Protein AF-A0A9D4SWS2-F1 (afdb_monomer)

Sequence (429 aa):
MELIGLPDWLLLAATAVVLLYMYATRYRNYWKKQNIPQEDFSLIFCPALRIFYEPFYVVDDERYQKLGRVFGIYEGGKPTLLVGEPELVKQVLVKDFPLLGNRRMYELVQACTEITSDHLENAARQNKEVDLKQLYGKFALDVVARCAFGTTLDSHTDSGKKVATEARKALSSGVTLSLLMHFLFPGLTNVLRLKALDSESFHYLENVCVTIIQKRKEKRCEDFLQLMMDAQERALDESAESTPVDEKGAKFPFLPCLFLVLSEDEALAQCVLFFLAGYDTTASVIACAGYSLALNPEVQAKLRKEVDECIATHGKEPSLDTVSKLPYLHCVVSETMRMYPISALLERTTSEDYVLGDTGIRVPKGCVIGIPVYSMHRDPEFFPNPEKFDPDRTRQATESWAVPLDFVTSTNLHFPKSVTVGIRERPEL

Secondary structure (DSSP, 8-state):
--SSSS-HHHHHHHHHHHHHHHHHHTTTTHHHHTT--B----SSSSHHHHTTTS-HHHHHHHHHHHH-SEEEEEETTEEEEEE--HHHHHIIIIISGGGS---HHHHHHHHHHHHHHHHHHHHHHTT----HHHHHHHHHHHHHHHHTT-----TTSHHHHHHHHHHHHHHH----HHHHHHHH-HHHHHHHT--TT--HHHHHHHHHHHHHHHHHHHS---SHHHHHHHHHHHHHHHHHH-----TT---------S-----HHHHHHHHHHHHHHHHHHHHHHHHHHHHHHHH-HHHHHHHHHHHHHHHHHH-SS--HHHHHT-HHHHHHHHHHHHHS-S-S-EEEE-SS-EE-GGG--EE-TT-EEEE-HHHHTT-TTTSSSTTS--GGGGTS--SSSHHHHTTTS-S-----S------PPPPP-

Organism: Rhipicephalus sanguineus (NCBI:txid34632)

Nearest PDB structures (foldseek):
  5eac-assembly1_A  TM=5.157E-01  e=8.886E-09  Saccharomyces cerevisiae YJM789
  7rya-assembly1_A  TM=5.105E-01  e=1.875E-08  Saccharomyces cerevisiae YJM789
  5jlc-assembly1_A  TM=4.941E-01  e=1.198E-08  Nakaseomyces glabratus CBS 138
  5esg-assembly1_A  TM=5.157E-01  e=3.765E-08  Saccharomyces cerevisiae YJM789
  7ry8-assembly1_A  TM=5.067E-01  e=2.657E-08  Saccharomyces cerevisiae YJM789

Solvent-accessible surface area (backbone atoms only — not comparable to full-atom values): 25290 Å² total; per-residue (Å²): 131,85,83,60,101,63,61,69,66,60,56,51,50,51,50,50,51,50,50,51,49,52,60,58,50,68,47,66,54,56,41,63,75,69,75,37,43,53,73,81,79,45,96,86,67,64,70,72,60,42,64,80,80,45,62,64,69,60,58,48,48,55,44,37,74,73,50,38,54,51,29,29,50,66,61,96,51,43,83,41,79,48,70,64,44,67,71,58,41,48,39,51,71,61,73,42,26,89,82,60,54,76,50,84,61,52,61,54,44,47,59,42,48,51,57,52,47,54,52,50,50,55,31,57,77,66,72,48,91,76,63,47,52,63,53,33,31,36,46,24,41,32,36,38,28,36,52,44,58,66,32,87,51,54,38,86,41,76,66,28,44,48,53,54,50,31,48,46,47,61,72,64,57,67,91,41,72,56,39,49,42,39,72,78,35,49,75,56,27,67,73,68,67,60,62,67,79,78,45,74,36,48,56,51,46,46,53,52,49,52,52,53,55,56,56,35,80,77,49,86,62,97,29,51,55,44,52,51,52,54,49,26,53,53,45,53,52,56,68,72,70,66,80,84,83,66,102,73,84,71,88,70,87,74,72,84,81,80,75,82,61,55,48,73,68,53,49,49,51,50,51,47,46,49,55,48,58,44,17,56,55,53,9,49,52,54,28,50,37,51,51,53,34,70,76,33,59,69,60,38,51,55,45,48,50,55,52,51,54,48,32,75,73,58,38,97,76,59,51,64,62,59,62,75,63,36,67,63,59,51,21,43,53,54,43,33,42,46,75,55,43,88,61,47,61,48,79,46,68,36,90,48,70,46,58,57,76,94,71,73,48,76,43,54,53,70,42,73,50,73,44,54,44,50,57,58,46,47,30,58,91,80,27,76,66,41,89,56,93,55,36,68,57,67,74,72,57,65,78,80,58,53,69,69,63,43,73,76,46,99,58,84,92,74,79,75,97,75,79,84,84,76,81,76,78,76,78,86,128

Structure (mmCIF, N/CA/C/O backbone):
data_AF-A0A9D4SWS2-F1
#
_entry.id   AF-A0A9D4SWS2-F1
#
loop_
_atom_site.group_PDB
_atom_site.id
_atom_site.type_symbol
_atom_site.label_atom_id
_atom_site.label_alt_id
_atom_site.label_comp_id
_atom_site.label_asym_id
_atom_site.label_entity_id
_atom_site.label_seq_id
_atom_site.pdbx_PDB_ins_code
_atom_site.Cartn_x
_atom_site.Cartn_y
_atom_site.Cartn_z
_atom_site.occupancy
_atom_site.B_iso_or_equiv
_atom_site.auth_seq_id
_atom_site.auth_comp_id
_atom_site.auth_asym_id
_atom_site.auth_atom_id
_atom_site.pdbx_PDB_model_num
ATOM 1 N N . MET A 1 1 ? -31.794 25.705 46.218 1.00 45.03 1 MET A N 1
ATOM 2 C CA . MET A 1 1 ? -30.895 25.243 47.295 1.00 45.03 1 MET A CA 1
ATOM 3 C C . MET A 1 1 ? -29.484 25.362 46.758 1.00 45.03 1 MET A C 1
ATOM 5 O O . MET A 1 1 ? -29.055 24.484 46.024 1.00 45.03 1 MET A O 1
ATOM 9 N N . GLU A 1 2 ? -28.818 26.479 47.047 1.00 46.91 2 GLU A N 1
ATOM 10 C CA . GLU A 1 2 ? -27.381 26.643 46.809 1.00 46.91 2 GLU A CA 1
ATOM 11 C C . GLU A 1 2 ? -26.643 25.762 47.822 1.00 46.91 2 GLU A C 1
ATOM 13 O O . GLU A 1 2 ? -26.374 26.161 48.955 1.00 46.91 2 GLU A O 1
ATOM 18 N N . LEU A 1 3 ? -26.403 24.505 47.456 1.00 52.34 3 LEU A N 1
ATOM 19 C CA . LEU A 1 3 ? -25.484 23.658 48.201 1.00 52.34 3 LEU A CA 1
ATOM 20 C C . LEU A 1 3 ? -24.071 24.108 47.827 1.00 52.34 3 LEU A C 1
ATOM 22 O O . LEU A 1 3 ? -23.499 23.608 46.867 1.00 52.34 3 LEU A O 1
ATOM 26 N N . ILE A 1 4 ? -23.541 25.030 48.641 1.00 59.62 4 ILE A N 1
ATOM 27 C CA . ILE A 1 4 ? -22.175 25.578 48.615 1.00 59.62 4 ILE A CA 1
ATOM 28 C C . ILE A 1 4 ? -22.046 26.718 47.590 1.00 59.62 4 ILE A C 1
ATOM 30 O O . ILE A 1 4 ? -22.191 26.497 46.397 1.00 59.62 4 ILE A O 1
ATOM 34 N N . GLY A 1 5 ? -21.768 27.943 48.057 1.00 65.00 5 GLY A N 1
ATOM 35 C CA . GLY A 1 5 ? -21.653 29.182 47.261 1.00 65.00 5 GLY A CA 1
ATOM 36 C C . GLY A 1 5 ? -20.449 29.248 46.308 1.00 65.00 5 GLY A C 1
ATOM 37 O O . GLY A 1 5 ? -19.774 30.271 46.224 1.00 65.00 5 GLY A O 1
ATOM 38 N N . LEU A 1 6 ? -20.149 28.145 45.627 1.00 66.19 6 LEU A N 1
ATOM 39 C CA . LEU A 1 6 ? -19.187 28.053 44.541 1.00 66.19 6 LEU A CA 1
ATOM 40 C C . LEU A 1 6 ? -19.954 28.113 43.215 1.00 66.19 6 LEU A C 1
ATOM 42 O O . LEU A 1 6 ? -20.972 27.442 43.076 1.00 66.19 6 LEU A O 1
ATOM 46 N N . PRO A 1 7 ? -19.487 28.890 42.228 1.00 82.88 7 PRO A N 1
ATOM 47 C CA . PRO A 1 7 ? -20.148 28.965 40.935 1.00 82.88 7 PRO A CA 1
ATOM 48 C C . PRO A 1 7 ? -20.112 27.604 40.218 1.00 82.88 7 PRO A C 1
ATOM 50 O O . PRO A 1 7 ? -19.102 26.901 40.259 1.00 82.88 7 PRO A O 1
ATOM 53 N N . ASP A 1 8 ? -21.194 27.253 39.519 1.00 81.00 8 ASP A N 1
ATOM 54 C CA . ASP A 1 8 ? -21.411 25.925 38.915 1.00 81.00 8 ASP A CA 1
ATOM 55 C C . ASP A 1 8 ? -20.266 25.447 37.998 1.00 81.00 8 ASP A C 1
ATOM 57 O O . ASP A 1 8 ? -19.986 24.250 37.905 1.00 81.00 8 ASP A O 1
ATOM 61 N N . TRP A 1 9 ? -19.539 26.369 37.355 1.00 82.94 9 TRP A N 1
ATOM 62 C CA . TRP A 1 9 ? -18.378 26.040 36.519 1.00 82.94 9 TRP A CA 1
ATOM 63 C C . TRP A 1 9 ? -17.183 25.506 37.324 1.00 82.94 9 TRP A C 1
ATOM 65 O O . TRP A 1 9 ? -16.439 24.674 36.810 1.00 82.94 9 TRP A O 1
ATOM 75 N N . LEU A 1 10 ? -17.007 25.928 38.583 1.00 84.75 10 LEU A N 1
ATOM 76 C CA . LEU A 1 10 ? -15.977 25.388 39.480 1.00 84.75 10 LEU A CA 1
ATOM 77 C C . LEU A 1 10 ? -16.321 23.960 39.904 1.00 84.75 10 LEU A C 1
ATOM 79 O O . LEU A 1 10 ? -15.431 23.115 39.981 1.00 84.75 10 LEU A O 1
ATOM 83 N N . LEU A 1 11 ? -17.607 23.670 40.118 1.00 85.62 11 LEU A N 1
ATOM 84 C CA . LEU A 1 11 ? -18.082 22.318 40.408 1.00 85.62 11 LEU A CA 1
ATOM 85 C C . LEU A 1 11 ? -17.900 21.394 39.190 1.00 85.62 11 LEU A C 1
ATOM 87 O O . LEU A 1 11 ? -17.417 20.270 39.331 1.00 85.62 11 LEU A O 1
ATOM 91 N N . LEU A 1 12 ? -18.210 21.879 37.983 1.00 83.50 12 LEU A N 1
ATOM 92 C CA . LEU A 1 12 ? -17.969 21.161 36.723 1.00 83.50 12 LEU A CA 1
ATOM 93 C C . LEU A 1 12 ? -16.474 20.939 36.450 1.00 83.50 12 LEU A C 1
ATOM 95 O O . LEU A 1 12 ? -16.075 19.844 36.064 1.00 83.50 12 LEU A O 1
ATOM 99 N N . ALA A 1 13 ? -15.627 21.937 36.700 1.00 85.38 13 ALA A N 1
ATOM 100 C CA . ALA A 1 13 ? -14.181 21.796 36.557 1.00 85.38 13 ALA A CA 1
ATOM 101 C C . ALA A 1 13 ? -13.608 20.796 37.573 1.00 85.38 13 ALA A C 1
ATOM 103 O O . ALA A 1 13 ? -12.833 19.916 37.203 1.00 85.38 13 ALA A O 1
ATOM 104 N N . ALA A 1 14 ? -14.026 20.871 38.840 1.00 87.06 14 ALA A N 1
ATOM 105 C CA . ALA A 1 14 ? -13.590 19.941 39.878 1.00 87.06 14 ALA A CA 1
ATOM 106 C C . ALA A 1 14 ? -14.037 18.501 39.581 1.00 87.06 14 ALA A C 1
ATOM 108 O O . ALA A 1 14 ? -13.240 17.571 39.694 1.00 87.06 14 ALA A O 1
ATOM 109 N N . THR A 1 15 ? -15.284 18.306 39.145 1.00 87.69 15 THR A N 1
ATOM 110 C CA . THR A 1 15 ? -15.784 16.982 38.741 1.00 87.69 15 THR A CA 1
ATOM 111 C C . THR A 1 15 ? -15.064 16.451 37.504 1.00 87.69 15 THR A C 1
ATOM 113 O O . THR A 1 15 ? -14.667 15.288 37.504 1.00 87.69 15 THR A O 1
ATOM 116 N N . ALA A 1 16 ? -14.795 17.285 36.495 1.00 82.50 16 ALA A N 1
ATOM 117 C CA . ALA A 1 16 ? -13.998 16.899 35.332 1.00 82.50 16 ALA A CA 1
ATOM 118 C C . ALA A 1 16 ? -12.568 16.486 35.720 1.00 82.50 16 ALA A C 1
ATOM 120 O O . ALA A 1 16 ? -12.083 15.465 35.239 1.00 82.50 16 ALA A O 1
ATOM 121 N N . VAL A 1 17 ? -11.915 17.214 36.633 1.00 82.94 17 VAL A N 1
ATOM 122 C CA . VAL A 1 17 ? -10.576 16.873 37.150 1.00 82.94 17 VAL A CA 1
ATOM 123 C C . VAL A 1 17 ? -10.596 15.557 37.929 1.00 82.94 17 VAL A C 1
ATOM 125 O O . VAL A 1 17 ? -9.709 14.727 37.739 1.00 82.94 17 VAL A O 1
ATOM 128 N N . VAL A 1 18 ? -11.615 15.321 38.761 1.00 85.19 18 VAL A N 1
ATOM 129 C CA . VAL A 1 18 ? -11.778 14.050 39.486 1.00 85.19 18 VAL A CA 1
ATOM 130 C C . VAL A 1 18 ? -12.011 12.892 38.516 1.00 85.19 18 VAL A C 1
ATOM 132 O O . VAL A 1 18 ? -11.382 11.847 38.662 1.00 85.19 18 VAL A O 1
ATOM 135 N N . LEU A 1 19 ? -12.854 13.069 37.497 1.00 80.62 19 LEU A N 1
ATOM 136 C CA . LEU A 1 19 ? -13.102 12.050 36.475 1.00 80.62 19 LEU A CA 1
ATOM 137 C C . LEU A 1 19 ? -11.855 11.773 35.628 1.00 80.62 19 LEU A C 1
ATOM 139 O O . LEU A 1 19 ? -11.538 10.610 35.388 1.00 80.62 19 LEU A O 1
ATOM 143 N N . LEU A 1 20 ? -11.105 12.807 35.237 1.00 74.56 20 LEU A N 1
ATOM 144 C CA . LEU A 1 20 ? -9.813 12.678 34.556 1.00 74.56 20 LEU A CA 1
ATOM 145 C C . LEU A 1 20 ? -8.789 11.946 35.427 1.00 74.56 20 LEU A C 1
ATOM 147 O O . LEU A 1 20 ? -8.100 11.051 34.941 1.00 74.56 20 LEU A O 1
ATOM 151 N N . TYR A 1 21 ? -8.725 12.265 36.721 1.00 75.56 21 TYR A N 1
ATOM 152 C CA . TYR A 1 21 ? -7.860 11.574 37.674 1.00 75.56 21 TYR A CA 1
ATOM 153 C C . TYR A 1 21 ? -8.259 10.102 37.830 1.00 75.56 21 TYR A C 1
ATOM 155 O O . TYR A 1 21 ? -7.400 9.222 37.782 1.00 75.56 21 TYR A O 1
ATOM 163 N N . MET A 1 22 ? -9.555 9.804 37.969 1.00 76.62 22 MET A N 1
ATOM 164 C CA . MET A 1 22 ? -10.068 8.432 38.045 1.00 76.62 22 MET A CA 1
ATOM 165 C C . MET A 1 22 ? -9.801 7.646 36.758 1.00 76.62 22 MET A C 1
ATOM 167 O O . MET A 1 22 ? -9.422 6.478 36.821 1.00 76.62 22 MET A O 1
ATOM 171 N N . TYR A 1 23 ? -9.958 8.283 35.597 1.00 72.62 23 TYR A N 1
ATOM 172 C CA . TYR A 1 23 ? -9.653 7.689 34.301 1.00 72.62 23 TYR A CA 1
ATOM 173 C C . TYR A 1 23 ? -8.157 7.374 34.172 1.00 72.62 23 TYR A C 1
ATOM 175 O O . TYR A 1 23 ? -7.793 6.233 33.891 1.00 72.62 23 TYR A O 1
ATOM 183 N N . ALA A 1 24 ? -7.288 8.345 34.470 1.00 64.50 24 ALA A N 1
ATOM 184 C CA . ALA A 1 24 ? -5.840 8.180 34.392 1.00 64.50 24 ALA A CA 1
ATOM 185 C C . ALA A 1 24 ? -5.299 7.160 35.411 1.00 64.50 24 ALA A C 1
ATOM 187 O O . ALA A 1 24 ? -4.366 6.421 35.113 1.00 64.50 24 ALA A O 1
ATOM 188 N N . THR A 1 25 ? -5.897 7.066 36.604 1.00 69.75 25 THR A N 1
ATOM 189 C CA . THR A 1 25 ? -5.474 6.118 37.653 1.00 69.75 25 THR A CA 1
ATOM 190 C C . THR A 1 25 ? -6.114 4.734 37.554 1.00 69.75 25 THR A C 1
ATOM 192 O O . THR A 1 25 ? -5.741 3.849 38.331 1.00 69.75 25 THR A O 1
ATOM 195 N N . ARG A 1 26 ? -7.034 4.498 36.607 1.00 75.25 26 ARG A N 1
ATOM 196 C CA . ARG A 1 26 ? -7.815 3.252 36.498 1.00 75.25 26 ARG A CA 1
ATOM 197 C C . ARG A 1 26 ? -6.952 1.988 36.506 1.00 75.25 26 ARG A C 1
ATOM 199 O O . ARG A 1 26 ? -7.336 0.991 37.116 1.00 75.25 26 ARG A O 1
ATOM 206 N N . TYR A 1 27 ? -5.787 2.033 35.864 1.00 73.94 27 TYR A N 1
ATOM 207 C CA . TYR A 1 27 ? -4.904 0.876 35.715 1.00 73.94 27 TYR A CA 1
ATOM 208 C C . TYR A 1 27 ? -3.689 0.880 36.647 1.00 73.94 27 TYR A C 1
ATOM 210 O O . TYR A 1 27 ? -2.947 -0.088 36.629 1.00 73.94 27 TYR A O 1
ATOM 218 N N . ARG A 1 28 ? -3.509 1.872 37.534 1.00 73.31 28 ARG A N 1
ATOM 219 C CA . ARG A 1 28 ? -2.256 2.090 38.301 1.00 73.31 28 ARG A CA 1
ATOM 220 C C . ARG A 1 28 ? -1.710 0.885 39.090 1.00 73.31 28 ARG A C 1
ATOM 222 O O . ARG A 1 28 ? -0.520 0.821 39.390 1.00 73.31 28 ARG A O 1
ATOM 229 N N . ASN A 1 29 ? -2.596 -0.032 39.479 1.00 79.62 29 ASN A N 1
ATOM 230 C CA . ASN A 1 29 ? -2.285 -1.213 40.289 1.00 79.62 29 ASN A CA 1
ATOM 231 C C . ASN A 1 29 ? -2.404 -2.522 39.490 1.00 79.62 29 ASN A C 1
ATOM 233 O O . ASN A 1 29 ? -2.460 -3.590 40.095 1.00 79.62 29 ASN A O 1
ATOM 237 N N . TYR A 1 30 ? -2.523 -2.461 38.162 1.00 85.44 30 TYR A N 1
ATOM 238 C CA . TYR A 1 30 ? -2.765 -3.633 37.324 1.00 85.44 30 TYR A CA 1
ATOM 239 C C . TYR A 1 30 ? -1.615 -4.645 37.428 1.00 85.44 30 TYR A C 1
ATOM 241 O O . TYR A 1 30 ? -1.862 -5.792 37.795 1.00 85.44 30 TYR A O 1
ATOM 249 N N . TRP A 1 31 ? -0.367 -4.207 37.231 1.00 86.75 31 TRP A N 1
ATOM 250 C CA . TRP A 1 31 ? 0.806 -5.086 37.330 1.00 86.75 31 TRP A CA 1
ATOM 251 C C . TRP A 1 31 ? 1.126 -5.486 38.773 1.00 86.75 31 TRP A C 1
ATOM 253 O O . TRP A 1 31 ? 1.414 -6.654 39.031 1.00 86.75 31 TRP A O 1
ATOM 263 N N . LYS A 1 32 ? 0.936 -4.569 39.738 1.00 85.50 32 LYS A N 1
ATOM 264 C CA . LYS A 1 32 ? 1.020 -4.880 41.182 1.00 85.50 32 LYS A CA 1
ATOM 265 C C . LYS A 1 32 ? 0.114 -6.049 41.584 1.00 85.50 32 LYS A C 1
ATOM 267 O O . LYS A 1 32 ? 0.539 -6.904 42.350 1.00 85.50 32 LYS A O 1
ATOM 272 N N . LYS A 1 33 ? -1.114 -6.127 41.054 1.00 87.75 33 LYS A N 1
ATOM 273 C CA . LYS A 1 33 ? -2.040 -7.247 41.323 1.00 87.75 33 LYS A CA 1
ATOM 274 C C . LYS A 1 33 ? -1.577 -8.584 40.734 1.00 87.75 33 LYS A C 1
ATOM 276 O O . LYS A 1 33 ? -2.023 -9.622 41.207 1.00 87.75 33 LYS A O 1
ATOM 281 N N . GLN A 1 34 ? -0.723 -8.560 39.713 1.00 87.69 34 GLN A N 1
ATOM 282 C CA . GLN A 1 34 ? -0.200 -9.748 39.031 1.00 87.69 34 GLN A CA 1
ATOM 283 C C . GLN A 1 34 ? 1.207 -10.135 39.507 1.00 87.69 34 GLN A C 1
ATOM 285 O O . GLN A 1 34 ? 1.823 -11.018 38.922 1.00 87.69 34 GLN A O 1
ATOM 290 N N . ASN A 1 35 ? 1.714 -9.491 40.566 1.00 88.00 35 ASN A N 1
ATOM 291 C CA . ASN A 1 35 ? 3.079 -9.668 41.072 1.00 88.00 35 ASN A CA 1
ATOM 292 C C . ASN A 1 35 ? 4.174 -9.373 40.030 1.00 88.00 35 ASN A C 1
ATOM 294 O O . ASN A 1 35 ? 5.266 -9.928 40.108 1.00 88.00 35 ASN A O 1
ATOM 298 N N . ILE A 1 36 ? 3.895 -8.489 39.067 1.00 88.94 36 ILE A N 1
ATOM 299 C CA . ILE A 1 36 ? 4.882 -8.040 38.082 1.00 88.94 36 ILE A CA 1
ATOM 300 C C . ILE A 1 36 ? 5.541 -6.753 38.604 1.00 88.94 36 ILE A C 1
ATOM 302 O O . ILE A 1 36 ? 4.815 -5.821 38.981 1.00 88.94 36 ILE A O 1
ATOM 306 N N . PRO A 1 37 ? 6.889 -6.671 38.636 1.00 88.56 37 PRO A N 1
ATOM 307 C CA . PRO A 1 37 ? 7.598 -5.436 38.951 1.00 88.56 37 PRO A CA 1
ATOM 308 C C . PRO A 1 37 ? 7.114 -4.307 38.040 1.00 88.56 37 PRO A C 1
ATOM 310 O O . PRO A 1 37 ? 7.079 -4.463 36.824 1.00 88.56 37 PRO A O 1
ATOM 313 N N . GLN A 1 38 ? 6.707 -3.178 38.610 1.00 84.12 38 GLN A N 1
ATOM 314 C CA . GLN A 1 38 ? 6.274 -2.014 37.838 1.00 84.12 38 GLN A CA 1
ATOM 315 C C . GLN A 1 38 ? 6.887 -0.743 38.397 1.00 84.12 38 GLN A C 1
ATOM 317 O O . GLN A 1 38 ? 7.142 -0.638 39.598 1.00 84.12 38 GLN A O 1
ATOM 322 N N . GLU A 1 39 ? 7.051 0.243 37.527 1.00 75.00 39 GLU A N 1
ATOM 323 C CA . GLU A 1 39 ? 7.365 1.598 37.952 1.00 75.00 39 GLU A CA 1
ATOM 324 C C . GLU A 1 39 ? 6.179 2.196 38.737 1.00 75.00 39 GLU A C 1
ATOM 326 O O . GLU A 1 39 ? 5.004 1.910 38.462 1.00 75.00 39 GLU A O 1
ATOM 331 N N . ASP A 1 40 ? 6.469 2.988 39.772 1.00 68.88 40 ASP A N 1
ATOM 332 C CA . ASP A 1 40 ? 5.419 3.617 40.567 1.00 68.88 40 ASP A CA 1
ATOM 333 C C . ASP A 1 40 ? 4.686 4.677 39.739 1.00 68.88 40 ASP A C 1
ATOM 335 O O . ASP A 1 40 ? 5.276 5.605 39.184 1.00 68.88 40 ASP A O 1
ATOM 339 N N . PHE A 1 41 ? 3.363 4.534 39.660 1.00 61.09 41 PHE A N 1
ATOM 340 C CA . PHE A 1 41 ? 2.515 5.428 38.885 1.00 61.09 41 PHE A CA 1
ATOM 341 C C . PHE A 1 41 ? 2.437 6.808 39.557 1.00 61.09 41 PHE A C 1
ATOM 343 O O . PHE A 1 41 ? 1.754 6.969 40.573 1.00 61.09 41 PHE A O 1
ATOM 350 N N . SER A 1 42 ? 3.104 7.808 38.975 1.00 59.56 42 SER A N 1
ATOM 351 C CA . SER A 1 42 ? 3.036 9.211 39.395 1.00 59.56 42 SER A CA 1
ATOM 352 C C . SER A 1 42 ? 2.501 10.079 38.256 1.00 59.56 42 SER A C 1
ATOM 354 O O . SER A 1 42 ? 3.097 10.164 37.186 1.00 59.56 42 SER A O 1
ATOM 356 N N . LEU A 1 43 ? 1.351 10.715 38.496 1.00 50.50 43 LEU A N 1
ATOM 357 C CA . LEU A 1 43 ? 0.610 11.531 37.522 1.00 50.50 43 LEU A CA 1
ATOM 358 C C . LEU A 1 43 ? 1.207 12.934 37.318 1.00 50.50 43 LEU A C 1
ATOM 360 O O . LEU A 1 43 ? 0.911 13.575 36.317 1.00 50.50 43 LEU A O 1
ATOM 364 N N . ILE A 1 44 ? 1.985 13.426 38.289 1.00 43.75 44 ILE A N 1
ATOM 365 C CA . ILE A 1 44 ? 2.399 14.840 38.374 1.00 43.75 44 ILE A CA 1
ATOM 366 C C . ILE A 1 44 ? 3.924 14.981 38.518 1.00 43.75 44 ILE A C 1
ATOM 368 O O . ILE A 1 44 ? 4.486 15.961 38.045 1.00 43.75 44 ILE A O 1
ATOM 372 N N . PHE A 1 45 ? 4.617 13.999 39.109 1.00 45.66 45 PHE A N 1
ATOM 373 C CA . PHE A 1 45 ? 6.058 14.089 39.365 1.00 45.66 45 PHE A CA 1
ATOM 374 C C . PHE A 1 45 ? 6.818 12.834 38.897 1.00 45.66 45 PHE A C 1
ATOM 376 O O . PHE A 1 45 ? 6.775 11.790 39.544 1.00 45.66 45 PHE A O 1
ATOM 383 N N . CYS A 1 46 ? 7.549 13.017 37.793 1.00 52.84 46 CYS A N 1
ATOM 384 C CA . CYS A 1 46 ? 8.854 12.437 37.431 1.00 52.84 46 CYS A CA 1
ATOM 385 C C . CYS A 1 46 ? 9.038 11.236 36.469 1.00 52.84 46 CYS A C 1
ATOM 387 O O . CYS A 1 46 ? 9.889 11.402 35.605 1.00 52.84 46 CYS A O 1
ATOM 389 N N . PRO A 1 47 ? 8.324 10.098 36.448 1.00 52.59 47 PRO A N 1
ATOM 390 C CA . PRO A 1 47 ? 8.631 9.082 35.417 1.00 52.59 47 PRO A CA 1
ATOM 391 C C . PRO A 1 47 ? 8.027 9.376 34.037 1.00 52.59 47 PRO A C 1
ATOM 393 O O . PRO A 1 47 ? 8.693 9.272 33.012 1.00 52.59 47 PRO A O 1
ATOM 396 N N . ALA A 1 48 ? 6.761 9.804 34.002 1.00 50.53 48 ALA A N 1
ATOM 397 C CA . ALA A 1 48 ? 6.049 10.067 32.749 1.00 50.53 48 ALA A CA 1
ATOM 398 C C . ALA A 1 48 ? 6.531 11.342 32.033 1.00 50.53 48 ALA A C 1
ATOM 400 O O . ALA A 1 48 ? 6.393 11.451 30.820 1.00 50.53 48 ALA A O 1
ATOM 401 N N . LEU A 1 49 ? 7.102 12.301 32.775 1.00 54.03 49 LEU A N 1
ATOM 402 C CA . LEU A 1 49 ? 7.648 13.537 32.206 1.00 54.03 49 LEU A CA 1
ATOM 403 C C . LEU A 1 49 ? 9.033 13.338 31.577 1.00 54.03 49 LEU A C 1
ATOM 405 O O . LEU A 1 49 ? 9.346 14.021 30.609 1.00 54.03 49 LEU A O 1
ATOM 409 N N . ARG A 1 50 ? 9.836 12.387 32.082 1.00 59.34 50 ARG A N 1
ATOM 410 C CA . ARG A 1 50 ? 11.154 12.052 31.513 1.00 59.34 50 ARG A CA 1
ATOM 411 C C . ARG A 1 50 ? 11.066 11.615 30.055 1.00 59.34 50 ARG A C 1
ATOM 413 O O . ARG A 1 50 ? 11.928 11.978 29.273 1.00 59.34 50 ARG A O 1
ATOM 420 N N . ILE A 1 51 ? 9.969 10.966 29.671 1.00 56.03 51 ILE A N 1
ATOM 421 C CA . ILE A 1 51 ? 9.678 10.558 28.288 1.00 56.03 51 ILE A CA 1
ATOM 422 C C . ILE A 1 51 ? 9.657 11.752 27.303 1.00 56.03 51 ILE A C 1
ATOM 424 O O . ILE A 1 51 ? 9.864 11.568 26.107 1.00 56.03 51 ILE A O 1
ATOM 428 N N . PHE A 1 52 ? 9.420 12.983 27.778 1.00 50.38 52 PHE A N 1
ATOM 429 C CA . PHE A 1 52 ? 9.460 14.182 26.930 1.00 50.38 52 PHE A CA 1
ATOM 430 C C . PHE A 1 52 ? 10.867 14.769 26.740 1.00 50.38 52 PHE A C 1
ATOM 432 O O . PHE A 1 52 ? 11.031 15.605 25.857 1.00 50.38 52 PHE A O 1
ATOM 439 N N . TYR A 1 53 ? 11.854 14.369 27.549 1.00 57.09 53 TYR A N 1
ATOM 440 C CA . TYR A 1 53 ? 13.196 14.969 27.565 1.00 57.09 53 TYR A CA 1
ATOM 441 C C . TYR A 1 53 ? 14.339 13.955 27.400 1.00 57.09 53 TYR A C 1
ATOM 443 O O . TYR A 1 53 ? 15.444 14.355 27.053 1.00 57.09 53 TYR A O 1
ATOM 451 N N . GLU A 1 54 ? 14.097 12.666 27.643 1.00 62.94 54 GLU A N 1
ATOM 452 C CA . GLU A 1 54 ? 15.066 11.577 27.500 1.00 62.94 54 GLU A CA 1
ATOM 453 C C . GLU A 1 54 ? 14.567 10.559 26.450 1.00 62.94 54 GLU A C 1
ATOM 455 O O . GLU A 1 54 ? 13.368 10.258 26.406 1.00 62.94 54 GLU A O 1
ATOM 460 N N . PRO A 1 55 ? 15.454 9.985 25.613 1.00 56.78 55 PRO A N 1
ATOM 461 C CA . PRO A 1 55 ? 15.065 8.968 24.642 1.00 56.78 55 PRO A CA 1
ATOM 462 C C . PRO A 1 55 ? 14.521 7.693 25.303 1.00 56.78 55 PRO A C 1
ATOM 464 O O . PRO A 1 55 ? 15.098 7.183 26.264 1.00 56.78 55 PRO A O 1
ATOM 467 N N . PHE A 1 56 ? 13.462 7.110 24.729 1.00 59.50 56 PHE A N 1
ATOM 468 C CA . PHE A 1 56 ? 12.775 5.929 25.280 1.00 59.50 56 PHE A CA 1
ATOM 469 C C . PHE A 1 56 ? 13.698 4.756 25.624 1.00 59.50 56 PHE A C 1
ATOM 471 O O . PHE A 1 56 ? 13.546 4.167 26.684 1.00 59.50 56 PHE A O 1
ATOM 478 N N . TYR A 1 57 ? 14.677 4.438 24.775 1.00 60.28 57 TYR A N 1
ATOM 479 C CA . TYR A 1 57 ? 15.577 3.304 25.009 1.00 60.28 57 TYR A CA 1
ATOM 480 C C . TYR A 1 57 ? 16.480 3.497 26.233 1.00 60.28 57 TYR A C 1
ATOM 482 O O . TYR A 1 57 ? 16.814 2.514 26.882 1.00 60.28 57 TYR A O 1
ATOM 490 N N . VAL A 1 58 ? 16.856 4.740 26.563 1.00 72.81 58 VAL A N 1
ATOM 491 C CA . VAL A 1 58 ? 17.644 5.049 27.767 1.00 72.81 58 VAL A CA 1
ATOM 492 C C . VAL A 1 58 ? 16.779 4.820 28.998 1.00 72.81 58 VAL A C 1
ATOM 494 O O . VAL A 1 58 ? 17.175 4.119 29.924 1.00 72.81 58 VAL A O 1
ATOM 497 N N . VAL A 1 59 ? 15.553 5.346 28.967 1.00 75.81 59 VAL A N 1
ATOM 498 C CA . VAL A 1 59 ? 14.573 5.169 30.043 1.00 75.81 59 VAL A CA 1
ATOM 499 C C . VAL A 1 59 ? 14.221 3.687 30.225 1.00 75.81 59 VAL A C 1
ATOM 501 O O . VAL A 1 59 ? 14.093 3.205 31.351 1.00 75.81 59 VAL A O 1
ATOM 504 N N . ASP A 1 60 ? 14.081 2.942 29.132 1.00 77.31 60 ASP A N 1
ATOM 505 C CA . ASP A 1 60 ? 13.757 1.520 29.161 1.00 77.31 60 ASP A CA 1
ATOM 506 C C . ASP A 1 60 ? 14.941 0.651 29.587 1.00 77.31 60 ASP A C 1
ATOM 508 O O . ASP A 1 60 ? 14.715 -0.317 30.310 1.00 77.31 60 ASP A O 1
ATOM 512 N N . ASP A 1 61 ? 16.184 1.001 29.238 1.00 78.62 61 ASP A N 1
ATOM 513 C CA . ASP A 1 61 ? 17.372 0.330 29.777 1.00 78.62 61 ASP A CA 1
ATOM 514 C C . ASP A 1 61 ? 17.510 0.592 31.284 1.00 78.62 61 ASP A C 1
ATOM 516 O O . ASP A 1 61 ? 17.648 -0.356 32.053 1.00 78.62 61 ASP A O 1
ATOM 520 N N . GLU A 1 62 ? 17.330 1.835 31.755 1.00 83.69 62 GLU A N 1
ATOM 521 C CA . GLU A 1 62 ? 17.292 2.140 33.196 1.00 83.69 62 GLU A CA 1
ATOM 522 C C . GLU A 1 62 ? 16.237 1.290 33.926 1.00 83.69 62 GLU A C 1
ATOM 524 O O . GLU A 1 62 ? 16.499 0.713 34.990 1.00 83.69 62 GLU A O 1
ATOM 529 N N . ARG A 1 63 ? 15.034 1.176 33.349 1.00 84.12 63 ARG A N 1
ATOM 530 C CA . ARG A 1 63 ? 13.960 0.325 33.881 1.00 84.12 63 ARG A CA 1
ATOM 531 C C . ARG A 1 63 ? 14.332 -1.148 33.843 1.00 84.12 63 ARG A C 1
ATOM 533 O O . ARG A 1 63 ? 14.074 -1.840 34.823 1.00 84.12 63 ARG A O 1
ATOM 540 N N . TYR A 1 64 ? 14.948 -1.620 32.767 1.00 85.12 64 TYR A N 1
ATOM 541 C CA . TYR A 1 64 ? 15.387 -3.002 32.612 1.00 85.12 64 TYR A CA 1
ATOM 542 C C . TYR A 1 64 ? 16.443 -3.374 33.661 1.00 85.12 64 TYR A C 1
ATOM 544 O O . TYR A 1 64 ? 16.332 -4.415 34.313 1.00 85.12 64 TYR A O 1
ATOM 552 N N . GLN A 1 65 ? 17.414 -2.491 33.911 1.00 87.69 65 GLN A N 1
ATOM 553 C CA . GLN A 1 65 ? 18.414 -2.673 34.967 1.00 87.69 65 GLN A CA 1
ATOM 554 C C . GLN A 1 65 ? 17.782 -2.644 36.370 1.00 87.69 65 GLN A C 1
ATOM 556 O O . GLN A 1 65 ? 18.191 -3.397 37.254 1.00 87.69 65 GLN A O 1
ATOM 561 N N . LYS A 1 66 ? 16.771 -1.792 36.594 1.00 88.31 66 LYS A N 1
ATOM 562 C CA . LYS A 1 66 ? 16.159 -1.572 37.917 1.00 88.31 66 LYS A CA 1
ATOM 563 C C . LYS A 1 66 ? 15.069 -2.581 38.290 1.00 88.31 66 LYS A C 1
ATOM 565 O O . LYS A 1 66 ? 14.981 -2.992 39.445 1.00 88.31 66 LYS A O 1
ATOM 570 N N . LEU A 1 67 ? 14.192 -2.915 37.349 1.00 87.88 67 LEU A N 1
ATOM 571 C CA . LEU A 1 67 ? 12.996 -3.744 37.545 1.00 87.88 67 LEU A CA 1
ATOM 572 C C . LEU A 1 67 ? 13.207 -5.187 37.067 1.00 87.88 67 LEU A C 1
ATOM 574 O O . LEU A 1 67 ? 12.403 -6.062 37.393 1.00 87.88 67 LEU A O 1
ATOM 578 N N . GLY A 1 68 ? 14.303 -5.445 36.352 1.00 88.81 68 GLY A N 1
ATOM 579 C CA . GLY A 1 68 ? 14.676 -6.755 35.841 1.00 88.81 68 GLY A CA 1
ATOM 580 C C . GLY A 1 68 ? 14.161 -7.010 34.426 1.00 88.81 68 GLY A C 1
ATOM 581 O O . GLY A 1 68 ? 13.731 -6.113 33.712 1.00 88.81 68 GLY A O 1
ATOM 582 N N . ARG A 1 69 ? 14.209 -8.278 34.007 1.00 88.00 69 ARG A N 1
ATOM 583 C CA . ARG A 1 69 ? 13.956 -8.684 32.612 1.00 88.00 69 ARG A CA 1
ATOM 584 C C . ARG A 1 69 ? 12.482 -8.721 32.216 1.00 88.00 69 ARG A C 1
ATOM 586 O O . ARG A 1 69 ? 12.178 -8.839 31.034 1.00 88.00 69 ARG A O 1
ATOM 593 N N . VAL A 1 70 ? 11.570 -8.684 33.185 1.00 90.50 70 VAL A N 1
ATOM 594 C CA . VAL A 1 70 ? 10.123 -8.656 32.952 1.00 90.50 70 VAL A CA 1
ATOM 595 C C . VAL A 1 70 ? 9.521 -7.618 33.880 1.00 90.50 70 VAL A C 1
ATOM 597 O O . VAL A 1 70 ? 9.557 -7.786 35.099 1.00 90.50 70 VAL A O 1
ATOM 600 N N . PHE A 1 71 ? 8.971 -6.553 33.309 1.00 90.75 71 PHE A N 1
ATOM 601 C CA . PHE A 1 71 ? 8.393 -5.464 34.084 1.00 90.75 71 PHE A CA 1
ATOM 602 C C . PHE A 1 71 ? 7.247 -4.784 33.344 1.00 90.75 71 PHE A C 1
ATOM 604 O O . PHE A 1 71 ? 7.171 -4.780 32.116 1.00 90.75 71 PHE A O 1
ATOM 611 N N . GLY A 1 72 ? 6.325 -4.220 34.115 1.00 86.56 72 GLY A N 1
ATOM 612 C CA . GLY A 1 72 ? 5.163 -3.506 33.615 1.00 86.56 72 GLY A CA 1
ATOM 613 C C . GLY A 1 72 ? 5.355 -1.994 33.665 1.00 86.56 72 GLY A C 1
ATOM 614 O O . GLY A 1 72 ? 5.777 -1.440 34.682 1.00 86.56 72 GLY A O 1
ATOM 615 N N . ILE A 1 73 ? 4.969 -1.318 32.590 1.00 83.50 73 ILE A N 1
ATOM 616 C CA . ILE A 1 73 ? 4.855 0.139 32.515 1.00 83.50 73 ILE A CA 1
ATOM 617 C C . ILE A 1 73 ? 3.418 0.541 32.161 1.00 83.50 73 ILE A C 1
ATOM 619 O O . ILE A 1 73 ? 2.541 -0.306 31.948 1.00 83.50 73 ILE A O 1
ATOM 623 N N . TYR A 1 74 ? 3.177 1.851 32.121 1.00 73.31 74 TYR A N 1
ATOM 624 C CA . TYR A 1 74 ? 1.912 2.429 31.686 1.00 73.31 74 TYR A CA 1
ATOM 625 C C . TYR A 1 74 ? 2.159 3.472 30.596 1.00 73.31 74 TYR A C 1
ATOM 627 O O . TYR A 1 74 ? 2.635 4.568 30.886 1.00 73.31 74 TYR A O 1
ATOM 635 N N . GLU A 1 75 ? 1.797 3.157 29.355 1.00 62.75 75 GLU A N 1
ATOM 636 C CA . GLU A 1 75 ? 1.882 4.088 28.225 1.00 62.75 75 GLU A CA 1
ATOM 637 C C . GLU A 1 75 ? 0.517 4.744 28.008 1.00 62.75 75 GLU A C 1
ATOM 639 O O . GLU A 1 75 ? -0.472 4.069 27.718 1.00 62.75 75 GLU A O 1
ATOM 644 N N . GLY A 1 76 ? 0.414 6.062 28.212 1.00 60.06 76 GLY A N 1
ATOM 645 C CA . GLY A 1 76 ? -0.863 6.777 28.059 1.00 60.06 76 GLY A CA 1
ATOM 646 C C . GLY A 1 76 ? -1.999 6.228 28.940 1.00 60.06 76 GLY A C 1
ATOM 647 O O . GLY A 1 76 ? -3.170 6.330 28.581 1.00 60.06 76 GLY A O 1
ATOM 648 N N . GLY A 1 77 ? -1.660 5.594 30.070 1.00 61.69 77 GLY A N 1
ATOM 649 C CA . GLY A 1 77 ? -2.607 4.933 30.973 1.00 61.69 77 GLY A CA 1
ATOM 650 C C . GLY A 1 77 ? -2.962 3.486 30.605 1.00 61.69 77 GLY A C 1
ATOM 651 O O . GLY A 1 77 ? -3.642 2.828 31.391 1.00 61.69 77 GLY A O 1
ATOM 652 N N . LYS A 1 78 ? -2.493 2.956 29.469 1.00 64.12 78 LYS A N 1
ATOM 653 C CA . LYS A 1 78 ? -2.641 1.536 29.117 1.00 64.12 78 LYS A CA 1
ATOM 654 C C . LYS A 1 78 ? -1.527 0.712 29.781 1.00 64.12 78 LYS A C 1
ATOM 656 O O . LYS A 1 78 ? -0.379 1.148 29.757 1.00 64.12 78 LYS A O 1
ATOM 661 N N . PRO A 1 79 ? -1.831 -0.447 30.394 1.00 78.56 79 PRO A N 1
ATOM 662 C CA . PRO A 1 79 ? -0.804 -1.337 30.926 1.00 78.56 79 PRO A CA 1
ATOM 663 C C . PRO A 1 79 ? -0.008 -1.968 29.776 1.00 78.56 79 PRO A C 1
ATOM 665 O O . PRO A 1 79 ? -0.585 -2.630 28.916 1.00 78.56 79 PRO A O 1
ATOM 668 N N . THR A 1 80 ? 1.312 -1.798 29.797 1.00 78.81 80 THR A N 1
ATOM 669 C CA . THR A 1 80 ? 2.242 -2.318 28.785 1.00 78.81 80 THR A CA 1
ATOM 670 C C . THR A 1 80 ? 3.282 -3.203 29.471 1.00 78.81 80 THR A C 1
ATOM 672 O O . THR A 1 80 ? 3.856 -2.800 30.481 1.00 78.81 80 THR A O 1
ATOM 675 N N . LEU A 1 81 ? 3.501 -4.420 28.969 1.00 88.25 81 LEU A N 1
ATOM 676 C CA . LEU A 1 81 ? 4.453 -5.380 29.537 1.00 88.25 81 LEU A CA 1
ATOM 677 C C . LEU A 1 81 ? 5.716 -5.432 28.682 1.00 88.25 81 LEU A C 1
ATOM 679 O O . LEU A 1 81 ? 5.628 -5.708 27.487 1.00 88.25 81 LEU A O 1
ATOM 683 N N . LEU A 1 82 ? 6.875 -5.225 29.301 1.00 86.00 82 LEU A N 1
ATOM 684 C CA . LEU A 1 82 ? 8.170 -5.419 28.665 1.00 86.00 82 LEU A CA 1
ATOM 685 C C . LEU A 1 82 ? 8.719 -6.781 29.078 1.00 86.00 82 LEU A C 1
ATOM 687 O O . LEU A 1 82 ? 8.744 -7.131 30.260 1.00 86.00 82 LEU A O 1
ATOM 691 N N . VAL A 1 83 ? 9.127 -7.563 28.080 1.00 86.12 83 VAL A N 1
ATOM 692 C CA . VAL A 1 83 ? 9.585 -8.944 28.239 1.00 86.12 83 VAL A CA 1
ATOM 693 C C . VAL A 1 83 ? 10.932 -9.093 27.544 1.00 86.12 83 VAL A C 1
ATOM 695 O O . VAL A 1 83 ? 11.013 -9.016 26.323 1.00 86.12 83 VAL A O 1
ATOM 698 N N . GLY A 1 84 ? 11.980 -9.337 28.324 1.00 82.06 84 GLY A N 1
ATOM 699 C CA . GLY A 1 84 ? 13.333 -9.628 27.844 1.00 82.06 84 GLY A CA 1
ATOM 700 C C . GLY A 1 84 ? 13.842 -11.019 28.217 1.00 82.06 84 GLY A C 1
ATOM 701 O O . GLY A 1 84 ? 14.963 -11.371 27.863 1.00 82.06 84 GLY A O 1
ATOM 702 N N . GLU A 1 85 ? 13.045 -11.834 28.918 1.00 88.50 85 GLU A N 1
ATOM 703 C CA . GLU A 1 85 ? 13.426 -13.218 29.213 1.00 88.50 85 GLU A CA 1
ATOM 704 C C . GLU A 1 85 ? 13.333 -14.077 27.935 1.00 88.50 85 GLU A C 1
ATOM 706 O O . GLU A 1 85 ? 12.241 -14.172 27.364 1.00 88.50 85 GLU A O 1
ATOM 711 N N . PRO A 1 86 ? 14.421 -14.728 27.470 1.00 80.25 86 PRO A N 1
ATOM 712 C CA . PRO A 1 86 ? 14.459 -15.378 26.155 1.00 80.25 86 PRO A CA 1
ATOM 713 C C . PRO A 1 86 ? 13.354 -16.412 25.913 1.00 80.25 86 PRO A C 1
ATOM 715 O O . PRO A 1 86 ? 12.838 -16.523 24.799 1.00 80.25 86 PRO A O 1
ATOM 718 N N . GLU A 1 87 ? 12.956 -17.159 26.945 1.00 83.81 87 GLU A N 1
ATOM 719 C CA . GLU A 1 87 ? 11.878 -18.146 26.839 1.00 83.81 87 GLU A CA 1
ATOM 720 C C . GLU A 1 87 ? 10.512 -17.493 26.610 1.00 83.81 87 GLU A C 1
ATOM 722 O O . GLU A 1 87 ? 9.745 -17.955 25.762 1.00 83.81 87 GLU A O 1
ATOM 727 N N . LEU A 1 88 ? 10.229 -16.393 27.313 1.00 84.31 88 LEU A N 1
ATOM 728 C CA . LEU A 1 88 ? 8.995 -15.629 27.147 1.00 84.31 88 LEU A CA 1
ATOM 729 C C . LEU A 1 88 ? 8.996 -14.852 25.828 1.00 84.31 88 LEU A C 1
ATOM 731 O O . LEU A 1 88 ? 7.971 -14.802 25.158 1.00 84.31 88 LEU A O 1
ATOM 735 N N . VAL A 1 89 ? 10.145 -14.325 25.395 1.00 77.06 89 VAL A N 1
ATOM 736 C CA . VAL A 1 89 ? 10.299 -13.715 24.064 1.00 77.06 89 VAL A CA 1
ATOM 737 C C . VAL A 1 89 ? 9.988 -14.741 22.973 1.00 77.06 89 VAL A C 1
ATOM 739 O O . VAL A 1 89 ? 9.204 -14.465 22.069 1.00 77.06 89 VAL A O 1
ATOM 742 N N . LYS A 1 90 ? 10.527 -15.963 23.077 1.00 72.31 90 LYS A N 1
ATOM 743 C CA . LYS A 1 90 ? 10.209 -17.058 22.149 1.00 72.31 90 LYS A CA 1
ATOM 744 C C . LYS A 1 90 ? 8.733 -17.455 22.215 1.00 72.31 90 LYS A C 1
ATOM 746 O O . LYS A 1 90 ? 8.136 -17.753 21.184 1.00 72.31 90 LYS A O 1
ATOM 751 N N . GLN A 1 91 ? 8.142 -17.477 23.406 1.00 80.31 91 GLN A N 1
ATOM 752 C CA . GLN A 1 91 ? 6.719 -17.752 23.588 1.00 80.31 91 GLN A CA 1
ATOM 753 C C . GLN A 1 91 ? 5.868 -16.704 22.847 1.00 80.31 91 GLN A C 1
ATOM 755 O O . GLN A 1 91 ? 5.069 -17.085 21.998 1.00 80.31 91 GLN A O 1
ATOM 760 N N . VAL A 1 92 ? 6.126 -15.413 23.069 1.00 77.69 92 VAL A N 1
ATOM 761 C CA . VAL A 1 92 ? 5.431 -14.271 22.445 1.00 77.69 92 VAL A CA 1
ATOM 762 C C . VAL A 1 92 ? 5.617 -14.233 20.924 1.00 77.69 92 VAL A C 1
ATOM 764 O O . VAL A 1 92 ? 4.644 -14.108 20.186 1.00 77.69 92 VAL A O 1
ATOM 767 N N . LEU A 1 93 ? 6.856 -14.357 20.438 1.00 69.06 93 LEU A N 1
ATOM 768 C CA . LEU A 1 93 ? 7.180 -14.168 19.019 1.00 69.06 93 LEU A CA 1
ATOM 769 C C . LEU A 1 93 ? 6.935 -15.404 18.147 1.00 69.06 93 LEU A C 1
ATOM 771 O O . LEU A 1 93 ? 6.889 -15.270 16.927 1.00 69.06 93 LEU A O 1
ATOM 775 N N . VAL A 1 94 ? 6.808 -16.599 18.737 1.00 69.88 94 VAL A N 1
ATOM 776 C CA . VAL A 1 94 ? 6.669 -17.854 17.974 1.00 69.88 94 VAL A CA 1
ATOM 777 C C . VAL A 1 94 ? 5.375 -18.587 18.301 1.00 69.88 94 VAL A C 1
ATOM 779 O O . VAL A 1 94 ? 4.607 -18.896 17.397 1.00 69.88 94 VAL A O 1
ATOM 782 N N . LYS A 1 95 ? 5.136 -18.908 19.576 1.00 74.75 95 LYS A N 1
ATOM 783 C CA . LYS A 1 95 ? 4.017 -19.781 19.968 1.00 74.75 95 LYS A CA 1
ATOM 784 C C . LYS A 1 95 ? 2.695 -19.023 20.042 1.00 74.75 95 LYS A C 1
ATOM 786 O O . LYS A 1 95 ? 1.700 -19.492 19.501 1.00 74.75 95 LYS A O 1
ATOM 791 N N . ASP A 1 96 ? 2.719 -17.844 20.654 1.00 79.56 96 ASP A N 1
ATOM 792 C CA . ASP A 1 96 ? 1.543 -16.999 20.872 1.00 79.56 96 ASP A CA 1
ATOM 793 C C . ASP A 1 96 ? 1.392 -15.932 19.778 1.00 79.56 96 ASP A C 1
ATOM 795 O O . ASP A 1 96 ? 0.435 -15.161 19.793 1.00 79.56 96 ASP A O 1
ATOM 799 N N . PHE A 1 97 ? 2.287 -15.917 18.783 1.00 69.44 97 PHE A N 1
ATOM 800 C CA . PHE A 1 97 ? 2.225 -15.004 17.640 1.00 69.44 97 PHE A CA 1
ATOM 801 C C . PHE A 1 97 ? 0.843 -14.954 16.958 1.00 69.44 97 PHE A C 1
ATOM 803 O O . PHE A 1 97 ? 0.387 -13.847 16.673 1.00 69.44 97 PHE A O 1
ATOM 810 N N . PRO A 1 98 ? 0.111 -16.076 16.757 1.00 64.75 98 PRO A N 1
ATOM 811 C CA . PRO A 1 98 ? -1.239 -16.027 16.185 1.00 64.75 98 PRO A CA 1
ATOM 812 C C . PRO A 1 98 ? -2.236 -15.188 17.004 1.00 64.75 98 PRO A C 1
ATOM 814 O O . PRO A 1 98 ? -3.164 -14.616 16.442 1.00 64.75 98 PRO A O 1
ATOM 817 N N . LEU A 1 99 ? -2.042 -15.091 18.324 1.00 65.62 99 LEU A N 1
ATOM 818 C CA . LEU A 1 99 ? -2.864 -14.280 19.230 1.00 65.62 99 LEU A CA 1
ATOM 819 C C . LEU A 1 99 ? -2.377 -12.822 19.319 1.00 65.62 99 LEU A C 1
ATOM 821 O O . LEU A 1 99 ? -3.131 -11.947 19.737 1.00 65.62 99 LEU A O 1
ATOM 825 N N . LEU A 1 100 ? -1.128 -12.555 18.924 1.00 68.69 100 LEU A N 1
ATOM 826 C CA . LEU A 1 100 ? -0.432 -11.269 19.069 1.00 68.69 100 LEU A CA 1
ATOM 827 C C . LEU A 1 100 ? -0.123 -10.595 17.719 1.00 68.69 100 LEU A C 1
ATOM 829 O O . LEU A 1 100 ? 0.758 -9.743 17.627 1.00 68.69 100 LEU A O 1
ATOM 833 N N . GLY A 1 101 ? -0.852 -10.950 16.658 1.00 56.72 101 GLY A N 1
ATOM 834 C CA . GLY A 1 101 ? -0.599 -10.461 15.296 1.00 56.72 101 GLY A CA 1
ATOM 835 C C . GLY A 1 101 ? -0.923 -8.979 15.049 1.00 56.72 101 GLY A C 1
ATOM 836 O O . GLY A 1 101 ? -0.547 -8.439 14.005 1.00 56.72 101 GLY A O 1
ATOM 837 N N . ASN A 1 102 ? -1.607 -8.301 15.978 1.00 59.34 102 ASN A N 1
ATOM 838 C CA . ASN A 1 102 ? -2.002 -6.901 15.813 1.00 59.34 102 ASN A CA 1
ATOM 839 C C . ASN A 1 102 ? -0.816 -5.957 16.036 1.00 59.34 102 ASN A C 1
ATOM 841 O O . ASN A 1 102 ? -0.238 -5.878 17.117 1.00 59.34 102 ASN A O 1
ATOM 845 N N . ARG A 1 103 ? -0.479 -5.194 14.994 1.00 64.31 103 ARG A N 1
ATOM 846 C CA . ARG A 1 103 ? 0.541 -4.138 15.036 1.00 64.31 103 ARG A CA 1
ATOM 847 C C . ARG A 1 103 ? -0.138 -2.787 15.247 1.00 64.31 103 ARG A C 1
ATOM 849 O O . ARG A 1 103 ? -1.225 -2.584 14.719 1.00 64.31 103 ARG A O 1
ATOM 856 N N . ARG A 1 104 ? 0.526 -1.830 15.911 1.00 61.94 104 ARG A N 1
ATOM 857 C CA . ARG A 1 104 ? -0.005 -0.461 16.134 1.00 61.94 104 ARG A CA 1
ATOM 858 C C . ARG A 1 104 ? -0.533 0.211 14.850 1.00 61.94 104 ARG A C 1
ATOM 860 O O . ARG A 1 104 ? -1.504 0.952 14.900 1.00 61.94 104 ARG A O 1
ATOM 867 N N . MET A 1 105 ? 0.051 -0.094 13.687 1.00 67.62 105 MET A N 1
ATOM 868 C CA . MET A 1 105 ? -0.405 0.428 12.388 1.00 67.62 105 MET A CA 1
ATOM 869 C C . MET A 1 105 ? -1.764 -0.125 11.922 1.00 67.62 105 MET A C 1
ATOM 871 O O . MET A 1 105 ? -2.451 0.544 11.158 1.00 67.62 105 MET A O 1
ATOM 875 N N . TYR A 1 106 ? -2.175 -1.318 12.365 1.00 75.69 106 TYR A N 1
ATOM 876 C CA . TYR A 1 106 ? -3.452 -1.915 11.959 1.00 75.69 106 TYR A CA 1
ATOM 877 C C . TYR A 1 106 ? -4.642 -1.072 12.424 1.00 75.69 106 TYR A C 1
ATOM 879 O O . TYR A 1 106 ? -5.519 -0.781 11.619 1.00 75.69 106 TYR A O 1
ATOM 887 N N . GLU A 1 107 ? -4.620 -0.599 13.674 1.00 77.12 107 GLU A N 1
ATOM 888 C CA . GLU A 1 107 ? -5.676 0.265 14.222 1.00 77.12 107 GLU A CA 1
ATOM 889 C C . GLU A 1 107 ? -5.830 1.559 13.398 1.00 77.12 107 GLU A C 1
ATOM 891 O O . GLU A 1 107 ? -6.943 2.021 13.149 1.00 77.12 107 GLU A O 1
ATOM 896 N N . LEU A 1 108 ? -4.719 2.121 12.903 1.00 81.88 108 LEU A N 1
ATOM 897 C CA . LEU A 1 108 ? -4.728 3.330 12.070 1.00 81.88 108 LEU A CA 1
ATOM 898 C C . LEU A 1 108 ? -5.371 3.084 10.698 1.00 81.88 108 LEU A C 1
ATOM 900 O O . LEU A 1 108 ? -6.178 3.898 10.244 1.00 81.88 108 LEU A O 1
ATOM 904 N N . VAL A 1 109 ? -5.032 1.962 10.052 1.00 84.19 109 VAL A N 1
ATOM 905 C CA . VAL A 1 109 ? -5.604 1.555 8.757 1.00 84.19 109 VAL A CA 1
ATOM 906 C C . VAL A 1 109 ? -7.083 1.200 8.904 1.00 84.19 109 VAL A C 1
ATOM 908 O O . VAL A 1 109 ? -7.901 1.601 8.072 1.00 84.19 109 VAL A O 1
ATOM 911 N N . GLN A 1 110 ? -7.446 0.497 9.977 1.00 83.69 110 GLN A N 1
ATOM 912 C CA . GLN A 1 110 ? -8.829 0.156 10.295 1.00 83.69 110 GLN A CA 1
ATOM 913 C C . GLN A 1 110 ? -9.680 1.422 10.440 1.00 83.69 110 GLN A C 1
ATOM 915 O O . GLN A 1 110 ? -10.700 1.554 9.766 1.00 83.69 110 GLN A O 1
ATOM 920 N N . ALA A 1 111 ? -9.205 2.411 11.201 1.00 84.38 111 ALA A N 1
ATOM 921 C CA . ALA A 1 111 ? -9.910 3.677 11.367 1.00 84.38 111 ALA A CA 1
ATOM 922 C C . ALA A 1 111 ? -10.085 4.458 10.044 1.00 84.38 111 ALA A C 1
ATOM 924 O O . ALA A 1 111 ? -11.040 5.218 9.901 1.00 84.38 111 ALA A O 1
ATOM 925 N N . CYS A 1 112 ? -9.183 4.318 9.064 1.00 87.19 112 CYS A N 1
ATOM 926 C CA . CYS A 1 112 ? -9.390 4.875 7.714 1.00 87.19 112 CYS A CA 1
ATOM 927 C C . CYS A 1 112 ? -10.419 4.070 6.903 1.00 87.19 112 CYS A C 1
ATOM 929 O O . CYS A 1 112 ? -11.167 4.624 6.091 1.00 87.19 112 CYS A O 1
ATOM 931 N N . THR A 1 113 ? -10.449 2.755 7.116 1.00 87.88 113 THR A N 1
ATOM 932 C CA . THR A 1 113 ? -11.347 1.824 6.422 1.00 87.88 113 THR A CA 1
ATOM 933 C C . THR A 1 113 ? -12.795 2.039 6.848 1.00 87.88 113 THR A C 1
ATOM 935 O O . THR A 1 113 ? -13.677 2.040 5.993 1.00 87.88 113 THR A O 1
ATOM 938 N N . GLU A 1 114 ? -13.043 2.298 8.133 1.00 87.88 114 GLU A N 1
ATOM 939 C CA . GLU A 1 114 ? -14.368 2.649 8.667 1.00 87.88 114 GLU A CA 1
ATOM 940 C C . GLU A 1 114 ? -14.924 3.908 7.993 1.00 87.88 114 GLU A C 1
ATOM 942 O O . GLU A 1 114 ? -15.996 3.864 7.394 1.00 87.88 114 GLU A O 1
ATOM 947 N N . ILE A 1 115 ? -14.137 4.989 7.958 1.00 87.50 115 ILE A N 1
ATOM 948 C CA . ILE A 1 115 ? -14.525 6.245 7.296 1.00 87.50 115 ILE A CA 1
ATOM 949 C C . ILE A 1 115 ? -14.853 5.999 5.821 1.00 87.50 115 ILE A C 1
ATOM 951 O O . ILE A 1 115 ? -15.862 6.481 5.307 1.00 87.50 115 ILE A O 1
ATOM 955 N N . THR A 1 116 ? -14.014 5.243 5.115 1.00 88.94 116 THR A N 1
ATOM 956 C CA . THR A 1 116 ? -14.234 4.951 3.689 1.00 88.94 116 THR A CA 1
ATOM 957 C C . THR A 1 116 ? -15.484 4.092 3.476 1.00 88.94 116 THR A C 1
ATOM 959 O O . THR A 1 116 ? -16.230 4.317 2.520 1.00 88.94 116 THR A O 1
ATOM 962 N N . SER A 1 117 ? -15.749 3.149 4.382 1.00 89.69 117 SER A N 1
ATOM 963 C CA . SER A 1 117 ? -16.934 2.286 4.354 1.00 89.69 117 SER A CA 1
ATOM 964 C C . SER A 1 117 ? -18.217 3.088 4.561 1.00 89.69 117 SER A C 1
ATOM 966 O O . SER A 1 117 ? -19.161 2.912 3.794 1.00 89.69 117 SER A O 1
ATOM 968 N N . ASP A 1 118 ? -18.226 4.041 5.495 1.00 90.56 118 ASP A N 1
ATOM 969 C CA . ASP A 1 118 ? -19.365 4.940 5.718 1.00 90.56 118 ASP A CA 1
ATOM 970 C C . ASP A 1 118 ? -19.678 5.780 4.470 1.00 90.56 118 ASP A C 1
ATOM 972 O O . ASP A 1 118 ? -20.839 5.987 4.104 1.00 90.56 118 ASP A O 1
ATOM 976 N N . HIS A 1 119 ? -18.647 6.255 3.765 1.00 88.50 119 HIS A N 1
ATOM 977 C CA . HIS A 1 119 ? -18.827 6.985 2.508 1.00 88.50 119 HIS A CA 1
ATOM 978 C C . 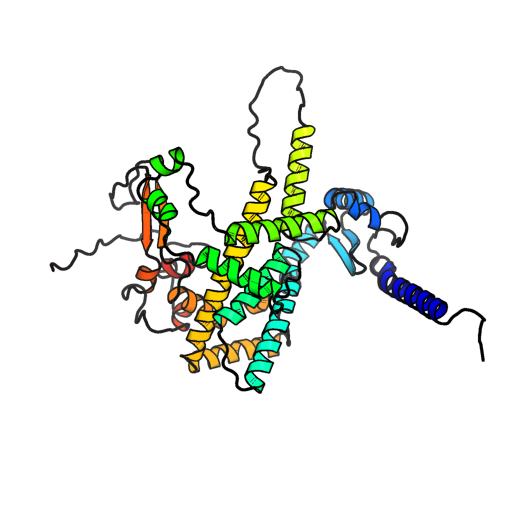HIS A 1 119 ? -19.419 6.104 1.404 1.00 88.50 119 HIS A C 1
ATOM 980 O O . HIS A 1 119 ? -20.298 6.563 0.668 1.00 88.50 119 HIS A O 1
ATOM 986 N N . LEU A 1 120 ? -18.963 4.853 1.294 1.00 90.94 120 LEU A N 1
ATOM 987 C CA . LEU A 1 120 ? -19.514 3.880 0.351 1.00 90.94 120 LEU A CA 1
ATOM 988 C C . LEU A 1 120 ? -20.968 3.535 0.680 1.00 90.94 120 LEU A C 1
ATOM 990 O O . LEU A 1 120 ? -21.802 3.512 -0.223 1.00 90.94 120 LEU A O 1
ATOM 994 N N . GLU A 1 121 ? -21.298 3.330 1.955 1.00 92.38 121 GLU A N 1
ATOM 995 C CA . GLU A 1 121 ? -22.662 3.028 2.385 1.00 92.38 121 GLU A CA 1
ATOM 996 C C . GLU A 1 121 ? -23.608 4.203 2.105 1.00 92.38 121 GLU A C 1
ATOM 998 O O . GLU A 1 121 ? -24.699 4.020 1.562 1.00 92.38 121 GLU A O 1
ATOM 1003 N N . ASN A 1 122 ? -23.173 5.432 2.393 1.00 91.56 122 ASN A N 1
ATOM 1004 C CA . ASN A 1 122 ? -23.945 6.634 2.088 1.00 91.56 122 ASN A CA 1
ATOM 1005 C C . ASN A 1 122 ? -24.158 6.822 0.579 1.00 91.56 122 ASN A C 1
ATOM 1007 O O . ASN A 1 122 ? -25.265 7.167 0.158 1.00 91.56 122 ASN A O 1
ATOM 1011 N N . ALA A 1 123 ? -23.136 6.565 -0.243 1.00 91.44 123 ALA A N 1
ATOM 1012 C CA . ALA A 1 123 ? -23.269 6.609 -1.696 1.00 91.44 123 ALA A CA 1
ATOM 1013 C C . ALA A 1 123 ? -24.228 5.525 -2.215 1.00 91.44 123 ALA A C 1
ATOM 1015 O O . ALA A 1 123 ? -25.080 5.820 -3.053 1.00 91.44 123 ALA A O 1
ATOM 1016 N N . ALA A 1 124 ? -24.154 4.308 -1.668 1.00 93.19 124 ALA A N 1
ATOM 1017 C CA . ALA A 1 124 ? -25.045 3.204 -2.015 1.00 93.19 124 ALA A CA 1
ATOM 1018 C C . ALA A 1 124 ? -26.508 3.504 -1.646 1.00 93.19 124 ALA A C 1
ATOM 1020 O O . ALA A 1 124 ? -27.399 3.307 -2.470 1.00 93.19 124 ALA A O 1
ATOM 1021 N N . ARG A 1 125 ? -26.769 4.061 -0.452 1.00 95.62 125 ARG A N 1
ATOM 1022 C CA . ARG A 1 125 ? -28.118 4.483 -0.016 1.00 95.62 125 ARG A CA 1
ATOM 1023 C C . ARG A 1 125 ? -28.733 5.543 -0.932 1.00 95.62 125 ARG A C 1
ATOM 1025 O O . ARG A 1 125 ? -29.947 5.576 -1.099 1.00 95.62 125 ARG A O 1
ATOM 1032 N N . GLN A 1 126 ? -27.903 6.405 -1.515 1.00 94.75 126 GLN A N 1
ATOM 1033 C CA . GLN A 1 126 ? -28.322 7.454 -2.450 1.00 94.75 126 GLN A CA 1
ATOM 1034 C C . GLN A 1 126 ? -28.310 6.995 -3.915 1.00 94.75 126 GLN A C 1
ATOM 1036 O O . GLN A 1 126 ? -28.644 7.786 -4.794 1.00 94.75 126 GLN A O 1
ATOM 1041 N N . ASN A 1 127 ? -27.916 5.743 -4.182 1.00 93.38 127 ASN A N 1
ATOM 1042 C CA . ASN A 1 127 ? -27.688 5.196 -5.519 1.00 93.38 127 ASN A CA 1
ATOM 1043 C C . ASN A 1 127 ? -26.799 6.106 -6.393 1.00 93.38 127 ASN A C 1
ATOM 1045 O O . ASN A 1 127 ? -27.076 6.347 -7.568 1.00 93.38 127 ASN A O 1
ATOM 1049 N N . LYS A 1 128 ? -25.763 6.681 -5.775 1.00 93.44 128 LYS A N 1
ATOM 1050 C CA . LYS A 1 128 ? -24.858 7.645 -6.398 1.00 93.44 128 LYS A CA 1
ATOM 1051 C C . LYS A 1 128 ? -23.679 6.923 -7.044 1.00 93.44 128 LYS A C 1
ATOM 1053 O O . LYS A 1 128 ? -23.068 6.055 -6.427 1.00 93.44 128 LYS A O 1
ATOM 1058 N N . GLU A 1 129 ? -23.309 7.344 -8.248 1.00 92.44 129 GLU A N 1
ATOM 1059 C CA . GLU A 1 129 ? -22.086 6.882 -8.908 1.00 92.44 129 GLU A CA 1
ATOM 1060 C C . GLU A 1 129 ? -20.834 7.318 -8.130 1.00 92.44 129 GLU A C 1
ATOM 1062 O O . GLU A 1 129 ? -20.727 8.457 -7.658 1.00 92.44 129 GLU A O 1
ATOM 1067 N N . VAL A 1 130 ? -19.874 6.401 -7.994 1.00 90.75 130 VAL A N 1
ATOM 1068 C CA . VAL A 1 130 ? -18.637 6.612 -7.234 1.00 90.75 130 VAL A CA 1
ATOM 1069 C C . VAL A 1 130 ? -17.431 6.400 -8.140 1.00 90.75 130 VAL A C 1
ATOM 1071 O O . VAL A 1 130 ? -17.235 5.321 -8.691 1.00 90.75 130 VAL A O 1
ATOM 1074 N N . ASP A 1 131 ? -16.580 7.420 -8.239 1.00 91.06 131 ASP A N 1
ATOM 1075 C CA . ASP A 1 131 ? -15.249 7.289 -8.832 1.00 91.06 131 ASP A CA 1
ATOM 1076 C C . ASP A 1 131 ? -14.316 6.589 -7.830 1.00 91.06 131 ASP A C 1
ATOM 1078 O O . ASP A 1 131 ? -13.891 7.178 -6.827 1.00 91.06 131 ASP A O 1
ATOM 1082 N N . LEU A 1 132 ? -14.001 5.319 -8.105 1.00 90.69 132 LEU A N 1
ATOM 1083 C CA . LEU A 1 132 ? -13.157 4.495 -7.238 1.00 90.69 132 LEU A CA 1
ATOM 1084 C C . LEU A 1 132 ? -11.734 5.045 -7.100 1.00 90.69 132 LEU A C 1
ATOM 1086 O O . LEU A 1 132 ? -11.152 4.937 -6.023 1.00 90.69 132 LEU A O 1
ATOM 1090 N N . LYS A 1 133 ? -11.167 5.667 -8.142 1.00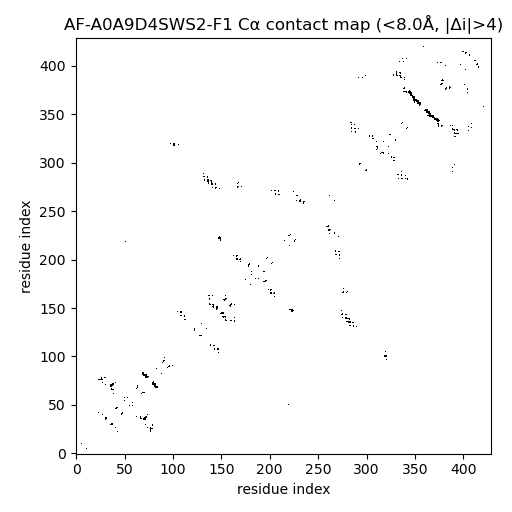 88.19 133 LYS A N 1
ATOM 1091 C CA . LYS A 1 133 ? -9.805 6.211 -8.076 1.00 88.19 133 LYS A CA 1
ATOM 1092 C C . LYS A 1 133 ? -9.753 7.427 -7.159 1.00 88.19 133 LYS A C 1
ATOM 1094 O O . LYS A 1 133 ? -8.811 7.565 -6.381 1.00 88.19 133 LYS A O 1
ATOM 1099 N N . GLN A 1 134 ? -10.770 8.287 -7.205 1.00 86.25 134 GLN A N 1
ATOM 1100 C CA . GLN A 1 134 ? -10.870 9.414 -6.276 1.00 86.25 134 GLN A CA 1
ATOM 1101 C C . GLN A 1 134 ? -11.137 8.959 -4.840 1.00 86.25 134 GLN A C 1
ATOM 1103 O O . GLN A 1 134 ? -10.513 9.481 -3.916 1.00 86.25 134 GLN A O 1
ATOM 1108 N N . LEU A 1 135 ? -12.042 7.996 -4.645 1.00 89.06 135 LEU A N 1
ATOM 1109 C CA . LEU A 1 135 ? -12.366 7.471 -3.319 1.00 89.06 135 LEU A CA 1
ATOM 1110 C C . LEU A 1 135 ? -11.152 6.790 -2.675 1.00 89.06 135 LEU A C 1
ATOM 1112 O O . LEU A 1 135 ? -10.755 7.158 -1.573 1.00 89.06 135 LEU A O 1
ATOM 1116 N N . TYR A 1 136 ? -10.533 5.832 -3.366 1.00 90.50 136 TYR A N 1
ATOM 1117 C CA . TYR A 1 136 ? -9.387 5.116 -2.813 1.00 90.50 136 TYR A CA 1
ATOM 1118 C C . TYR A 1 136 ? -8.109 5.956 -2.800 1.00 90.50 136 TYR A C 1
ATOM 1120 O O . TYR A 1 136 ? -7.229 5.692 -1.989 1.00 90.50 136 TYR A O 1
ATOM 1128 N N . GLY A 1 137 ? -8.023 7.012 -3.616 1.00 87.19 137 GLY A N 1
ATOM 1129 C CA . GLY A 1 137 ? -6.994 8.044 -3.479 1.00 87.19 137 GLY A CA 1
ATOM 1130 C C . GLY A 1 137 ? -7.071 8.741 -2.122 1.00 87.19 137 GLY A C 1
ATOM 1131 O O . GLY A 1 137 ? -6.063 8.864 -1.433 1.00 87.19 137 GLY A O 1
ATOM 1132 N N . LYS A 1 138 ? -8.273 9.152 -1.704 1.00 86.38 138 LYS A N 1
ATOM 1133 C CA . LYS A 1 138 ? -8.503 9.740 -0.375 1.00 86.38 138 LYS A CA 1
ATOM 1134 C C . LYS A 1 138 ? -8.141 8.769 0.748 1.00 86.38 138 LYS A C 1
ATOM 1136 O O . LYS A 1 138 ? -7.375 9.131 1.634 1.00 86.38 138 LYS A O 1
ATOM 1141 N N . PHE A 1 139 ? -8.591 7.519 0.640 1.00 89.12 139 PHE A N 1
ATOM 1142 C CA . PHE A 1 139 ? -8.231 6.457 1.581 1.00 89.12 139 PHE A CA 1
ATOM 1143 C C . PHE A 1 139 ? -6.711 6.259 1.691 1.00 89.12 139 PHE A C 1
ATOM 1145 O O . PHE A 1 139 ? -6.169 6.267 2.794 1.00 89.12 139 PHE A O 1
ATOM 1152 N N . ALA A 1 140 ? -6.009 6.120 0.563 1.00 89.19 140 ALA A N 1
ATOM 1153 C CA . ALA A 1 140 ? -4.562 5.919 0.544 1.00 89.19 140 ALA A CA 1
ATOM 1154 C C . ALA A 1 140 ? -3.814 7.115 1.154 1.00 89.19 140 ALA A C 1
ATOM 1156 O O . ALA A 1 140 ? -2.867 6.928 1.916 1.00 89.19 140 ALA A O 1
ATOM 1157 N N . LEU A 1 141 ? -4.278 8.338 0.877 1.00 85.31 141 LEU A N 1
ATOM 1158 C CA . LEU A 1 141 ? -3.717 9.550 1.466 1.00 85.31 141 LEU A CA 1
ATOM 1159 C C . LEU A 1 141 ? -3.879 9.573 2.991 1.00 85.31 141 LEU A C 1
ATOM 1161 O O . LEU A 1 141 ? -2.916 9.867 3.695 1.00 85.31 141 LEU A O 1
ATOM 1165 N N . ASP A 1 142 ? -5.062 9.226 3.501 1.00 85.19 142 ASP A N 1
ATOM 1166 C CA . ASP A 1 142 ? -5.331 9.192 4.942 1.00 85.19 142 ASP A CA 1
ATOM 1167 C C . ASP A 1 142 ? -4.528 8.092 5.643 1.00 85.19 142 ASP A C 1
ATOM 1169 O O . ASP A 1 142 ? -4.001 8.305 6.735 1.00 85.19 142 ASP A O 1
ATOM 1173 N N . VAL A 1 143 ? -4.381 6.925 5.008 1.00 87.00 143 VAL A N 1
ATOM 1174 C CA . VAL A 1 143 ? -3.541 5.833 5.517 1.00 87.00 143 VAL A CA 1
ATOM 1175 C C . VAL A 1 143 ? -2.085 6.276 5.629 1.00 87.00 143 VAL A C 1
ATOM 1177 O O . VAL A 1 143 ? -1.482 6.088 6.684 1.00 87.00 143 VAL A O 1
ATOM 1180 N N . VAL A 1 144 ? -1.524 6.899 4.590 1.00 83.56 144 VAL A N 1
ATOM 1181 C CA . VAL A 1 144 ? -0.142 7.398 4.619 1.00 83.56 144 VAL A CA 1
ATOM 1182 C C . VAL A 1 144 ? 0.013 8.514 5.653 1.00 83.56 144 VAL A C 1
ATOM 1184 O O . VAL A 1 144 ? 0.939 8.469 6.461 1.00 83.56 144 VAL A O 1
ATOM 1187 N N . ALA A 1 145 ? -0.917 9.471 5.703 1.00 80.12 145 ALA A N 1
ATOM 1188 C CA . ALA A 1 145 ? -0.902 10.553 6.685 1.00 80.12 145 ALA A CA 1
ATOM 1189 C C . ALA A 1 145 ? -0.902 10.031 8.130 1.00 80.12 145 ALA A C 1
ATOM 1191 O O . ALA A 1 145 ? -0.122 10.504 8.959 1.00 80.12 145 ALA A O 1
ATOM 1192 N N . ARG A 1 146 ? -1.716 9.015 8.438 1.00 79.88 146 ARG A N 1
ATOM 1193 C CA . ARG A 1 146 ? -1.774 8.435 9.786 1.00 79.88 146 ARG A CA 1
ATOM 1194 C C . ARG A 1 146 ? -0.591 7.523 10.088 1.00 79.88 146 ARG A C 1
ATOM 1196 O O . ARG A 1 146 ? -0.032 7.621 11.172 1.00 79.88 146 ARG A O 1
ATOM 1203 N N . CYS A 1 147 ? -0.203 6.648 9.162 1.00 76.00 147 CYS A N 1
ATOM 1204 C CA . CYS A 1 147 ? 0.818 5.628 9.421 1.00 76.00 147 CYS A CA 1
ATOM 1205 C C . CYS A 1 147 ? 2.244 6.177 9.316 1.00 76.00 147 CYS A C 1
ATOM 1207 O O . CYS A 1 147 ? 3.071 5.892 10.178 1.00 76.00 147 CYS A O 1
ATOM 1209 N N . ALA A 1 148 ? 2.542 6.955 8.272 1.00 70.81 148 ALA A N 1
ATOM 1210 C CA . ALA A 1 148 ? 3.872 7.528 8.081 1.00 70.81 148 ALA A CA 1
ATOM 1211 C C . ALA A 1 148 ? 4.042 8.825 8.878 1.00 70.81 148 ALA A C 1
ATOM 1213 O O . ALA A 1 148 ? 5.111 9.079 9.432 1.00 70.81 148 ALA A O 1
ATOM 1214 N N . PHE A 1 149 ? 2.969 9.620 8.968 1.00 69.12 149 PHE A N 1
ATOM 1215 C CA . PHE A 1 149 ? 3.027 10.966 9.526 1.00 69.12 149 PHE A CA 1
ATOM 1216 C C . PHE A 1 149 ? 2.191 11.172 10.787 1.00 69.12 149 PHE A C 1
ATOM 1218 O O . PHE A 1 149 ? 2.051 12.331 11.178 1.00 69.12 149 PHE A O 1
ATOM 1225 N N . GLY A 1 150 ? 1.629 10.137 11.425 1.00 65.88 150 GLY A N 1
ATOM 1226 C CA . GLY A 1 150 ? 0.906 10.265 12.704 1.00 65.88 150 GLY A CA 1
ATOM 1227 C C . GLY A 1 150 ? -0.158 11.367 12.729 1.00 65.88 150 GLY A C 1
ATOM 1228 O O . GLY A 1 150 ? -0.531 11.861 13.792 1.00 65.88 150 GLY A O 1
ATOM 1229 N N . THR A 1 151 ? -0.613 11.812 11.557 1.00 68.38 151 THR A N 1
ATOM 1230 C CA . THR A 1 151 ? -1.449 12.994 11.391 1.00 68.38 151 THR A CA 1
ATOM 1231 C C . THR A 1 151 ? -2.744 12.574 10.742 1.00 68.38 151 THR A C 1
ATOM 1233 O O . THR A 1 151 ? -2.790 11.812 9.779 1.00 68.38 151 THR A O 1
ATOM 1236 N N . THR A 1 152 ? -3.837 13.095 11.274 1.00 64.25 152 THR A N 1
ATOM 1237 C CA . THR A 1 152 ? -5.121 13.018 10.599 1.00 64.25 152 THR A CA 1
ATOM 1238 C C . THR A 1 152 ? -5.145 14.109 9.539 1.00 64.25 152 THR A C 1
ATOM 1240 O O . THR A 1 152 ? -5.519 15.250 9.818 1.00 64.25 152 THR A O 1
ATOM 1243 N N . LEU A 1 153 ? -4.712 13.775 8.325 1.00 66.38 153 LEU A N 1
ATOM 1244 C CA . LEU A 1 153 ? -5.183 14.514 7.164 1.00 66.38 153 LEU A CA 1
ATOM 1245 C C . LEU A 1 153 ? -6.646 14.095 6.997 1.00 66.38 153 LEU A C 1
ATOM 1247 O O . LEU A 1 153 ? -6.935 12.908 6.949 1.00 66.38 153 LEU A O 1
ATOM 1251 N N . ASP A 1 154 ? -7.582 15.033 7.034 1.00 64.31 154 ASP A N 1
ATOM 1252 C CA . ASP A 1 154 ? -8.962 14.721 6.673 1.00 64.31 154 ASP A CA 1
ATOM 1253 C C . ASP A 1 154 ? -9.081 14.925 5.161 1.00 64.31 154 ASP A C 1
ATOM 1255 O O . ASP A 1 154 ? -9.323 16.045 4.698 1.00 64.31 154 ASP A O 1
ATOM 1259 N N . SER A 1 155 ? -8.837 13.873 4.372 1.00 63.00 155 SER A N 1
ATOM 1260 C CA . SER A 1 155 ? -8.868 13.923 2.900 1.00 63.00 155 SER A CA 1
ATOM 1261 C C . SER A 1 155 ? -10.197 14.424 2.310 1.00 63.00 155 SER A C 1
ATOM 1263 O O . SER A 1 155 ? -10.262 14.782 1.126 1.00 63.00 155 SER A O 1
ATOM 1265 N N . HIS A 1 156 ? -11.263 14.479 3.115 1.00 61.03 156 HIS A N 1
ATOM 1266 C CA . HIS A 1 156 ? -12.581 14.959 2.713 1.00 61.03 156 HIS A CA 1
ATOM 1267 C C . HIS A 1 156 ? -12.750 16.479 2.885 1.00 61.03 156 HIS A C 1
ATOM 1269 O O . HIS A 1 156 ? -13.629 17.064 2.239 1.00 61.03 156 HIS A O 1
ATOM 1275 N N . THR A 1 157 ? -11.874 17.136 3.652 1.00 62.97 157 THR A N 1
ATOM 1276 C CA . THR A 1 157 ? -11.785 18.605 3.744 1.00 62.97 157 THR A CA 1
ATOM 1277 C C . THR A 1 157 ? -11.148 19.223 2.496 1.00 62.97 157 THR A C 1
ATOM 1279 O O . THR A 1 157 ? -10.465 18.556 1.716 1.00 62.97 157 THR A O 1
ATOM 1282 N N . ASP A 1 158 ? -11.349 20.525 2.285 1.00 62.09 158 ASP A N 1
ATOM 1283 C CA . ASP A 1 158 ? -10.798 21.220 1.114 1.00 62.09 158 ASP A CA 1
ATOM 1284 C C . ASP A 1 158 ? -9.260 21.255 1.099 1.00 62.09 158 ASP A C 1
ATOM 1286 O O . ASP A 1 158 ? -8.655 21.242 0.025 1.00 62.09 158 ASP A O 1
ATOM 1290 N N . SER A 1 159 ? -8.612 21.201 2.267 1.00 62.34 159 SER A N 1
ATOM 1291 C CA . SER A 1 159 ? -7.156 21.051 2.376 1.00 62.34 159 SER A CA 1
ATOM 1292 C C . SER A 1 159 ? -6.694 19.650 1.962 1.00 62.34 159 SER A C 1
ATOM 1294 O O . SER A 1 159 ? -5.758 19.531 1.174 1.00 62.34 159 SER A O 1
ATOM 1296 N N . GLY A 1 160 ? -7.381 18.595 2.410 1.00 68.00 160 GLY A N 1
ATOM 1297 C CA . GLY A 1 160 ? -7.087 17.212 2.027 1.00 68.00 160 GLY A CA 1
ATOM 1298 C C . GLY A 1 160 ? -7.255 16.953 0.525 1.00 68.00 160 GLY A C 1
ATOM 1299 O O . GLY A 1 160 ? -6.384 16.358 -0.114 1.00 68.00 160 GLY A O 1
ATOM 1300 N N . LYS A 1 161 ? -8.316 17.505 -0.081 1.00 73.31 161 LYS A N 1
ATOM 1301 C CA . LYS A 1 161 ? -8.518 17.477 -1.542 1.00 73.31 161 LYS A CA 1
ATOM 1302 C C . LYS A 1 161 ? -7.385 18.171 -2.296 1.00 73.31 161 LYS A C 1
ATOM 1304 O O . LYS A 1 161 ? -6.978 17.689 -3.355 1.00 73.31 161 LYS A O 1
ATOM 1309 N N . LYS A 1 162 ? -6.874 19.292 -1.773 1.00 79.00 162 LYS A N 1
ATOM 1310 C CA . LYS A 1 162 ? -5.759 20.020 -2.388 1.00 79.00 162 LYS A CA 1
ATOM 1311 C C . LYS A 1 162 ? -4.473 19.195 -2.352 1.00 79.00 162 LYS A C 1
ATOM 1313 O O . LYS A 1 162 ? -3.839 19.058 -3.391 1.00 79.00 162 LYS A O 1
ATOM 1318 N N . VAL A 1 163 ? -4.148 18.565 -1.221 1.00 75.94 163 VAL A N 1
ATOM 1319 C CA . VAL A 1 163 ? -2.992 17.653 -1.109 1.00 75.94 163 VAL A CA 1
ATOM 1320 C C . VAL A 1 163 ? -3.099 16.493 -2.099 1.00 75.94 163 VAL A C 1
ATOM 1322 O O . VAL A 1 163 ? -2.154 16.252 -2.843 1.00 75.94 163 VAL A O 1
ATOM 1325 N N . ALA A 1 164 ? -4.259 15.836 -2.190 1.00 74.31 164 ALA A N 1
ATOM 1326 C CA . ALA A 1 164 ? -4.481 14.763 -3.163 1.00 74.31 164 ALA A CA 1
ATOM 1327 C C . ALA A 1 164 ? -4.320 15.244 -4.619 1.00 74.31 164 ALA A C 1
ATOM 1329 O O . ALA A 1 164 ? -3.753 14.547 -5.459 1.00 74.31 164 ALA A O 1
ATOM 1330 N N . THR A 1 165 ? -4.805 16.451 -4.922 1.00 79.19 165 THR A N 1
ATOM 1331 C CA . THR A 1 165 ? -4.721 17.040 -6.266 1.00 79.19 165 THR A CA 1
ATOM 1332 C C . THR A 1 165 ? -3.280 17.367 -6.646 1.00 79.19 165 THR A C 1
ATOM 1334 O O . THR A 1 165 ? -2.857 17.039 -7.753 1.00 79.19 165 THR A O 1
ATOM 1337 N N . GLU A 1 166 ? -2.518 17.982 -5.742 1.00 78.88 166 GLU A N 1
ATOM 1338 C CA . GLU A 1 166 ? -1.114 18.317 -5.985 1.00 78.88 166 GLU A CA 1
ATOM 1339 C C . GLU A 1 166 ? -0.231 17.059 -6.031 1.00 78.88 166 GLU A C 1
ATOM 1341 O O . GLU A 1 166 ? 0.600 16.940 -6.928 1.00 78.88 166 GLU A O 1
ATOM 1346 N N . ALA A 1 167 ? -0.480 16.057 -5.179 1.00 75.12 167 ALA A N 1
ATOM 1347 C CA . ALA A 1 167 ? 0.177 14.749 -5.266 1.00 75.12 167 ALA A CA 1
ATOM 1348 C C . ALA A 1 167 ? -0.072 14.065 -6.618 1.00 75.12 167 ALA A C 1
ATOM 1350 O O . ALA A 1 167 ? 0.861 13.584 -7.263 1.00 75.12 167 ALA A O 1
ATOM 1351 N N . ARG A 1 168 ? -1.321 14.086 -7.098 1.00 76.06 168 ARG A N 1
ATOM 1352 C CA . ARG A 1 168 ? -1.662 13.556 -8.420 1.00 76.06 168 ARG A CA 1
ATOM 1353 C C . ARG A 1 168 ? -0.949 14.316 -9.534 1.00 76.06 168 ARG A C 1
ATOM 1355 O O . ARG A 1 168 ? -0.375 13.673 -10.401 1.00 76.06 168 ARG A O 1
ATOM 1362 N N . LYS A 1 169 ? -0.957 15.653 -9.518 1.00 77.25 169 LYS A N 1
ATOM 1363 C CA . LYS A 1 169 ? -0.264 16.473 -10.528 1.00 77.25 169 LYS A CA 1
ATOM 1364 C C . LYS A 1 169 ? 1.240 16.216 -10.549 1.00 77.25 169 LYS A C 1
ATOM 1366 O O . LYS A 1 169 ? 1.814 16.146 -11.633 1.00 77.25 169 LYS A O 1
ATOM 1371 N N . ALA A 1 170 ? 1.865 16.044 -9.384 1.00 72.88 170 ALA A N 1
ATOM 1372 C CA . ALA A 1 170 ? 3.287 15.728 -9.286 1.00 72.88 170 ALA A CA 1
ATOM 1373 C C . ALA A 1 170 ? 3.634 14.409 -10.004 1.00 72.88 170 ALA A C 1
ATOM 1375 O O . ALA A 1 170 ? 4.662 14.334 -10.670 1.00 72.88 170 ALA A O 1
ATOM 1376 N N . LEU A 1 171 ? 2.749 13.406 -9.938 1.00 67.50 171 LEU A N 1
ATOM 1377 C CA . LEU A 1 171 ? 2.928 12.097 -10.585 1.00 67.50 171 LEU A CA 1
ATOM 1378 C C . LEU A 1 171 ? 2.437 12.047 -12.039 1.00 67.50 171 LEU A C 1
ATOM 1380 O O . LEU A 1 171 ? 2.995 11.322 -12.855 1.00 67.50 171 LEU A O 1
ATOM 1384 N N . SER A 1 172 ? 1.392 12.806 -12.374 1.00 62.44 172 SER A N 1
ATOM 1385 C CA . SER A 1 172 ? 0.751 12.801 -13.694 1.00 62.44 172 SER A CA 1
ATOM 1386 C C . SER A 1 172 ? 1.234 13.923 -14.611 1.00 62.44 172 SER A C 1
ATOM 1388 O O . SER A 1 172 ? 0.614 14.175 -15.648 1.00 62.44 172 SER A O 1
ATOM 1390 N N . SER A 1 173 ? 2.277 14.655 -14.218 1.00 59.22 173 SER A N 1
ATOM 1391 C CA . SER A 1 173 ? 2.903 15.644 -15.088 1.00 59.22 173 SER A CA 1
ATOM 1392 C C . SER A 1 173 ? 3.460 14.905 -16.302 1.00 59.22 173 SER A C 1
ATOM 1394 O O . SER A 1 173 ? 4.348 14.067 -16.171 1.00 59.22 173 SER A O 1
ATOM 1396 N N . GLY A 1 174 ? 2.895 15.168 -17.483 1.00 58.06 174 GLY A N 1
ATOM 1397 C CA . GLY A 1 174 ? 3.399 14.611 -18.737 1.00 58.06 174 GLY A CA 1
ATOM 1398 C C . GLY A 1 174 ? 4.870 14.975 -18.966 1.00 58.06 174 GLY A C 1
ATOM 1399 O O . GLY A 1 174 ? 5.452 15.767 -18.226 1.00 58.06 174 GLY A O 1
ATOM 1400 N N . VAL A 1 175 ? 5.481 14.417 -20.012 1.00 60.28 175 VAL A N 1
ATOM 1401 C CA . VAL A 1 175 ? 6.899 14.661 -20.312 1.00 60.28 175 VAL A CA 1
ATOM 1402 C C . VAL A 1 175 ? 7.131 16.157 -20.555 1.00 60.28 175 VAL A C 1
ATOM 1404 O O . VAL A 1 175 ? 6.784 16.692 -21.607 1.00 60.28 175 VAL A O 1
ATOM 1407 N N . THR A 1 176 ? 7.696 16.851 -19.565 1.00 66.75 176 THR A N 1
ATOM 1408 C CA . THR A 1 176 ? 8.044 18.269 -19.689 1.00 66.75 176 THR A CA 1
ATOM 1409 C C . THR A 1 176 ? 9.272 18.419 -20.581 1.00 66.75 176 THR A C 1
ATOM 1411 O O . THR A 1 176 ? 10.088 17.506 -20.691 1.00 66.75 176 THR A O 1
ATOM 1414 N N . LEU A 1 177 ? 9.453 19.591 -21.197 1.00 66.06 177 LEU A N 1
ATOM 1415 C CA . LEU A 1 177 ? 10.658 19.861 -21.989 1.00 66.06 177 LEU A CA 1
ATOM 1416 C C . LEU A 1 177 ? 11.933 19.730 -21.137 1.00 66.06 177 LEU A C 1
ATOM 1418 O O . LEU A 1 177 ? 12.938 19.233 -21.630 1.00 66.06 177 LEU A O 1
ATOM 1422 N N . SER A 1 178 ? 11.879 20.112 -19.855 1.00 64.62 178 SER A N 1
ATOM 1423 C CA . SER A 1 178 ? 12.985 19.924 -18.902 1.00 64.62 178 SER A CA 1
ATOM 1424 C C . SER A 1 178 ? 13.312 18.440 -18.707 1.00 64.62 178 SER A C 1
ATOM 1426 O O . SER A 1 178 ? 14.466 18.036 -18.843 1.00 64.62 178 SER A O 1
ATOM 1428 N N . LEU A 1 179 ? 12.289 17.608 -18.479 1.00 64.31 179 LEU A N 1
ATOM 1429 C CA . LEU A 1 179 ? 12.446 16.163 -18.321 1.00 64.31 179 LEU A CA 1
ATOM 1430 C C . LEU A 1 179 ? 12.960 15.507 -19.614 1.00 64.31 179 LEU A C 1
ATOM 1432 O O . LEU A 1 179 ? 13.873 14.689 -19.572 1.00 64.31 179 LEU A O 1
ATOM 1436 N N . LEU A 1 180 ? 12.444 15.919 -20.774 1.00 65.69 180 LEU A N 1
ATOM 1437 C CA . LEU A 1 180 ? 12.903 15.446 -22.081 1.00 65.69 180 LEU A CA 1
ATOM 1438 C C . LEU A 1 180 ? 14.371 15.811 -22.337 1.00 65.69 180 LEU A C 1
ATOM 1440 O O . LEU A 1 180 ? 15.148 14.973 -22.787 1.00 65.69 180 LEU A O 1
ATOM 1444 N N . MET A 1 181 ? 14.765 17.047 -22.026 1.00 64.31 181 MET A N 1
ATOM 1445 C CA . MET A 1 181 ? 16.153 17.498 -22.145 1.00 64.31 181 MET A CA 1
ATOM 1446 C C . MET A 1 181 ? 17.075 16.744 -21.186 1.00 64.31 181 MET A C 1
ATOM 1448 O O . MET A 1 181 ? 18.214 16.467 -21.550 1.00 64.31 181 MET A O 1
ATOM 1452 N N . HIS A 1 182 ? 16.585 16.366 -20.003 1.00 66.25 182 HIS A N 1
ATOM 1453 C CA . HIS A 1 182 ? 17.329 15.534 -19.060 1.00 66.25 182 HIS A CA 1
ATOM 1454 C C . HIS A 1 182 ? 17.571 14.121 -19.604 1.00 66.25 182 HIS A C 1
ATOM 1456 O O . HIS A 1 182 ? 18.686 13.616 -19.508 1.00 66.25 182 HIS A O 1
ATOM 1462 N N . PHE A 1 183 ? 16.566 13.514 -20.242 1.00 62.56 183 PHE A N 1
ATOM 1463 C CA . PHE A 1 183 ? 16.709 12.200 -20.876 1.00 62.56 183 PHE A CA 1
ATOM 1464 C C . PHE A 1 183 ? 17.612 12.223 -22.115 1.00 62.56 183 PHE A C 1
ATOM 1466 O O . PHE A 1 183 ? 18.443 11.335 -22.284 1.00 62.56 183 PHE A O 1
ATOM 1473 N N . LEU A 1 184 ? 17.461 13.223 -22.989 1.00 65.25 184 LEU A N 1
ATOM 1474 C CA . LEU A 1 184 ? 18.208 13.295 -24.250 1.00 65.25 184 LEU A CA 1
ATOM 1475 C C . LEU A 1 184 ? 19.638 13.824 -24.068 1.00 65.25 184 LEU A C 1
ATOM 1477 O O . LEU A 1 184 ? 20.550 13.395 -24.773 1.00 65.25 184 LEU A O 1
ATOM 1481 N N . PHE A 1 185 ? 19.842 14.759 -23.137 1.00 72.62 185 PHE A N 1
ATOM 1482 C CA . PHE A 1 185 ? 21.108 15.470 -22.946 1.00 72.62 185 PHE A CA 1
ATOM 1483 C C . PHE A 1 185 ? 21.447 15.661 -21.453 1.00 72.62 185 PHE A C 1
ATOM 1485 O O . PHE A 1 185 ? 21.593 16.800 -20.994 1.00 72.62 185 PHE A O 1
ATOM 1492 N N . PRO A 1 186 ? 21.656 14.574 -20.684 1.00 66.12 186 PRO A N 1
ATOM 1493 C CA . PRO A 1 186 ? 21.885 14.649 -19.235 1.00 66.12 186 PRO A CA 1
ATOM 1494 C C . PRO A 1 186 ? 23.108 15.508 -18.863 1.00 66.12 186 PRO A C 1
ATOM 1496 O O . PRO A 1 186 ? 23.087 16.265 -17.889 1.00 66.12 186 PRO A O 1
ATOM 1499 N N . GLY A 1 187 ? 24.165 15.470 -19.685 1.00 65.69 187 GLY A N 1
ATOM 1500 C CA . GLY A 1 187 ? 25.349 16.315 -19.505 1.00 65.69 187 GLY A CA 1
ATOM 1501 C C . GLY A 1 187 ? 25.059 17.815 -19.650 1.00 65.69 187 GLY A C 1
ATOM 1502 O O . GLY A 1 187 ? 25.612 18.617 -18.901 1.00 65.69 187 GLY A O 1
ATOM 1503 N N . LEU A 1 188 ? 24.151 18.200 -20.556 1.00 67.06 188 LEU A N 1
ATOM 1504 C CA . LEU A 1 188 ? 23.771 19.598 -20.781 1.00 67.06 188 LEU A CA 1
ATOM 1505 C C . LEU A 1 188 ? 22.870 20.121 -19.656 1.00 67.06 188 LEU A C 1
ATOM 1507 O O . LEU A 1 188 ? 23.040 21.257 -19.215 1.00 67.06 188 LEU A O 1
ATOM 1511 N N . THR A 1 189 ? 21.955 19.294 -19.137 1.00 63.66 189 THR A N 1
ATOM 1512 C CA . THR A 1 189 ? 21.101 19.692 -18.006 1.00 63.66 189 THR A CA 1
ATOM 1513 C C . THR A 1 189 ? 21.890 19.934 -16.726 1.00 63.66 189 THR A C 1
ATOM 1515 O O . THR A 1 189 ? 21.561 20.861 -15.988 1.00 63.66 189 THR A O 1
ATOM 1518 N N . ASN A 1 190 ? 22.972 19.181 -16.499 1.00 64.62 190 ASN A N 1
ATOM 1519 C CA . ASN A 1 190 ? 23.854 19.384 -15.347 1.00 64.62 190 ASN A CA 1
ATOM 1520 C C . ASN A 1 190 ? 24.605 20.723 -15.426 1.00 64.62 190 ASN A C 1
ATOM 1522 O O . ASN A 1 190 ? 24.791 21.385 -14.406 1.00 64.62 190 ASN A O 1
ATOM 1526 N N . VAL A 1 191 ? 24.980 21.159 -16.634 1.00 71.25 191 VAL A N 1
ATOM 1527 C CA . VAL A 1 191 ? 25.597 22.478 -16.865 1.00 71.25 191 VAL A CA 1
ATOM 1528 C C . VAL A 1 191 ? 24.572 23.604 -16.705 1.00 71.25 191 VAL A C 1
ATOM 1530 O O . VAL A 1 191 ? 24.864 24.616 -16.074 1.00 71.25 191 VAL A O 1
ATOM 1533 N N . LEU A 1 192 ? 23.358 23.419 -17.232 1.00 66.69 192 LEU A N 1
ATOM 1534 C CA . LEU A 1 192 ? 22.276 24.410 -17.167 1.00 66.69 192 LEU A CA 1
ATOM 1535 C C . LEU A 1 192 ? 21.532 24.431 -15.818 1.00 66.69 192 LEU A C 1
ATOM 1537 O O . LEU A 1 192 ? 20.661 25.276 -15.627 1.00 66.69 192 LEU A O 1
ATOM 1541 N N . ARG A 1 193 ? 21.857 23.516 -14.890 1.00 65.69 193 ARG A N 1
ATOM 1542 C CA . ARG A 1 193 ? 21.174 23.314 -13.594 1.00 65.69 193 ARG A CA 1
ATOM 1543 C C . ARG A 1 193 ? 19.647 23.217 -13.717 1.00 65.69 193 ARG A C 1
ATOM 1545 O O . ARG A 1 193 ? 18.917 23.642 -12.823 1.00 65.69 193 ARG A O 1
ATOM 1552 N N . LEU A 1 194 ? 19.163 22.654 -14.823 1.00 63.75 194 LEU A N 1
ATOM 1553 C CA . LEU A 1 194 ? 17.735 22.429 -15.034 1.00 63.75 194 LEU A CA 1
ATOM 1554 C C . LEU A 1 194 ? 17.289 21.258 -14.157 1.00 63.75 194 LEU A C 1
ATOM 1556 O O . LEU A 1 194 ? 17.758 20.133 -14.325 1.00 63.75 194 LEU A O 1
ATOM 1560 N N . LYS A 1 195 ? 16.394 21.528 -13.207 1.00 63.38 195 LYS A N 1
ATOM 1561 C CA . LYS A 1 195 ? 15.813 20.503 -12.338 1.00 63.38 195 LYS A CA 1
ATOM 1562 C C . LYS A 1 195 ? 14.716 19.744 -13.095 1.00 63.38 195 LYS A C 1
ATOM 1564 O O . LYS A 1 195 ? 13.817 20.350 -13.679 1.00 63.38 195 LYS A O 1
ATOM 1569 N N . ALA A 1 196 ? 14.785 18.413 -13.074 1.00 57.44 196 ALA A N 1
ATOM 1570 C CA . ALA A 1 196 ? 13.823 17.544 -13.761 1.00 57.44 196 ALA A CA 1
ATOM 1571 C C . ALA A 1 196 ? 12.444 17.494 -13.067 1.00 57.44 196 ALA A C 1
ATOM 1573 O O . ALA A 1 196 ? 11.434 17.271 -13.729 1.00 57.44 196 ALA A O 1
ATOM 1574 N N . LEU A 1 197 ? 12.407 17.735 -11.749 1.00 60.22 197 LEU A N 1
ATOM 1575 C CA . LEU A 1 197 ? 11.225 17.622 -10.881 1.00 60.22 197 LEU A CA 1
ATOM 1576 C C . LEU A 1 197 ? 10.938 18.925 -10.109 1.00 60.22 197 LEU A C 1
ATOM 1578 O O . LEU A 1 197 ? 10.616 18.900 -8.928 1.00 60.22 197 LEU A O 1
ATOM 1582 N N . ASP A 1 198 ? 11.086 20.081 -10.755 1.00 59.97 198 ASP A N 1
ATOM 1583 C CA . ASP A 1 198 ? 10.786 21.389 -10.151 1.00 59.97 198 ASP A CA 1
ATOM 1584 C C . ASP A 1 198 ? 9.386 21.846 -10.571 1.00 59.97 198 ASP A C 1
ATOM 1586 O O . ASP A 1 198 ? 9.211 22.549 -11.566 1.00 59.97 198 ASP A O 1
ATOM 1590 N N . SER A 1 199 ? 8.364 21.354 -9.866 1.00 67.38 199 SER A N 1
ATOM 1591 C CA . SER A 1 199 ? 6.969 21.743 -10.092 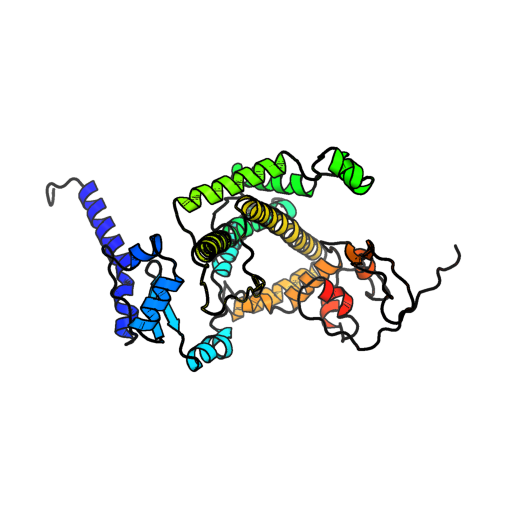1.00 67.38 199 SER A CA 1
ATOM 1592 C C . SER A 1 199 ? 6.393 22.432 -8.859 1.00 67.38 199 SER A C 1
ATOM 1594 O O . SER A 1 199 ? 6.772 22.131 -7.728 1.00 67.38 199 SER A O 1
ATOM 1596 N N . GLU A 1 200 ? 5.435 23.337 -9.070 1.00 76.62 200 GLU A N 1
ATOM 1597 C CA . GLU A 1 200 ? 4.677 23.985 -7.988 1.00 76.62 200 GLU A CA 1
ATOM 1598 C C . GLU A 1 200 ? 4.062 22.950 -7.026 1.00 76.62 200 GLU A C 1
ATOM 1600 O O . GLU A 1 200 ? 4.020 23.162 -5.814 1.00 76.62 200 GLU A O 1
ATOM 1605 N N . SER A 1 201 ? 3.662 21.789 -7.552 1.00 76.75 201 SER A N 1
ATOM 1606 C CA . SER A 1 201 ? 3.116 20.682 -6.770 1.00 76.75 201 SER A CA 1
ATOM 1607 C C . SER A 1 201 ? 4.146 20.054 -5.823 1.00 76.75 201 SER A C 1
ATOM 1609 O O . SER A 1 201 ? 3.795 19.741 -4.686 1.00 76.75 201 SER A O 1
ATOM 1611 N N . PHE A 1 202 ? 5.410 19.908 -6.243 1.00 74.31 202 PHE A N 1
ATOM 1612 C CA . PHE A 1 202 ? 6.480 19.421 -5.360 1.00 74.31 202 PHE A CA 1
ATOM 1613 C C . PHE A 1 202 ? 6.755 20.411 -4.223 1.00 74.31 202 PHE A C 1
ATOM 1615 O O . PHE A 1 202 ? 6.759 19.999 -3.066 1.00 74.31 202 PHE A O 1
ATOM 1622 N N . HIS A 1 203 ? 6.854 21.711 -4.525 1.00 79.75 203 HIS A N 1
ATOM 1623 C CA . HIS A 1 203 ? 7.013 22.762 -3.505 1.00 79.75 203 HIS A CA 1
ATOM 1624 C C . HIS A 1 203 ? 5.840 22.802 -2.521 1.00 79.75 203 HIS A C 1
ATOM 1626 O O . HIS A 1 203 ? 6.017 23.027 -1.324 1.00 79.75 203 HIS A O 1
ATOM 1632 N N . TYR A 1 204 ? 4.610 22.581 -2.991 1.00 81.75 204 TYR A N 1
ATOM 1633 C CA . TYR A 1 204 ? 3.448 22.510 -2.107 1.00 81.75 204 TYR A CA 1
ATOM 1634 C C . TYR A 1 204 ? 3.537 21.323 -1.136 1.00 81.75 204 TYR A C 1
ATOM 1636 O O . TYR A 1 204 ? 3.310 21.497 0.062 1.00 81.75 204 TYR A O 1
ATOM 1644 N N . LEU A 1 205 ? 3.889 20.131 -1.630 1.00 78.06 205 LEU A N 1
ATOM 1645 C CA . LEU A 1 205 ? 4.053 18.934 -0.795 1.00 78.06 205 LEU A CA 1
ATOM 1646 C C . LEU A 1 205 ? 5.213 19.078 0.192 1.00 78.06 205 LEU A C 1
ATOM 1648 O O . LEU A 1 205 ? 5.083 18.673 1.348 1.00 78.06 205 LEU A O 1
ATOM 1652 N N . GLU A 1 206 ? 6.308 19.700 -0.238 1.00 77.56 206 GLU A N 1
ATOM 1653 C CA . GLU A 1 206 ? 7.444 20.042 0.611 1.00 77.56 206 GLU A CA 1
ATOM 1654 C C . GLU A 1 206 ? 6.998 20.941 1.772 1.00 77.56 206 GLU A C 1
ATOM 1656 O O . GLU A 1 206 ? 7.192 20.594 2.935 1.00 77.56 206 GLU A O 1
ATOM 1661 N N . ASN A 1 207 ? 6.271 22.025 1.484 1.00 82.12 207 ASN A N 1
ATOM 1662 C CA . ASN A 1 207 ? 5.737 22.927 2.509 1.00 82.12 207 ASN A CA 1
ATOM 1663 C C . ASN A 1 207 ? 4.785 22.227 3.495 1.00 82.12 207 ASN A C 1
ATOM 1665 O O . ASN A 1 207 ? 4.789 22.528 4.694 1.00 82.12 207 ASN A O 1
ATOM 1669 N N . VAL A 1 208 ? 3.965 21.285 3.015 1.00 79.81 208 VAL A N 1
ATOM 1670 C CA . VAL A 1 208 ? 3.111 20.457 3.882 1.00 79.81 208 VAL A CA 1
ATOM 1671 C C . VAL A 1 208 ? 3.971 19.608 4.820 1.00 79.81 208 VAL A C 1
ATOM 1673 O O . VAL A 1 208 ? 3.721 19.604 6.026 1.00 79.81 208 VAL A O 1
ATOM 1676 N N . CYS A 1 209 ? 5.009 18.949 4.302 1.00 77.69 209 CYS A N 1
ATOM 1677 C CA . CYS A 1 209 ? 5.917 18.132 5.105 1.00 77.69 209 CYS A CA 1
ATOM 1678 C C . CYS A 1 209 ? 6.700 18.975 6.125 1.00 77.69 209 CYS A C 1
ATOM 1680 O O . CYS A 1 209 ? 6.737 18.610 7.298 1.00 77.69 209 CYS A O 1
ATOM 1682 N N . VAL A 1 210 ? 7.220 20.145 5.735 1.00 80.56 210 VAL A N 1
ATOM 1683 C CA . VAL A 1 210 ? 7.868 21.102 6.653 1.00 80.56 210 VAL A CA 1
ATOM 1684 C C . VAL A 1 210 ? 6.915 21.504 7.778 1.00 80.56 210 VAL A C 1
ATOM 1686 O O . VAL A 1 210 ? 7.286 21.486 8.949 1.00 80.56 210 VAL A O 1
ATOM 1689 N N . THR A 1 211 ? 5.656 21.807 7.451 1.00 78.69 211 THR A N 1
ATOM 1690 C CA . THR A 1 211 ? 4.643 22.164 8.457 1.00 78.69 211 THR A CA 1
ATOM 1691 C C . THR A 1 211 ? 4.374 21.011 9.428 1.00 78.69 211 THR A C 1
ATOM 1693 O O . THR A 1 211 ? 4.191 21.240 10.626 1.00 78.69 211 THR A O 1
ATOM 1696 N N . ILE A 1 212 ? 4.348 19.770 8.932 1.00 74.12 212 ILE A N 1
ATOM 1697 C CA . ILE A 1 212 ? 4.183 18.569 9.761 1.00 74.12 212 ILE A CA 1
ATOM 1698 C C . ILE A 1 212 ? 5.385 18.405 10.698 1.00 74.12 212 ILE A C 1
ATOM 1700 O O . ILE A 1 212 ? 5.185 18.239 11.900 1.00 74.12 212 ILE A O 1
ATOM 1704 N N . ILE A 1 213 ? 6.611 18.502 10.175 1.00 71.06 213 ILE A N 1
ATOM 1705 C CA . ILE A 1 213 ? 7.857 18.404 10.954 1.00 71.06 213 ILE A CA 1
ATOM 1706 C C . ILE A 1 213 ? 7.901 19.491 12.036 1.00 71.06 213 ILE A C 1
ATOM 1708 O O . ILE A 1 213 ? 8.180 19.199 13.198 1.00 71.06 213 ILE A O 1
ATOM 1712 N N . GLN A 1 214 ? 7.546 20.731 11.696 1.00 73.12 214 GLN A N 1
ATOM 1713 C CA . GLN A 1 214 ? 7.563 21.844 12.643 1.00 73.12 214 GLN A CA 1
ATOM 1714 C C . GLN A 1 214 ? 6.565 21.644 13.791 1.00 73.12 214 GLN A C 1
ATOM 1716 O O . GLN A 1 214 ? 6.927 21.801 14.955 1.00 73.12 214 GLN A O 1
ATOM 1721 N N . LYS A 1 215 ? 5.331 21.214 13.490 1.00 70.06 215 LYS A N 1
ATOM 1722 C CA . LYS A 1 215 ? 4.320 20.895 14.516 1.00 70.06 215 LYS A CA 1
ATOM 1723 C C . LYS A 1 215 ? 4.749 19.764 15.455 1.00 70.06 215 LYS A C 1
ATOM 1725 O O . LYS A 1 215 ? 4.271 19.686 16.582 1.00 70.06 215 LYS A O 1
ATOM 1730 N N . ARG A 1 216 ? 5.636 18.875 15.008 1.00 64.88 216 ARG A N 1
ATOM 1731 C CA . ARG A 1 216 ? 6.132 17.746 15.811 1.00 64.88 216 ARG A CA 1
ATOM 1732 C C . ARG A 1 216 ? 7.249 18.122 16.760 1.00 64.88 216 ARG A C 1
ATOM 1734 O O . ARG A 1 216 ? 7.294 17.561 17.850 1.00 64.88 216 ARG A O 1
ATOM 1741 N N . LYS A 1 217 ? 8.085 19.101 16.393 1.00 64.94 217 LYS A N 1
ATOM 1742 C CA . LYS A 1 217 ? 9.050 19.704 17.329 1.00 64.94 217 LYS A CA 1
ATOM 1743 C C . LYS A 1 217 ? 8.334 20.259 18.576 1.00 64.94 217 LYS A C 1
ATOM 1745 O O . LYS A 1 217 ? 8.913 20.279 19.653 1.00 64.94 217 LYS A O 1
ATOM 1750 N N . GLU A 1 218 ? 7.058 20.637 18.454 1.00 66.19 218 GLU A N 1
ATOM 1751 C CA . GLU A 1 218 ? 6.216 21.087 19.573 1.00 66.19 218 GLU A CA 1
ATOM 1752 C C . GLU A 1 218 ? 5.505 19.939 20.321 1.00 66.19 218 GLU A C 1
ATOM 1754 O O . GLU A 1 218 ? 5.250 20.050 21.521 1.00 66.19 218 GLU A O 1
ATOM 1759 N N . LYS A 1 219 ? 5.161 18.836 19.636 1.00 61.72 219 LYS A N 1
ATOM 1760 C CA . LYS A 1 219 ? 4.455 17.683 20.220 1.00 61.72 219 LYS A CA 1
ATOM 1761 C C . LYS A 1 219 ? 4.889 16.360 19.580 1.00 61.72 219 LYS A C 1
ATOM 1763 O O . LYS A 1 219 ? 4.492 16.035 18.461 1.00 61.72 219 LYS A O 1
ATOM 1768 N N . ARG A 1 220 ? 5.625 15.556 20.350 1.00 60.38 220 ARG A N 1
ATOM 1769 C CA . ARG A 1 220 ? 6.127 14.231 19.956 1.00 60.38 220 ARG A CA 1
ATOM 1770 C C . ARG A 1 220 ? 4.985 13.231 19.710 1.00 60.38 220 ARG A C 1
ATOM 1772 O O . ARG A 1 220 ? 4.056 13.139 20.514 1.00 60.38 220 ARG A O 1
ATOM 1779 N N . CYS A 1 221 ? 5.066 12.477 18.612 1.00 55.91 221 CYS A N 1
ATOM 1780 C CA . CYS A 1 221 ? 4.158 11.377 18.252 1.00 55.91 221 CYS A CA 1
ATOM 1781 C C . CYS A 1 221 ? 4.988 10.173 17.787 1.00 55.91 221 CYS A C 1
ATOM 1783 O O . CYS A 1 221 ? 5.956 10.358 17.062 1.00 55.91 221 CYS A O 1
ATOM 1785 N N . GLU A 1 222 ? 4.639 8.952 18.198 1.00 57.16 222 GLU A N 1
ATOM 1786 C CA . GLU A 1 222 ? 5.379 7.748 17.793 1.00 57.16 222 GLU A CA 1
ATOM 1787 C C . GLU A 1 222 ? 4.914 7.229 16.428 1.00 57.16 222 GLU A C 1
ATOM 1789 O O . GLU A 1 222 ? 3.902 6.537 16.321 1.00 57.16 222 GLU A O 1
ATOM 1794 N N . ASP A 1 223 ? 5.666 7.559 15.381 1.00 64.44 223 ASP A N 1
ATOM 1795 C CA . ASP A 1 223 ? 5.439 7.113 14.006 1.00 64.44 223 ASP A CA 1
ATOM 1796 C C . ASP A 1 223 ? 6.754 7.090 13.204 1.00 64.44 223 ASP A C 1
ATOM 1798 O O . ASP A 1 223 ? 7.837 7.335 13.737 1.00 64.44 223 ASP A O 1
ATOM 1802 N N . PHE A 1 224 ? 6.664 6.778 11.910 1.00 65.19 224 PHE A N 1
ATOM 1803 C CA . PHE A 1 224 ? 7.823 6.652 11.030 1.00 65.19 224 PHE A CA 1
ATOM 1804 C C . PHE A 1 224 ? 8.667 7.933 10.922 1.00 65.19 224 PHE A C 1
ATOM 1806 O O . PHE A 1 224 ? 9.893 7.859 10.980 1.00 65.19 224 PHE A O 1
ATOM 1813 N N . LEU A 1 225 ? 8.046 9.110 10.815 1.00 66.62 225 LEU A N 1
ATOM 1814 C CA . LEU A 1 225 ? 8.788 10.370 10.758 1.00 66.62 225 LEU A CA 1
ATOM 1815 C C . LEU A 1 225 ? 9.495 10.667 12.094 1.00 66.62 225 LEU A C 1
ATOM 1817 O O . LEU A 1 225 ? 10.616 11.167 12.086 1.00 66.62 225 LEU A O 1
ATOM 1821 N N . GLN A 1 226 ? 8.921 10.287 13.239 1.00 67.19 226 GLN A N 1
ATOM 1822 C CA . GLN A 1 226 ? 9.641 10.398 14.513 1.00 67.19 226 GLN A CA 1
ATOM 1823 C C . GLN A 1 226 ? 10.836 9.441 14.582 1.00 67.19 226 GLN A C 1
ATOM 1825 O O . GLN A 1 226 ? 11.888 9.837 15.069 1.00 67.19 226 GLN A O 1
ATOM 1830 N N . LEU A 1 227 ? 10.714 8.224 14.040 1.00 66.19 227 LEU A N 1
ATOM 1831 C CA . LEU A 1 227 ? 11.846 7.297 13.929 1.00 66.19 227 LEU A CA 1
ATOM 1832 C C . LEU A 1 227 ? 12.975 7.874 13.064 1.00 66.19 227 LEU A C 1
ATOM 1834 O O . LEU A 1 227 ? 14.142 7.711 13.407 1.00 66.19 227 LEU A O 1
ATOM 1838 N N . MET A 1 228 ? 12.643 8.569 11.972 1.00 64.62 228 MET A N 1
ATOM 1839 C CA . MET A 1 228 ? 13.637 9.256 11.144 1.00 64.62 228 MET A CA 1
ATOM 1840 C C . MET A 1 228 ? 14.318 10.414 11.882 1.00 64.62 228 MET A C 1
ATOM 1842 O O . MET A 1 228 ? 15.538 10.541 11.808 1.00 64.62 228 MET A O 1
ATOM 1846 N N . MET A 1 229 ? 13.548 11.237 12.602 1.00 66.75 229 MET A N 1
ATOM 1847 C CA . MET A 1 229 ? 14.085 12.352 13.392 1.00 66.75 229 MET A CA 1
ATOM 1848 C C . MET A 1 229 ? 14.975 11.852 14.541 1.00 66.75 229 MET A C 1
ATOM 1850 O O . MET A 1 229 ? 16.068 12.374 14.738 1.00 66.75 229 MET A O 1
ATOM 1854 N N . ASP A 1 230 ? 14.560 10.794 15.243 1.00 68.38 230 ASP A N 1
ATOM 1855 C CA . ASP A 1 230 ? 15.352 10.166 16.308 1.00 68.38 230 ASP A CA 1
ATOM 1856 C C . ASP A 1 230 ? 16.648 9.541 15.759 1.00 68.38 230 ASP A C 1
ATOM 1858 O O . ASP A 1 230 ? 17.688 9.587 16.413 1.00 68.38 230 ASP A O 1
ATOM 1862 N N . ALA A 1 231 ? 16.601 8.943 14.563 1.00 61.34 231 ALA A N 1
ATOM 1863 C CA . ALA A 1 231 ? 17.786 8.396 13.902 1.00 61.34 231 ALA A CA 1
ATOM 1864 C C . ALA A 1 231 ? 18.785 9.497 13.505 1.00 61.34 231 ALA A C 1
ATOM 1866 O O . ALA A 1 231 ? 19.993 9.283 13.587 1.00 61.34 231 ALA A O 1
ATOM 1867 N N . GLN A 1 232 ? 18.289 10.674 13.113 1.00 61.50 232 GLN A N 1
ATOM 1868 C CA . GLN A 1 232 ? 19.109 11.846 12.808 1.00 61.50 232 GLN A CA 1
ATOM 1869 C C . GLN A 1 232 ? 19.780 12.423 14.064 1.00 61.50 232 GLN A C 1
ATOM 1871 O O . GLN A 1 232 ? 20.977 12.700 14.034 1.00 61.50 232 GLN A O 1
ATOM 1876 N N . GLU A 1 233 ? 19.035 12.584 15.161 1.00 60.97 233 GLU A N 1
ATOM 1877 C CA . GLU A 1 233 ? 19.549 13.143 16.421 1.00 60.97 233 GLU A CA 1
ATOM 1878 C C . GLU A 1 233 ? 20.669 12.266 17.010 1.00 60.97 233 GLU A C 1
ATOM 1880 O O . GLU A 1 233 ? 21.757 12.761 17.294 1.00 60.97 233 GLU A O 1
ATOM 1885 N N . ARG A 1 234 ? 20.480 10.938 17.033 1.00 54.41 234 ARG A N 1
ATOM 1886 C CA . ARG A 1 234 ? 21.506 9.979 17.497 1.00 54.41 234 ARG A CA 1
ATOM 1887 C C . ARG A 1 234 ? 22.793 10.023 16.683 1.00 54.41 234 ARG A C 1
ATOM 1889 O O . ARG A 1 234 ? 23.884 9.932 17.234 1.00 54.41 234 ARG A O 1
ATOM 1896 N N . ALA A 1 235 ? 22.669 10.149 15.368 1.00 51.34 235 ALA A N 1
ATOM 1897 C CA . ALA A 1 235 ? 23.818 10.221 14.482 1.00 51.34 235 ALA A CA 1
ATOM 1898 C C . ALA A 1 235 ? 24.649 11.501 14.685 1.00 51.34 235 ALA A C 1
ATOM 1900 O O . ALA A 1 235 ? 25.871 11.477 14.527 1.00 51.34 235 ALA A O 1
ATOM 1901 N N . LEU A 1 236 ? 23.998 12.612 15.041 1.00 54.41 236 LEU A N 1
ATOM 1902 C CA . LEU A 1 236 ? 24.674 13.862 15.379 1.00 54.41 236 LEU A CA 1
ATOM 1903 C C . LEU A 1 236 ? 25.400 13.745 16.727 1.00 54.41 236 LEU A C 1
ATOM 1905 O O . LEU A 1 236 ? 26.568 14.130 16.798 1.00 54.41 236 LEU A O 1
ATOM 1909 N N . ASP A 1 237 ? 24.777 13.130 17.734 1.00 54.31 237 ASP A N 1
ATOM 1910 C CA . ASP A 1 237 ? 25.381 12.906 19.056 1.00 54.31 237 ASP A CA 1
ATOM 1911 C C . ASP A 1 237 ? 26.596 11.955 18.995 1.00 54.31 237 ASP A C 1
ATOM 1913 O O . ASP A 1 237 ? 27.666 12.267 19.521 1.00 54.31 237 ASP A O 1
ATOM 1917 N N . GLU A 1 238 ? 26.507 10.841 18.258 1.00 47.53 238 GLU A N 1
ATOM 1918 C CA . GLU A 1 238 ? 27.624 9.891 18.092 1.00 47.53 238 GLU A CA 1
ATOM 1919 C C . GLU A 1 238 ? 28.792 10.470 17.265 1.00 47.53 238 GLU A C 1
ATOM 1921 O O . GLU A 1 238 ? 29.964 10.138 17.495 1.00 47.53 238 GLU A O 1
ATOM 1926 N N . SER A 1 239 ? 28.496 11.375 16.323 1.00 46.62 239 SER A N 1
ATOM 1927 C CA . SER A 1 239 ? 29.519 12.121 15.577 1.00 46.62 239 SER A CA 1
ATOM 1928 C C . SER A 1 239 ? 30.206 13.203 16.420 1.00 46.62 239 SER A C 1
ATOM 1930 O O . SER A 1 239 ? 31.348 13.568 16.136 1.00 46.62 239 SER A O 1
ATOM 1932 N N . ALA A 1 240 ? 29.536 13.691 17.470 1.00 47.25 240 ALA A N 1
ATOM 1933 C CA . ALA A 1 240 ? 30.068 14.682 18.398 1.00 47.25 240 ALA A CA 1
ATOM 1934 C C . ALA A 1 240 ? 30.913 14.052 19.524 1.00 47.25 240 ALA A C 1
ATOM 1936 O O . ALA A 1 240 ? 31.845 14.697 20.007 1.00 47.25 240 ALA A O 1
ATOM 1937 N N . GLU A 1 241 ? 30.644 12.798 19.914 1.00 40.25 241 GLU A N 1
ATOM 1938 C CA . GLU A 1 241 ? 31.311 12.140 21.053 1.00 40.25 241 GLU A CA 1
ATOM 1939 C C . GLU A 1 241 ? 32.477 11.192 20.694 1.00 40.25 241 GLU A C 1
ATOM 1941 O O . GLU A 1 241 ? 33.195 10.733 21.586 1.00 40.25 241 GLU A O 1
ATOM 1946 N N . SER A 1 242 ? 32.770 10.934 19.414 1.00 38.06 242 SER A N 1
ATOM 1947 C CA . SER A 1 242 ? 33.853 10.015 19.017 1.00 38.06 242 SER A CA 1
ATOM 1948 C C . SER A 1 242 ? 35.128 10.706 18.495 1.00 38.06 242 SER A C 1
ATOM 1950 O O . SER A 1 242 ? 35.447 10.704 17.309 1.00 38.06 242 SER A O 1
ATOM 1952 N N . THR A 1 243 ? 35.979 11.158 19.425 1.00 34.88 243 THR A N 1
ATOM 1953 C CA . THR A 1 243 ? 37.441 10.999 19.247 1.00 34.88 243 THR A CA 1
ATOM 1954 C C . THR A 1 243 ? 38.048 10.243 20.429 1.00 34.88 243 THR A C 1
ATOM 1956 O O . THR A 1 243 ? 38.567 10.868 21.353 1.00 34.88 243 THR A O 1
ATOM 1959 N N . PRO A 1 244 ? 38.045 8.898 20.424 1.00 34.12 244 PRO A N 1
ATOM 1960 C CA . PRO A 1 244 ? 38.912 8.133 21.300 1.00 34.12 244 PRO A CA 1
ATOM 1961 C C . PRO A 1 244 ? 40.292 8.031 20.640 1.00 34.12 244 PRO A C 1
ATOM 1963 O O . PRO A 1 244 ? 40.459 7.437 19.574 1.00 34.12 244 PRO A O 1
ATOM 1966 N N . VAL A 1 245 ? 41.293 8.640 21.270 1.00 35.34 245 VAL A N 1
ATOM 1967 C CA . VAL A 1 245 ? 42.707 8.396 20.967 1.00 35.34 245 VAL A CA 1
ATOM 1968 C C . VAL A 1 245 ? 43.109 7.117 21.696 1.00 35.34 245 VAL A C 1
ATOM 1970 O O . VAL A 1 245 ? 43.038 7.082 22.920 1.00 35.34 245 VAL A O 1
ATOM 1973 N N . ASP A 1 246 ? 43.538 6.085 20.968 1.00 35.66 246 ASP A N 1
ATOM 1974 C CA . ASP A 1 246 ? 44.147 4.894 21.573 1.00 35.66 246 ASP A CA 1
ATOM 1975 C C . ASP A 1 246 ? 45.686 5.025 21.613 1.00 35.66 246 ASP A C 1
ATOM 1977 O O . ASP A 1 246 ? 46.306 5.610 20.715 1.00 35.66 246 ASP A O 1
ATOM 1981 N N . GLU A 1 247 ? 46.316 4.473 22.653 1.00 43.19 247 GLU A N 1
ATOM 1982 C CA . GLU A 1 247 ? 47.701 4.723 23.110 1.00 43.19 247 GLU A CA 1
ATOM 1983 C C . GLU A 1 247 ? 48.830 4.243 22.164 1.00 43.19 247 GLU A C 1
ATOM 1985 O O . GLU A 1 247 ? 50.000 4.199 22.547 1.00 43.19 247 GLU A O 1
ATOM 1990 N N . LYS A 1 248 ? 48.544 3.895 20.902 1.00 37.94 248 LYS A N 1
ATOM 1991 C CA . LYS A 1 248 ? 49.560 3.373 19.959 1.00 37.94 248 LYS A CA 1
ATOM 1992 C C . LYS A 1 248 ? 49.606 4.015 18.575 1.00 37.94 248 LYS A C 1
ATOM 1994 O O . LYS A 1 248 ? 50.230 3.453 17.679 1.00 37.94 248 LYS A O 1
ATOM 1999 N N . GLY A 1 249 ? 49.021 5.199 18.382 1.00 36.84 249 GLY A N 1
ATOM 2000 C CA . GLY A 1 249 ? 49.342 6.068 17.235 1.00 36.84 249 GLY A CA 1
ATOM 2001 C C . GLY A 1 249 ? 49.136 5.467 15.833 1.00 36.84 249 GLY A C 1
ATOM 2002 O O . GLY A 1 249 ? 49.659 6.006 14.858 1.00 36.84 249 GLY A O 1
ATOM 2003 N N . ALA A 1 250 ? 48.380 4.375 15.701 1.00 30.95 250 ALA A N 1
ATOM 2004 C CA . ALA A 1 250 ? 48.066 3.756 14.421 1.00 30.95 250 ALA A CA 1
ATOM 2005 C C . ALA A 1 250 ? 46.685 4.230 13.951 1.00 30.95 250 ALA A C 1
ATOM 2007 O O . ALA A 1 250 ? 45.659 3.848 14.508 1.00 30.95 250 ALA A O 1
ATOM 2008 N N . LYS A 1 251 ? 46.659 5.068 12.907 1.00 27.72 251 LYS A N 1
ATOM 2009 C CA . LYS A 1 251 ? 45.427 5.454 12.206 1.00 27.72 251 LYS A CA 1
ATOM 2010 C C . LYS A 1 251 ? 44.920 4.262 11.392 1.00 27.72 251 LYS A C 1
ATOM 2012 O O . LYS A 1 251 ? 45.370 4.057 10.268 1.00 27.72 251 LYS A O 1
ATOM 2017 N N . PHE A 1 252 ? 43.991 3.488 11.940 1.00 27.53 252 PHE A N 1
ATOM 2018 C CA . PHE A 1 252 ? 43.164 2.590 11.137 1.00 27.53 252 PHE A CA 1
ATOM 2019 C C . PHE A 1 252 ? 41.925 3.360 10.660 1.00 27.53 252 PHE A C 1
ATOM 2021 O O . PHE A 1 252 ? 41.233 3.943 11.495 1.00 27.53 252 PHE A O 1
ATOM 2028 N N . PRO A 1 253 ? 41.624 3.397 9.349 1.00 29.28 253 PRO A N 1
ATOM 2029 C CA . PRO A 1 253 ? 40.361 3.925 8.864 1.00 29.28 253 PRO A CA 1
ATOM 2030 C C . PRO A 1 253 ? 39.283 2.904 9.227 1.00 29.28 253 PRO A C 1
ATOM 2032 O O . PRO A 1 253 ? 39.013 1.969 8.475 1.00 29.28 253 PRO A O 1
ATOM 2035 N N . PHE A 1 254 ? 38.704 3.041 10.417 1.00 30.66 254 PHE A N 1
ATOM 2036 C CA . PHE A 1 254 ? 37.445 2.380 10.712 1.00 30.66 254 PHE A CA 1
ATOM 2037 C C . PHE A 1 254 ? 36.415 3.020 9.777 1.00 30.66 254 PHE A C 1
ATOM 2039 O O . PHE A 1 254 ? 36.094 4.200 9.909 1.00 30.66 254 PHE A O 1
ATOM 2046 N N . LEU A 1 255 ? 35.988 2.272 8.755 1.00 25.72 255 LEU A N 1
ATOM 2047 C CA . LEU A 1 255 ? 34.838 2.644 7.940 1.00 25.72 255 LEU A CA 1
ATOM 2048 C C . LEU A 1 255 ? 33.682 2.929 8.913 1.00 25.72 255 LEU A C 1
ATOM 2050 O O . LEU A 1 255 ? 33.385 2.041 9.717 1.00 25.72 255 LEU A O 1
ATOM 2054 N N . PRO A 1 256 ? 33.021 4.099 8.854 1.00 30.62 256 PRO A N 1
ATOM 2055 C CA . PRO A 1 256 ? 31.763 4.311 9.552 1.00 30.62 256 PRO A CA 1
ATOM 2056 C C . PRO A 1 256 ? 30.738 3.376 8.905 1.00 30.62 256 PRO A C 1
ATOM 2058 O O . PRO A 1 256 ? 30.077 3.703 7.921 1.00 30.62 256 PRO A O 1
ATOM 2061 N N . CYS A 1 257 ? 30.685 2.139 9.390 1.00 25.22 257 CYS A N 1
ATOM 2062 C CA . CYS A 1 257 ? 29.664 1.193 9.004 1.00 25.22 257 CYS A CA 1
ATOM 2063 C C . CYS A 1 257 ? 28.346 1.666 9.621 1.00 25.22 257 CYS A C 1
ATOM 2065 O O . CYS A 1 257 ? 28.051 1.395 10.777 1.00 25.22 257 CYS A O 1
ATOM 2067 N N . LEU A 1 258 ? 27.557 2.307 8.759 1.00 28.17 258 LEU A N 1
ATOM 2068 C CA . LEU A 1 258 ? 26.121 2.077 8.633 1.00 28.17 258 LEU A CA 1
ATOM 2069 C C . LEU A 1 258 ? 25.179 2.746 9.649 1.00 28.17 258 LEU A C 1
ATOM 2071 O O . LEU A 1 258 ? 24.154 2.169 9.993 1.00 28.17 258 LEU A O 1
ATOM 2075 N N . PHE A 1 259 ? 25.430 4.002 10.011 1.00 32.12 259 PHE A N 1
ATOM 2076 C CA . PHE A 1 259 ? 24.337 4.920 10.349 1.00 32.12 259 PHE A CA 1
ATOM 2077 C C . PHE A 1 259 ? 24.301 6.021 9.291 1.00 32.12 259 PHE A C 1
ATOM 2079 O O . PHE A 1 259 ? 25.170 6.888 9.243 1.00 32.12 259 PHE A O 1
ATOM 2086 N N . LEU A 1 260 ? 23.341 5.933 8.364 1.00 39.28 260 LEU A N 1
ATOM 2087 C CA . LEU A 1 260 ? 23.107 7.001 7.396 1.00 39.28 260 LEU A CA 1
ATOM 2088 C C . LEU A 1 260 ? 22.470 8.165 8.163 1.00 39.28 260 LEU A C 1
ATOM 2090 O O . LEU A 1 260 ? 21.301 8.093 8.538 1.00 39.28 260 LEU A O 1
ATOM 2094 N N . VAL A 1 261 ? 23.252 9.205 8.440 1.00 46.62 261 VAL A N 1
ATOM 2095 C CA . VAL A 1 261 ? 22.738 10.454 9.010 1.00 46.62 261 VAL A CA 1
ATOM 2096 C C . VAL A 1 261 ? 21.884 11.118 7.933 1.00 46.62 261 VAL A C 1
ATOM 2098 O O . VAL A 1 261 ? 22.430 11.630 6.961 1.00 46.62 261 VAL A O 1
ATOM 2101 N N . LEU A 1 262 ? 20.558 11.062 8.060 1.00 55.09 262 LEU A N 1
ATOM 2102 C CA . LEU A 1 262 ? 19.650 11.784 7.164 1.00 55.09 262 LEU A CA 1
ATOM 2103 C C . LEU A 1 262 ? 19.722 13.281 7.493 1.00 55.09 262 LEU A C 1
ATOM 2105 O O . LEU A 1 262 ? 19.426 13.678 8.616 1.00 55.09 262 LEU A O 1
ATOM 2109 N N . SER A 1 263 ? 20.106 14.118 6.531 1.00 67.75 263 SER A N 1
ATOM 2110 C CA . SER A 1 263 ? 19.964 15.578 6.641 1.00 67.75 263 SER A CA 1
ATOM 2111 C C . SER A 1 263 ? 18.487 15.997 6.694 1.00 67.75 263 SER A C 1
ATOM 2113 O O . SER A 1 263 ? 17.612 15.231 6.289 1.00 67.75 263 SER A O 1
ATOM 2115 N N . GLU A 1 264 ? 18.184 17.218 7.164 1.00 66.31 264 GLU A N 1
ATOM 2116 C CA . GLU A 1 264 ? 16.797 17.731 7.164 1.00 66.31 264 GLU A CA 1
ATOM 2117 C C . GLU A 1 264 ? 16.193 17.709 5.745 1.00 66.31 264 GLU A C 1
ATOM 2119 O O . GLU A 1 264 ? 15.044 17.297 5.575 1.00 66.31 264 GLU A O 1
ATOM 2124 N N . ASP A 1 265 ? 16.992 18.046 4.726 1.00 69.69 265 ASP A N 1
ATOM 2125 C CA . ASP A 1 265 ? 16.590 18.006 3.315 1.00 69.69 265 ASP A CA 1
ATOM 2126 C C . ASP A 1 265 ? 16.317 16.574 2.831 1.00 69.69 265 ASP A C 1
ATOM 2128 O O . ASP A 1 265 ? 15.335 16.324 2.131 1.00 69.69 265 ASP A O 1
ATOM 2132 N N . GLU A 1 266 ? 17.147 15.600 3.216 1.00 70.50 266 GLU A N 1
ATOM 2133 C CA . GLU A 1 266 ? 16.915 14.199 2.854 1.00 70.50 266 GLU A CA 1
ATOM 2134 C C . GLU A 1 266 ? 15.708 13.622 3.598 1.00 70.50 266 GLU A C 1
ATOM 2136 O O . GLU A 1 266 ? 14.918 12.892 3.000 1.00 70.50 266 GLU A O 1
ATOM 2141 N N . ALA A 1 267 ? 15.514 13.974 4.872 1.00 68.94 267 ALA A N 1
ATOM 2142 C CA . ALA A 1 267 ? 14.347 13.562 5.640 1.00 68.94 267 ALA A CA 1
ATOM 2143 C C . ALA A 1 267 ? 13.056 14.110 5.017 1.00 68.94 267 ALA A C 1
ATOM 2145 O O . ALA A 1 267 ? 12.086 13.371 4.826 1.00 68.94 267 ALA A O 1
ATOM 2146 N N . LEU A 1 268 ? 13.068 15.383 4.623 1.00 73.50 268 LEU A N 1
ATOM 2147 C CA . LEU A 1 268 ? 11.979 16.036 3.911 1.00 73.50 268 LEU A CA 1
ATOM 2148 C C . LEU A 1 268 ? 11.714 15.383 2.546 1.00 73.50 268 LEU A C 1
ATOM 2150 O O . LEU A 1 268 ? 10.562 15.093 2.216 1.00 73.50 268 LEU A O 1
ATOM 2154 N N . ALA A 1 269 ? 12.765 15.071 1.785 1.00 76.00 269 ALA A N 1
ATOM 2155 C CA . ALA A 1 269 ? 12.650 14.376 0.506 1.00 76.00 269 ALA A CA 1
ATOM 2156 C C . ALA A 1 269 ? 12.032 12.976 0.661 1.00 76.00 269 ALA A C 1
ATOM 2158 O O . ALA A 1 269 ? 11.150 12.604 -0.116 1.00 76.00 269 ALA A O 1
ATOM 2159 N N . GLN A 1 270 ? 12.430 12.217 1.688 1.00 76.12 270 GLN A N 1
ATOM 2160 C CA . GLN A 1 270 ? 11.806 10.929 1.997 1.00 76.12 270 GLN A CA 1
ATOM 2161 C C . GLN A 1 270 ? 10.329 11.099 2.378 1.00 76.12 270 GLN A C 1
ATOM 2163 O O . GLN A 1 270 ? 9.494 10.332 1.905 1.00 76.12 270 GLN A O 1
ATOM 2168 N N . CYS A 1 271 ? 9.968 12.125 3.156 1.00 74.75 271 CYS A N 1
ATOM 2169 C CA . CYS A 1 271 ? 8.567 12.412 3.486 1.00 74.75 271 CYS A CA 1
ATOM 2170 C C . CYS A 1 271 ? 7.720 12.636 2.226 1.00 74.75 271 CYS A C 1
ATOM 2172 O O . CYS A 1 271 ? 6.667 12.016 2.053 1.00 74.75 271 CYS A O 1
ATOM 2174 N N . VAL A 1 272 ? 8.197 13.487 1.316 1.00 77.44 272 VAL A N 1
ATOM 2175 C CA . VAL A 1 272 ? 7.516 13.742 0.040 1.00 77.44 272 VAL A CA 1
ATOM 2176 C C . VAL A 1 272 ? 7.403 12.450 -0.777 1.00 77.44 272 VAL A C 1
ATOM 2178 O O . VAL A 1 272 ? 6.333 12.158 -1.317 1.00 77.44 272 VAL A O 1
ATOM 2181 N N . LEU A 1 273 ? 8.459 11.630 -0.812 1.00 79.50 273 LEU A N 1
ATOM 2182 C CA . LEU A 1 273 ? 8.448 10.337 -1.496 1.00 79.50 273 LEU A CA 1
ATOM 2183 C C . LEU A 1 273 ? 7.395 9.380 -0.919 1.00 79.50 273 LEU A C 1
ATOM 2185 O O . LEU A 1 273 ? 6.653 8.781 -1.694 1.00 79.50 273 LEU A O 1
ATOM 2189 N N . PHE A 1 274 ? 7.274 9.258 0.407 1.00 77.19 274 PHE A N 1
ATOM 2190 C CA . PHE A 1 274 ? 6.258 8.406 1.040 1.00 77.19 274 PHE A CA 1
ATOM 2191 C C . PHE A 1 274 ? 4.832 8.857 0.712 1.00 77.19 274 PHE A C 1
ATOM 2193 O O . PHE A 1 274 ? 3.985 8.012 0.408 1.00 77.19 274 PHE A O 1
ATOM 2200 N N . PHE A 1 275 ? 4.570 10.169 0.718 1.00 76.00 275 PHE A N 1
ATOM 2201 C CA . PHE A 1 275 ? 3.271 10.712 0.310 1.00 76.00 275 PHE A CA 1
ATOM 2202 C C . PHE A 1 275 ? 2.923 10.346 -1.132 1.00 76.00 275 PHE A C 1
ATOM 2204 O O . PHE A 1 275 ? 1.812 9.890 -1.395 1.00 76.00 275 PHE A O 1
ATOM 2211 N N . LEU A 1 276 ? 3.866 10.509 -2.060 1.00 75.38 276 LEU A N 1
ATOM 2212 C CA . LEU A 1 276 ? 3.635 10.218 -3.474 1.00 75.38 276 LEU A CA 1
ATOM 2213 C C . LEU A 1 276 ? 3.506 8.713 -3.737 1.00 75.38 276 LEU A C 1
ATOM 2215 O O . LEU A 1 276 ? 2.547 8.274 -4.375 1.00 75.38 276 LEU A O 1
ATOM 2219 N N . ALA A 1 277 ? 4.442 7.921 -3.213 1.00 75.50 277 ALA A N 1
ATOM 2220 C CA . ALA A 1 277 ? 4.506 6.485 -3.447 1.00 75.50 277 ALA A CA 1
ATOM 2221 C C . ALA A 1 277 ? 3.313 5.748 -2.830 1.00 75.50 277 ALA A C 1
ATOM 2223 O O . ALA A 1 277 ? 2.745 4.869 -3.476 1.00 75.50 277 ALA A O 1
ATOM 2224 N N . GLY A 1 278 ? 2.902 6.112 -1.611 1.00 77.75 278 GLY A N 1
ATOM 2225 C CA . GLY A 1 278 ? 1.799 5.448 -0.915 1.00 77.75 278 GLY A CA 1
ATOM 2226 C C . GLY A 1 278 ? 0.406 5.860 -1.402 1.00 77.75 278 GLY A C 1
ATOM 2227 O O . GLY A 1 278 ? -0.534 5.078 -1.259 1.00 77.75 278 GLY A O 1
ATOM 2228 N N . TYR A 1 279 ? 0.274 7.046 -2.011 1.00 83.69 279 TYR A N 1
ATOM 2229 C CA . TYR A 1 279 ? -0.994 7.568 -2.525 1.00 83.69 279 TYR A CA 1
ATOM 2230 C C . TYR A 1 279 ? -1.437 6.879 -3.820 1.00 83.69 279 TYR A C 1
ATOM 2232 O O . TYR A 1 279 ? -2.468 6.203 -3.851 1.00 83.69 279 TYR A O 1
ATOM 2240 N N . ASP A 1 280 ? -0.688 7.065 -4.914 1.00 81.06 280 ASP A N 1
ATOM 2241 C CA . ASP A 1 280 ? -1.223 6.745 -6.240 1.00 81.06 280 ASP A CA 1
ATOM 2242 C C . ASP A 1 280 ? -1.206 5.243 -6.526 1.00 81.06 280 ASP A C 1
ATOM 2244 O O . ASP A 1 280 ? -2.190 4.715 -7.047 1.00 81.06 280 ASP A O 1
ATOM 2248 N N . THR A 1 281 ? -0.137 4.551 -6.117 1.00 83.38 281 THR A N 1
ATOM 2249 C CA . THR A 1 281 ? 0.056 3.115 -6.367 1.00 83.38 281 THR A CA 1
ATOM 2250 C C . THR A 1 281 ? -1.049 2.287 -5.708 1.00 83.38 281 THR A C 1
ATOM 2252 O O . THR A 1 281 ? -1.782 1.575 -6.396 1.00 83.38 281 THR A O 1
ATOM 2255 N N . THR A 1 282 ? -1.253 2.465 -4.399 1.00 88.56 282 THR A N 1
ATOM 2256 C CA . THR A 1 282 ? -2.286 1.783 -3.608 1.00 88.56 282 THR A CA 1
ATOM 2257 C C . THR A 1 282 ? -3.681 2.067 -4.156 1.00 88.56 282 THR A C 1
ATOM 2259 O O . THR A 1 282 ? -4.455 1.145 -4.414 1.00 88.56 282 THR A O 1
ATOM 2262 N N . ALA A 1 283 ? -3.998 3.342 -4.400 1.00 90.12 283 ALA A N 1
ATOM 2263 C CA . ALA A 1 283 ? -5.299 3.737 -4.926 1.00 90.12 283 ALA A CA 1
ATOM 2264 C C . ALA A 1 283 ? -5.573 3.146 -6.317 1.00 90.12 283 ALA A C 1
ATOM 2266 O O . ALA A 1 283 ? -6.704 2.757 -6.604 1.00 90.12 283 ALA A O 1
ATOM 2267 N N . SER A 1 284 ? -4.551 3.064 -7.176 1.00 88.44 284 SER A N 1
ATOM 2268 C CA . SER A 1 284 ? -4.659 2.458 -8.507 1.00 88.44 284 SER A CA 1
ATOM 2269 C C . SER A 1 284 ? -4.939 0.960 -8.426 1.00 88.44 284 SER A C 1
ATOM 2271 O O . SER A 1 284 ? -5.859 0.497 -9.100 1.00 88.44 284 SER A O 1
ATOM 2273 N N . VAL A 1 285 ? -4.221 0.211 -7.579 1.00 90.94 285 VAL A N 1
ATOM 2274 C CA . VAL A 1 285 ? -4.452 -1.237 -7.416 1.00 90.94 285 VAL A CA 1
ATOM 2275 C C . VAL A 1 285 ? -5.870 -1.507 -6.919 1.00 90.94 285 VAL A C 1
ATOM 2277 O O . VAL A 1 285 ? -6.582 -2.309 -7.521 1.00 90.94 285 VAL A O 1
ATOM 2280 N N . ILE A 1 286 ? -6.317 -0.811 -5.867 1.00 93.88 286 ILE A N 1
ATOM 2281 C CA . ILE A 1 286 ? -7.654 -1.035 -5.298 1.00 93.88 286 ILE A CA 1
ATOM 2282 C C . ILE A 1 286 ? -8.748 -0.644 -6.304 1.00 93.88 286 ILE A C 1
ATOM 2284 O O . ILE A 1 286 ? -9.722 -1.379 -6.471 1.00 93.88 286 ILE A O 1
ATOM 2288 N N . ALA A 1 287 ? -8.585 0.471 -7.025 1.00 93.69 287 ALA A N 1
ATOM 2289 C CA . ALA A 1 287 ? -9.538 0.880 -8.055 1.00 93.69 287 ALA A CA 1
ATOM 2290 C C . ALA A 1 287 ? -9.614 -0.134 -9.212 1.00 93.69 287 ALA A C 1
ATOM 2292 O O . ALA A 1 287 ? -10.714 -0.477 -9.646 1.00 93.69 287 ALA A O 1
ATOM 2293 N N . CYS A 1 288 ? -8.474 -0.661 -9.675 1.00 94.38 288 CYS A N 1
ATOM 2294 C CA . CYS A 1 288 ? -8.432 -1.693 -10.716 1.00 94.38 288 CYS A CA 1
ATOM 2295 C C . CYS A 1 288 ? -9.036 -3.022 -10.238 1.00 94.38 288 CYS A C 1
ATOM 2297 O O . CYS A 1 288 ? -9.735 -3.687 -11.006 1.00 94.38 288 CYS A O 1
ATOM 2299 N N . ALA A 1 289 ? -8.828 -3.393 -8.970 1.00 95.62 289 ALA A N 1
ATOM 2300 C CA . ALA A 1 289 ? -9.461 -4.565 -8.369 1.00 95.62 289 ALA A CA 1
ATOM 2301 C C . ALA A 1 289 ? -10.984 -4.389 -8.325 1.00 95.62 289 ALA A C 1
ATOM 2303 O O . ALA A 1 289 ? -11.722 -5.262 -8.775 1.00 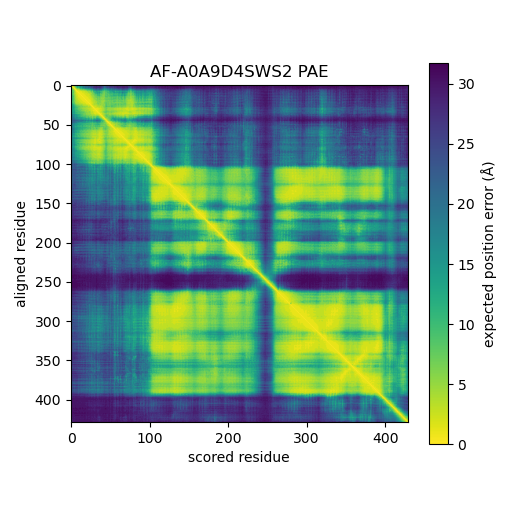95.62 289 ALA A O 1
ATOM 2304 N N . GLY A 1 290 ? -11.464 -3.229 -7.862 1.00 95.44 290 GLY A N 1
ATOM 2305 C CA . GLY A 1 290 ? -12.889 -2.895 -7.841 1.00 95.44 290 GLY A CA 1
ATOM 2306 C C . GLY A 1 290 ? -13.524 -2.912 -9.234 1.00 95.44 290 GLY A C 1
ATOM 2307 O O . GLY A 1 290 ? -14.592 -3.495 -9.407 1.00 95.44 290 GLY A O 1
ATOM 2308 N N . TYR A 1 291 ? -12.842 -2.354 -10.237 1.00 95.69 291 TYR A N 1
ATOM 2309 C CA . TYR A 1 291 ? -13.261 -2.417 -11.641 1.00 95.69 291 TYR A CA 1
ATOM 2310 C C . TYR A 1 291 ? -13.360 -3.862 -12.150 1.00 95.69 291 TYR A C 1
ATOM 2312 O O . TYR A 1 291 ? -14.381 -4.255 -12.714 1.00 95.69 291 TYR A O 1
ATOM 2320 N N . SER A 1 292 ? -12.336 -4.677 -11.891 1.00 96.31 292 SER A N 1
ATOM 2321 C CA . SER A 1 292 ? -12.299 -6.080 -12.322 1.00 96.31 292 SER A CA 1
ATOM 2322 C C . SER A 1 292 ? -13.393 -6.907 -11.647 1.00 96.31 292 SER A C 1
ATOM 2324 O O . SER A 1 292 ? -14.052 -7.708 -12.301 1.00 96.31 292 SER A O 1
ATOM 2326 N N . LEU A 1 293 ? -13.655 -6.678 -10.359 1.00 97.38 293 LEU A N 1
ATOM 2327 C CA . LEU A 1 293 ? -14.741 -7.335 -9.630 1.00 97.38 293 LEU A CA 1
ATOM 2328 C C . LEU A 1 293 ? -16.124 -6.899 -10.130 1.00 97.38 293 LEU A C 1
ATOM 2330 O O . LEU A 1 293 ? -17.019 -7.733 -10.226 1.00 97.38 293 LEU A O 1
ATOM 2334 N N . ALA A 1 294 ? -16.304 -5.622 -10.476 1.00 95.88 294 ALA A N 1
ATOM 2335 C CA . ALA A 1 294 ? -17.567 -5.122 -11.019 1.00 95.88 294 ALA A CA 1
ATOM 2336 C C . ALA A 1 294 ? -17.904 -5.739 -12.389 1.00 95.88 294 ALA A C 1
ATOM 2338 O O . ALA A 1 294 ? -19.074 -5.979 -12.678 1.00 95.88 294 ALA A O 1
ATOM 2339 N N . LEU A 1 295 ? -16.889 -6.026 -13.213 1.00 96.81 295 LEU A N 1
ATOM 2340 C CA . LEU A 1 295 ? -17.057 -6.692 -14.509 1.00 96.81 295 LEU A CA 1
ATOM 2341 C C . LEU A 1 295 ? -17.216 -8.216 -14.422 1.00 96.81 295 LEU A C 1
ATOM 2343 O O . LEU A 1 295 ? -17.682 -8.815 -15.387 1.00 96.81 295 LEU A O 1
ATOM 2347 N N . ASN A 1 296 ? -16.850 -8.838 -13.295 1.00 97.62 296 ASN A N 1
ATOM 2348 C CA . ASN A 1 296 ? -16.892 -10.292 -13.096 1.00 97.62 296 ASN A CA 1
ATOM 2349 C C . ASN A 1 296 ? -17.708 -10.639 -11.828 1.00 97.62 296 ASN A C 1
ATOM 2351 O O . ASN A 1 296 ? -17.129 -10.948 -10.775 1.00 97.62 296 ASN A O 1
ATOM 2355 N N . PRO A 1 297 ? -19.056 -10.571 -11.881 1.00 97.44 297 PRO A N 1
ATOM 2356 C CA . PRO A 1 297 ? -19.922 -10.750 -10.711 1.00 97.44 297 PRO A CA 1
ATOM 2357 C C . PRO A 1 297 ? -19.757 -12.103 -10.008 1.00 97.44 297 PRO A C 1
ATOM 2359 O O . PRO A 1 297 ? -19.890 -12.193 -8.788 1.00 97.44 297 PRO A O 1
ATOM 2362 N N . GLU A 1 298 ? -19.442 -13.162 -10.752 1.00 97.19 298 GLU A N 1
ATOM 2363 C CA . GLU A 1 298 ? -19.172 -14.498 -10.219 1.00 97.19 298 GLU A CA 1
ATOM 2364 C C . GLU A 1 298 ? -17.905 -14.531 -9.356 1.00 97.19 298 GLU A C 1
ATOM 2366 O O . GLU A 1 298 ? -17.899 -15.131 -8.276 1.00 97.19 298 GLU A O 1
ATOM 2371 N N . VAL A 1 299 ? -16.856 -13.820 -9.778 1.00 97.25 299 VAL A N 1
ATOM 2372 C CA . VAL A 1 299 ? -15.622 -13.662 -9.005 1.00 97.25 299 VAL A CA 1
ATOM 2373 C C . VAL A 1 299 ? -15.896 -12.833 -7.754 1.00 97.25 299 VAL A C 1
ATOM 2375 O O . VAL A 1 299 ? -15.458 -13.209 -6.664 1.00 97.25 299 VAL A O 1
ATOM 2378 N N . GLN A 1 300 ? -16.667 -11.749 -7.884 1.00 97.81 300 GLN A N 1
ATOM 2379 C CA . GLN A 1 300 ? -17.065 -10.912 -6.754 1.00 97.81 300 GLN A CA 1
ATOM 2380 C C . GLN A 1 300 ? -17.877 -11.694 -5.714 1.00 97.81 300 GLN A C 1
ATOM 2382 O O . GLN A 1 300 ? -17.609 -11.576 -4.518 1.00 97.81 300 GLN A O 1
ATOM 2387 N N . ALA A 1 301 ? -18.836 -12.515 -6.146 1.00 97.94 301 ALA A N 1
ATOM 2388 C CA . ALA A 1 301 ? -19.639 -13.347 -5.255 1.00 97.94 301 ALA A CA 1
ATOM 2389 C C . ALA A 1 301 ? -18.784 -14.393 -4.523 1.00 97.94 301 ALA A C 1
ATOM 2391 O O . ALA A 1 301 ? -18.945 -14.590 -3.318 1.00 97.94 301 ALA A O 1
ATOM 2392 N N . LYS A 1 302 ? -17.837 -15.026 -5.228 1.00 97.00 302 LYS A N 1
ATOM 2393 C CA . LYS A 1 302 ? -16.907 -15.998 -4.639 1.00 97.00 302 LYS A CA 1
ATOM 2394 C C . LYS A 1 302 ? -15.973 -15.357 -3.609 1.00 97.00 302 LYS A C 1
ATOM 2396 O O . LYS A 1 302 ? -15.779 -15.932 -2.543 1.00 97.00 302 LYS A O 1
A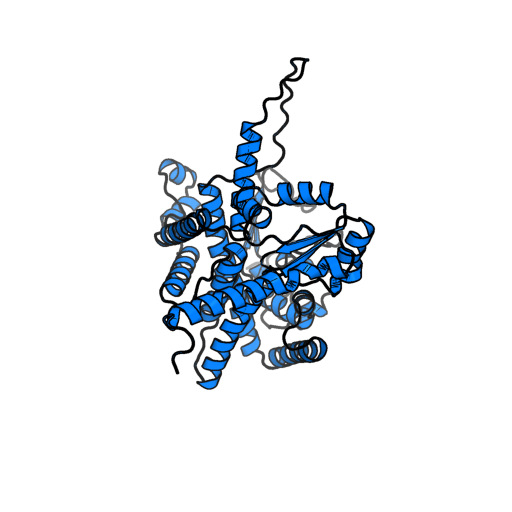TOM 2401 N N . LEU A 1 303 ? -15.451 -14.160 -3.889 1.00 97.19 303 LEU A N 1
ATOM 2402 C CA . LEU A 1 303 ? -14.645 -13.403 -2.927 1.00 97.19 303 LEU A CA 1
ATOM 2403 C C . LEU A 1 303 ? -15.461 -12.987 -1.706 1.00 97.19 303 LEU A C 1
ATOM 2405 O O . LEU A 1 303 ? -15.008 -13.167 -0.580 1.00 97.19 303 LEU A O 1
ATOM 2409 N N . ARG A 1 304 ? -16.678 -12.477 -1.919 1.00 96.81 304 ARG A N 1
ATOM 2410 C CA . ARG A 1 304 ? -17.572 -12.087 -0.825 1.00 96.81 304 ARG A CA 1
ATOM 2411 C C . ARG A 1 304 ? -17.850 -13.262 0.110 1.00 96.81 304 ARG A C 1
ATOM 2413 O O . ARG A 1 304 ? -17.764 -13.088 1.314 1.00 96.81 304 ARG A O 1
ATOM 2420 N N . LYS A 1 305 ? -18.071 -14.461 -0.438 1.00 97.56 305 LYS A N 1
ATOM 2421 C CA . LYS A 1 305 ? -18.260 -15.678 0.357 1.00 97.56 305 LYS A CA 1
ATOM 2422 C C . LYS A 1 305 ? -17.067 -15.978 1.278 1.00 97.56 305 LYS A C 1
ATOM 2424 O O . LYS A 1 305 ? -17.280 -16.259 2.449 1.00 97.56 305 LYS A O 1
ATOM 2429 N N . GLU A 1 306 ? -15.832 -15.894 0.776 1.00 96.19 306 GLU A N 1
ATOM 2430 C CA . GLU A 1 306 ? -14.628 -16.104 1.602 1.00 96.19 306 GLU A CA 1
ATOM 2431 C C . GLU A 1 306 ? -14.511 -15.052 2.721 1.00 96.19 306 GLU A C 1
ATOM 2433 O O . GLU A 1 306 ? -14.177 -15.379 3.860 1.00 96.19 306 GLU A O 1
ATOM 2438 N N . VAL A 1 307 ? -14.833 -13.790 2.417 1.00 94.81 307 VAL A N 1
ATOM 2439 C CA . VAL A 1 307 ? -14.834 -12.701 3.405 1.00 94.81 307 VAL A CA 1
ATOM 2440 C C . VAL A 1 307 ? -15.921 -12.909 4.467 1.00 94.81 307 VAL A C 1
ATOM 2442 O O . VAL A 1 307 ? -15.640 -12.770 5.656 1.00 94.81 307 VAL A O 1
ATOM 2445 N N . ASP A 1 308 ? -17.132 -13.296 4.066 1.00 95.56 308 ASP A N 1
ATOM 2446 C CA . ASP A 1 308 ? -18.247 -13.569 4.979 1.00 95.56 308 ASP A CA 1
ATOM 2447 C C . ASP A 1 308 ? -17.926 -14.746 5.918 1.00 95.56 308 ASP A C 1
ATOM 2449 O O . ASP A 1 308 ? -18.180 -14.672 7.120 1.00 95.56 308 ASP A O 1
ATOM 2453 N N . GLU A 1 309 ? -17.307 -15.813 5.399 1.00 95.31 309 GLU A N 1
ATOM 2454 C CA . GLU A 1 309 ? -16.833 -16.957 6.191 1.00 95.31 309 GLU A CA 1
ATOM 2455 C C . GLU A 1 309 ? -15.743 -16.546 7.195 1.00 95.31 309 GLU A C 1
ATOM 2457 O O . GLU A 1 309 ? -15.762 -16.969 8.358 1.00 95.31 309 GLU A O 1
ATOM 2462 N N . CYS A 1 310 ? -14.820 -15.674 6.780 1.00 93.69 310 CYS A N 1
ATOM 2463 C CA . CYS A 1 310 ? -13.796 -15.121 7.660 1.00 93.69 310 CYS A CA 1
ATOM 2464 C C . CYS A 1 310 ? -14.414 -14.318 8.812 1.00 93.69 310 CYS A C 1
ATOM 2466 O O . CYS A 1 310 ? -14.040 -14.531 9.968 1.00 93.69 310 CYS A O 1
ATOM 2468 N N . ILE A 1 311 ? -15.369 -13.433 8.508 1.00 92.50 311 ILE A N 1
ATOM 2469 C CA . ILE A 1 311 ? -16.073 -12.601 9.493 1.00 92.50 311 ILE A CA 1
ATOM 2470 C C . ILE A 1 311 ? -16.910 -13.465 10.443 1.00 92.50 311 ILE A C 1
ATOM 2472 O O . ILE A 1 311 ? -16.906 -13.240 11.652 1.00 92.50 311 ILE A O 1
ATOM 2476 N N . ALA A 1 312 ? -17.594 -14.490 9.930 1.00 93.19 312 ALA A N 1
ATOM 2477 C CA . ALA A 1 312 ? -18.358 -15.419 10.759 1.00 93.19 312 ALA A CA 1
ATOM 2478 C C . ALA A 1 312 ? -17.466 -16.176 11.760 1.00 93.19 312 ALA A C 1
ATOM 2480 O O . ALA A 1 312 ? -17.903 -16.480 12.868 1.00 93.19 312 ALA A O 1
ATOM 2481 N N . THR A 1 313 ? -16.216 -16.454 11.381 1.00 92.00 313 THR A N 1
ATOM 2482 C CA . THR A 1 313 ? -15.261 -17.209 12.205 1.00 92.00 313 THR A CA 1
ATOM 2483 C C . THR A 1 313 ? -14.517 -16.326 13.211 1.00 92.00 313 THR A C 1
ATOM 2485 O O . THR A 1 313 ? -14.323 -16.732 14.355 1.00 92.00 313 THR A O 1
ATOM 2488 N N . HIS A 1 314 ? -14.102 -15.121 12.808 1.00 86.69 314 HIS A N 1
ATOM 2489 C CA . HIS A 1 314 ? -13.191 -14.265 13.585 1.00 86.69 314 HIS A CA 1
ATOM 2490 C C . HIS A 1 314 ? -13.853 -12.991 14.139 1.00 86.69 314 HIS A C 1
ATOM 2492 O O . HIS A 1 314 ? -13.210 -12.229 14.858 1.00 86.69 314 HIS A O 1
ATOM 2498 N N . GLY A 1 315 ? -15.134 -12.762 13.842 1.00 87.44 315 GLY A N 1
ATOM 2499 C CA . GLY A 1 315 ? -15.874 -11.562 14.227 1.00 87.44 315 GLY A CA 1
ATOM 2500 C C . GLY A 1 315 ? -15.827 -10.455 13.170 1.00 87.44 315 GLY A C 1
ATOM 2501 O O . GLY A 1 315 ? -15.214 -10.589 12.113 1.00 87.44 315 GLY A O 1
ATOM 2502 N N . LYS A 1 316 ? -16.506 -9.337 13.465 1.00 81.00 316 LYS A N 1
ATOM 2503 C CA . LYS A 1 316 ? -16.694 -8.206 12.534 1.00 81.00 316 LYS A CA 1
ATOM 2504 C C . LYS A 1 316 ? -15.376 -7.557 12.087 1.00 81.00 316 LYS A C 1
ATOM 2506 O O . LYS A 1 316 ? -15.315 -7.007 10.993 1.00 81.00 316 LYS A O 1
ATOM 2511 N N . GLU A 1 317 ? -14.343 -7.632 12.921 1.00 81.88 317 GLU A N 1
ATOM 2512 C CA . GLU A 1 317 ? -13.048 -6.974 12.721 1.00 81.88 317 GLU A CA 1
ATOM 2513 C C . GLU A 1 317 ? -11.915 -8.011 12.827 1.00 81.88 317 GLU A C 1
ATOM 2515 O O . GLU A 1 317 ? -11.265 -8.128 13.869 1.00 81.88 317 GLU A O 1
ATOM 2520 N N . PRO A 1 318 ? -11.706 -8.834 11.780 1.00 83.06 318 PRO A N 1
ATOM 2521 C CA . PRO A 1 318 ? -10.639 -9.829 11.767 1.00 83.06 318 PRO A CA 1
ATOM 2522 C C . PRO A 1 318 ? -9.261 -9.160 11.715 1.00 83.06 318 PRO A C 1
ATOM 2524 O O . PRO A 1 318 ? -9.061 -8.186 10.986 1.00 83.06 318 PRO A O 1
ATOM 2527 N N . SER A 1 319 ? -8.284 -9.721 12.434 1.00 81.38 319 SER A N 1
ATOM 2528 C CA . SER A 1 319 ? -6.911 -9.194 12.482 1.00 81.38 319 SER A CA 1
ATOM 2529 C C . SER A 1 319 ? -6.249 -9.137 11.099 1.00 81.38 319 SER A C 1
ATOM 2531 O O . SER A 1 319 ? -6.570 -9.927 10.208 1.00 81.38 319 SER A O 1
ATOM 2533 N N . LEU A 1 320 ? -5.257 -8.255 10.925 1.00 78.81 320 LEU A N 1
ATOM 2534 C CA . LEU A 1 320 ? -4.492 -8.158 9.671 1.00 78.81 320 LEU A CA 1
ATOM 2535 C C . LEU A 1 320 ? -3.869 -9.496 9.252 1.00 78.81 320 LEU A C 1
ATOM 2537 O O . LEU A 1 320 ? -3.872 -9.843 8.073 1.00 78.81 320 LEU A O 1
ATOM 2541 N N . ASP A 1 321 ? -3.343 -10.248 10.218 1.00 78.06 321 ASP A N 1
ATOM 2542 C CA . ASP A 1 321 ? -2.758 -11.569 9.981 1.00 78.06 321 ASP A CA 1
ATOM 2543 C C . ASP A 1 321 ? -3.798 -12.546 9.410 1.00 78.06 321 ASP A C 1
ATOM 2545 O O . ASP A 1 321 ? -3.504 -13.279 8.471 1.00 78.06 321 ASP A O 1
ATOM 2549 N N . THR A 1 322 ? -5.040 -12.480 9.893 1.00 85.69 322 THR A N 1
ATOM 2550 C CA . THR A 1 322 ? -6.151 -13.276 9.356 1.00 85.69 322 THR A CA 1
ATOM 2551 C C . THR A 1 322 ? -6.490 -12.849 7.927 1.00 85.69 322 THR A C 1
ATOM 2553 O O . THR A 1 322 ? -6.522 -13.680 7.022 1.00 85.69 322 THR A O 1
ATOM 2556 N N . VAL A 1 323 ? -6.690 -11.545 7.701 1.00 84.81 323 VAL A N 1
ATOM 2557 C CA . VAL A 1 323 ? -7.081 -10.997 6.389 1.00 84.81 323 VAL A CA 1
ATOM 2558 C C . VAL A 1 323 ? -6.011 -11.267 5.325 1.00 84.81 323 VAL A C 1
ATOM 2560 O O . VAL A 1 323 ? -6.333 -11.651 4.204 1.00 84.81 323 VAL A O 1
ATOM 2563 N N . SER A 1 324 ? -4.732 -11.119 5.676 1.00 80.50 324 SER A N 1
ATOM 2564 C CA . SER A 1 324 ? -3.599 -11.359 4.766 1.00 80.50 324 SER A CA 1
ATOM 2565 C C . SER A 1 324 ? -3.435 -12.820 4.338 1.00 80.50 324 SER A C 1
ATOM 2567 O O . SER A 1 324 ? -2.767 -13.086 3.341 1.00 80.50 324 SER A O 1
ATOM 2569 N N . LYS A 1 325 ? -4.059 -13.762 5.053 1.00 83.00 325 LYS A N 1
ATOM 2570 C CA . LYS A 1 325 ? -4.019 -15.200 4.753 1.00 83.00 325 LYS A CA 1
ATOM 2571 C C . LYS A 1 325 ? -5.231 -15.686 3.963 1.00 83.00 325 LYS A C 1
ATOM 2573 O O . LYS A 1 325 ? -5.314 -16.880 3.684 1.00 83.00 325 LYS A O 1
ATOM 2578 N N . LEU A 1 326 ? -6.158 -14.798 3.596 1.00 87.44 326 LEU A N 1
ATOM 2579 C CA . LEU A 1 326 ? -7.320 -15.159 2.787 1.00 87.44 326 LEU A CA 1
ATOM 2580 C C . LEU A 1 326 ? -6.877 -15.561 1.369 1.00 87.44 326 LEU A C 1
ATOM 2582 O O . LEU A 1 326 ? -6.375 -14.720 0.613 1.00 87.44 326 LEU A O 1
ATOM 2586 N N . PRO A 1 327 ? -7.017 -16.846 0.991 1.00 89.38 327 PRO A N 1
ATOM 2587 C CA . PRO A 1 327 ? -6.360 -17.362 -0.199 1.00 89.38 327 PRO A CA 1
ATOM 2588 C C . PRO A 1 327 ? -6.985 -16.830 -1.488 1.00 89.38 327 PRO A C 1
ATOM 2590 O O . PRO A 1 327 ? -6.264 -16.570 -2.449 1.00 89.38 327 PRO A O 1
ATOM 2593 N N . TYR A 1 328 ? -8.310 -16.676 -1.563 1.00 92.69 328 TYR A N 1
ATOM 2594 C CA . TYR A 1 328 ? -8.957 -16.124 -2.753 1.00 92.69 328 TYR A CA 1
ATOM 2595 C C . TYR A 1 328 ? -8.784 -14.609 -2.858 1.00 92.69 328 TYR A C 1
ATOM 2597 O O . TYR A 1 328 ? -8.551 -14.114 -3.960 1.00 92.69 328 TYR A O 1
ATOM 2605 N N . LEU A 1 329 ? -8.817 -13.877 -1.741 1.00 92.19 329 LEU A N 1
ATOM 2606 C CA . LEU A 1 329 ? -8.469 -12.454 -1.719 1.00 92.19 329 LEU A CA 1
ATOM 2607 C C . LEU A 1 329 ? -7.066 -12.220 -2.287 1.00 92.19 329 LEU A C 1
ATOM 2609 O O . LEU A 1 329 ? -6.899 -11.373 -3.164 1.00 92.19 329 LEU A O 1
ATOM 2613 N N . HIS A 1 330 ? -6.082 -13.014 -1.855 1.00 88.94 330 HIS A N 1
ATOM 2614 C CA . HIS A 1 330 ? -4.735 -12.971 -2.420 1.00 88.94 330 HIS A CA 1
ATOM 2615 C C . HIS A 1 330 ? -4.752 -13.216 -3.937 1.00 88.94 330 HIS A C 1
ATOM 2617 O O . HIS A 1 330 ? -4.183 -12.433 -4.691 1.00 88.94 330 HIS A O 1
ATOM 2623 N N . CYS A 1 33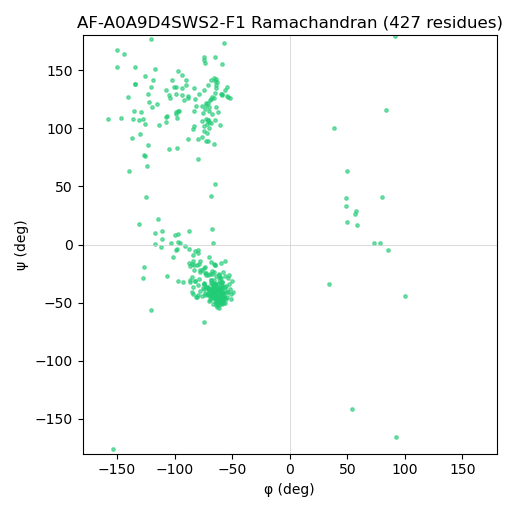1 ? -5.476 -14.238 -4.405 1.00 90.00 331 CYS A N 1
ATOM 2624 C CA . CYS A 1 331 ? -5.598 -14.536 -5.834 1.00 90.00 331 CYS A CA 1
ATOM 2625 C C . CYS A 1 331 ? -6.174 -13.365 -6.648 1.00 90.00 331 CYS A C 1
ATOM 2627 O O . CYS A 1 331 ? -5.679 -13.073 -7.736 1.00 90.00 331 CYS A O 1
ATOM 2629 N N . VAL A 1 332 ? -7.201 -12.687 -6.126 1.00 92.69 332 VAL A N 1
ATOM 2630 C CA . VAL A 1 332 ? -7.837 -11.528 -6.773 1.00 92.69 332 VAL A CA 1
ATOM 2631 C C . VAL A 1 332 ? -6.869 -10.350 -6.867 1.00 92.69 332 VAL A C 1
ATOM 2633 O O . VAL A 1 332 ? -6.780 -9.713 -7.919 1.00 92.69 332 VAL A O 1
ATOM 2636 N N . VAL A 1 333 ? -6.129 -10.062 -5.793 1.00 90.94 333 VAL A N 1
ATOM 2637 C CA . VAL A 1 333 ? -5.121 -8.992 -5.788 1.00 90.94 333 VAL A CA 1
ATOM 2638 C C . VAL A 1 333 ? -3.998 -9.315 -6.774 1.00 90.94 333 VAL A C 1
ATOM 2640 O O . VAL A 1 333 ? -3.663 -8.471 -7.604 1.00 90.94 333 VAL A O 1
ATOM 2643 N N . SER A 1 334 ? -3.476 -10.542 -6.755 1.00 88.12 334 SER A N 1
ATOM 2644 C CA . SER A 1 334 ? -2.406 -10.975 -7.659 1.00 88.12 334 SER A CA 1
ATOM 2645 C C . SER A 1 334 ? -2.827 -10.909 -9.129 1.00 88.12 334 SER A C 1
ATOM 2647 O O . SER A 1 334 ? -2.089 -10.367 -9.950 1.00 88.12 334 SER A O 1
ATOM 2649 N N . GLU A 1 335 ? -4.039 -11.358 -9.472 1.00 91.19 335 GLU A N 1
ATOM 2650 C CA . GLU A 1 335 ? -4.540 -11.268 -10.851 1.00 91.19 335 GLU A CA 1
ATOM 2651 C C . GLU A 1 335 ? -4.804 -9.816 -11.279 1.00 91.19 335 GLU A C 1
ATOM 2653 O O . GLU A 1 335 ? -4.557 -9.443 -12.429 1.00 91.19 335 GLU A O 1
ATOM 2658 N N . THR A 1 336 ? -5.224 -8.958 -10.342 1.00 91.94 336 THR A N 1
ATOM 2659 C CA . THR A 1 336 ? -5.354 -7.516 -10.598 1.00 91.94 336 THR A CA 1
ATOM 2660 C C . THR A 1 336 ? -4.000 -6.914 -10.958 1.00 91.94 336 THR A C 1
ATOM 2662 O O . THR A 1 336 ? -3.898 -6.204 -11.955 1.00 91.94 336 THR A O 1
ATOM 2665 N N . MET A 1 337 ? -2.947 -7.212 -10.193 1.00 86.69 337 MET A N 1
ATOM 2666 C CA . MET A 1 337 ? -1.602 -6.702 -10.478 1.00 86.69 337 MET A CA 1
ATOM 2667 C C . MET A 1 337 ? -0.973 -7.336 -11.722 1.00 86.69 337 MET A C 1
ATOM 2669 O O . MET A 1 337 ? -0.148 -6.696 -12.375 1.00 86.69 337 MET A O 1
ATOM 2673 N N . ARG A 1 338 ? -1.373 -8.559 -12.100 1.00 89.62 338 ARG A N 1
ATOM 2674 C CA . ARG A 1 338 ? -0.979 -9.146 -13.385 1.00 89.62 338 ARG A CA 1
ATOM 2675 C C . ARG A 1 338 ? -1.546 -8.326 -14.543 1.00 89.62 338 ARG A C 1
ATOM 2677 O O . ARG A 1 338 ? -0.797 -7.915 -15.429 1.00 89.62 338 ARG A O 1
ATOM 2684 N N . MET A 1 339 ? -2.856 -8.067 -14.531 1.00 87.62 339 MET A N 1
ATOM 2685 C CA . MET A 1 339 ? -3.523 -7.311 -15.596 1.00 87.62 339 MET A CA 1
ATOM 2686 C C . MET A 1 339 ? -3.127 -5.831 -15.602 1.00 87.62 339 MET A C 1
ATOM 2688 O O . MET A 1 339 ? -2.911 -5.260 -16.674 1.00 87.62 339 MET A O 1
ATOM 2692 N N . TYR A 1 340 ? -2.986 -5.221 -14.429 1.00 88.06 340 TYR A N 1
ATOM 2693 C CA . TYR A 1 340 ? -2.713 -3.796 -14.252 1.00 88.06 340 TYR A CA 1
ATOM 2694 C C . TYR A 1 340 ? -1.446 -3.590 -13.407 1.00 88.06 340 TYR A C 1
ATOM 2696 O O . TYR A 1 340 ? -1.530 -3.130 -12.265 1.00 88.06 340 TYR A O 1
ATOM 2704 N N . PRO A 1 341 ? -0.257 -3.947 -13.929 1.00 81.62 341 PRO A N 1
ATOM 2705 C CA . PRO A 1 341 ? 0.977 -3.778 -13.181 1.00 81.62 341 PRO A CA 1
ATOM 2706 C C . PRO A 1 341 ? 1.265 -2.287 -13.005 1.00 81.62 341 PRO A C 1
ATOM 2708 O O . PRO A 1 341 ? 1.316 -1.537 -13.980 1.00 81.62 341 PRO A O 1
ATOM 2711 N N . ILE A 1 342 ? 1.478 -1.861 -11.757 1.00 77.25 342 ILE A N 1
ATOM 2712 C CA . ILE A 1 342 ? 1.808 -0.463 -11.436 1.00 77.25 342 ILE A CA 1
ATOM 2713 C C . ILE A 1 342 ? 3.122 -0.044 -12.103 1.00 77.25 342 ILE A C 1
ATOM 2715 O O . ILE A 1 342 ? 3.236 1.082 -12.580 1.00 77.25 342 ILE A O 1
ATOM 2719 N N . SER A 1 343 ? 4.087 -0.965 -12.188 1.00 73.81 343 SER A N 1
ATOM 2720 C CA . SER A 1 343 ? 5.303 -0.781 -12.977 1.00 73.81 343 SER A CA 1
ATOM 2721 C C . SER A 1 343 ? 5.261 -1.651 -14.230 1.00 73.81 343 SER A C 1
ATOM 2723 O O . SER A 1 343 ? 5.348 -2.876 -14.152 1.00 73.81 343 SER A O 1
ATOM 2725 N N . ALA A 1 344 ? 5.122 -1.017 -15.394 1.00 72.94 344 ALA A N 1
ATOM 2726 C CA . ALA A 1 344 ? 5.080 -1.712 -16.681 1.00 72.94 344 ALA A CA 1
ATOM 2727 C C . ALA A 1 344 ? 6.466 -2.188 -17.163 1.00 72.94 344 ALA A C 1
ATOM 2729 O O . ALA A 1 344 ? 6.544 -3.114 -17.974 1.00 72.94 344 ALA A O 1
ATOM 2730 N N . LEU A 1 345 ? 7.539 -1.567 -16.664 1.00 70.94 345 LEU A N 1
ATOM 2731 C CA . LEU A 1 345 ? 8.930 -1.823 -17.026 1.00 70.94 345 LEU A CA 1
ATOM 2732 C C . LEU A 1 345 ? 9.795 -1.758 -15.764 1.00 70.94 345 LEU A C 1
ATOM 2734 O O . LEU A 1 345 ? 9.761 -0.767 -15.039 1.00 70.94 345 LEU A O 1
ATOM 2738 N N . LEU A 1 346 ? 10.587 -2.798 -15.511 1.00 72.25 346 LEU A N 1
ATOM 2739 C CA . LEU A 1 346 ? 11.644 -2.747 -14.498 1.00 72.25 346 LEU A CA 1
ATOM 2740 C C . LEU A 1 346 ? 12.988 -2.574 -15.189 1.00 72.25 346 LEU A C 1
ATOM 2742 O O . LEU A 1 346 ? 13.229 -3.187 -16.223 1.00 72.25 346 LEU A O 1
ATOM 2746 N N . GLU A 1 347 ? 13.874 -1.783 -14.599 1.00 68.62 347 GLU A N 1
ATOM 2747 C CA . GLU A 1 347 ? 15.167 -1.468 -15.203 1.00 68.62 347 GLU A CA 1
ATOM 2748 C C . GLU A 1 347 ? 16.321 -1.797 -14.254 1.00 68.62 347 GLU A C 1
ATOM 2750 O O . GLU A 1 347 ? 16.220 -1.663 -13.028 1.00 68.62 347 GLU A O 1
ATOM 2755 N N . ARG A 1 348 ? 17.437 -2.250 -14.825 1.00 72.75 348 ARG A N 1
ATOM 2756 C CA . ARG A 1 348 ? 18.732 -2.384 -14.149 1.00 72.75 348 ARG A CA 1
ATOM 2757 C C . ARG A 1 348 ? 19.819 -1.820 -15.048 1.00 72.75 348 ARG A C 1
ATOM 2759 O O . ARG A 1 348 ? 19.816 -2.094 -16.241 1.00 72.75 348 ARG A O 1
ATOM 2766 N N . THR A 1 349 ? 20.764 -1.088 -14.473 1.00 75.19 349 THR A N 1
ATOM 2767 C CA . THR A 1 349 ? 21.908 -0.543 -15.213 1.00 75.19 349 THR A CA 1
ATOM 2768 C C . THR A 1 349 ? 23.166 -1.307 -14.843 1.00 75.19 349 THR A C 1
ATOM 2770 O O . THR A 1 349 ? 23.436 -1.535 -13.664 1.00 75.19 349 THR A O 1
ATOM 2773 N N . THR A 1 350 ? 23.943 -1.703 -15.843 1.00 73.75 350 THR A N 1
ATOM 2774 C CA . THR A 1 350 ? 25.182 -2.456 -15.638 1.00 73.75 350 THR A CA 1
ATOM 2775 C C . THR A 1 350 ? 26.305 -1.568 -15.106 1.00 73.75 350 THR A C 1
ATOM 2777 O O . THR A 1 350 ? 26.572 -0.483 -15.626 1.00 73.75 350 THR A O 1
ATOM 2780 N N . SER A 1 351 ? 27.009 -2.037 -14.076 1.00 80.44 351 SER A N 1
ATOM 2781 C CA . SER A 1 351 ? 28.192 -1.361 -13.522 1.00 80.44 351 SER A CA 1
ATOM 2782 C C . SER A 1 351 ? 29.479 -1.666 -14.296 1.00 80.44 351 SER A C 1
ATOM 2784 O O . SER A 1 351 ? 30.431 -0.882 -14.247 1.00 80.44 351 SER A O 1
ATOM 2786 N N . GLU A 1 352 ? 29.500 -2.780 -15.023 1.00 81.56 352 GLU A N 1
ATOM 2787 C CA . GLU A 1 352 ? 30.629 -3.288 -15.800 1.00 81.56 352 GLU A CA 1
ATOM 2788 C C . GLU A 1 352 ? 30.147 -4.089 -17.015 1.00 81.56 352 GLU A C 1
ATOM 2790 O O . GLU A 1 352 ? 28.961 -4.413 -17.126 1.00 81.56 352 GLU A O 1
ATOM 2795 N N . ASP A 1 353 ? 31.067 -4.375 -17.936 1.00 87.12 353 ASP A N 1
ATOM 2796 C CA . ASP A 1 353 ? 30.804 -5.275 -19.056 1.00 87.12 353 ASP A CA 1
ATOM 2797 C C . ASP A 1 353 ? 30.562 -6.685 -18.503 1.00 87.12 353 ASP A C 1
ATOM 2799 O O . ASP A 1 353 ? 31.401 -7.218 -17.776 1.00 87.12 353 ASP A O 1
ATOM 2803 N N . TYR A 1 354 ? 29.435 -7.307 -18.847 1.00 86.25 354 TYR A N 1
ATOM 2804 C CA . TYR A 1 354 ? 29.097 -8.637 -18.340 1.00 86.25 354 TYR A CA 1
ATOM 2805 C C . TYR A 1 354 ? 28.369 -9.489 -19.387 1.00 86.25 354 TYR A C 1
ATOM 2807 O O . TYR A 1 354 ? 27.891 -8.991 -20.409 1.00 86.25 354 TYR A O 1
ATOM 2815 N N . VAL A 1 355 ? 28.314 -10.801 -19.155 1.00 85.94 355 VAL A N 1
ATOM 2816 C CA . VAL A 1 355 ? 27.571 -11.751 -19.995 1.00 85.94 355 VAL A CA 1
ATOM 2817 C C . VAL A 1 355 ? 26.297 -12.165 -19.264 1.00 85.94 355 VAL A C 1
ATOM 2819 O O . VAL A 1 355 ? 26.349 -12.550 -18.096 1.00 85.94 355 VAL A O 1
ATOM 2822 N N . LEU A 1 356 ? 25.147 -12.072 -19.937 1.00 82.00 356 LEU A N 1
ATOM 2823 C CA . LEU A 1 356 ? 23.851 -12.380 -19.334 1.00 82.00 356 LEU A CA 1
ATOM 2824 C C . LEU A 1 356 ? 23.665 -13.897 -19.164 1.00 82.00 356 LEU A C 1
ATOM 2826 O O . LEU A 1 356 ? 23.253 -14.587 -20.098 1.00 82.00 356 LEU A O 1
ATOM 2830 N N . GLY A 1 357 ? 23.941 -14.411 -17.963 1.00 80.44 357 GLY A N 1
ATOM 2831 C CA . GLY A 1 357 ? 23.835 -15.842 -17.652 1.00 80.44 357 GLY A CA 1
ATOM 2832 C C . GLY A 1 357 ? 24.636 -16.707 -18.633 1.00 80.44 357 GLY A C 1
ATOM 2833 O O . GLY A 1 357 ? 25.692 -16.297 -19.111 1.00 80.44 357 GLY A O 1
ATOM 2834 N N . ASP A 1 358 ? 24.089 -17.866 -19.002 1.00 84.31 358 ASP A N 1
ATOM 2835 C CA . ASP A 1 358 ? 24.722 -18.796 -19.952 1.00 84.31 358 ASP A CA 1
ATOM 2836 C C . ASP A 1 358 ? 24.373 -18.498 -21.427 1.00 84.31 358 ASP A C 1
ATOM 2838 O O . ASP A 1 358 ? 24.633 -19.305 -22.316 1.00 84.31 358 ASP A O 1
ATOM 2842 N N . THR A 1 359 ? 23.767 -17.341 -21.719 1.00 84.62 359 THR A N 1
ATOM 2843 C CA . THR A 1 359 ? 23.256 -17.021 -23.069 1.00 84.62 359 THR A CA 1
ATOM 2844 C C . THR A 1 359 ? 24.340 -16.582 -24.055 1.00 84.62 359 THR A C 1
ATOM 2846 O O . THR A 1 359 ? 24.099 -16.525 -25.259 1.00 84.62 359 THR A O 1
ATOM 2849 N N . GLY A 1 360 ? 25.522 -16.204 -23.559 1.00 84.19 360 GLY A N 1
ATOM 2850 C CA . GLY A 1 360 ? 26.586 -15.605 -24.371 1.00 84.19 360 GLY A CA 1
ATOM 2851 C C . GLY A 1 360 ? 26.321 -14.157 -24.814 1.00 84.19 360 GLY A C 1
ATOM 2852 O O . GLY A 1 360 ? 27.168 -13.569 -25.492 1.00 84.19 360 GLY A O 1
ATOM 2853 N N . ILE A 1 361 ? 25.192 -13.550 -24.423 1.00 86.44 361 ILE A N 1
ATOM 2854 C CA . ILE A 1 361 ? 24.866 -12.150 -24.730 1.00 86.44 361 ILE A CA 1
ATOM 2855 C C . ILE A 1 361 ? 25.785 -11.233 -23.917 1.00 86.44 361 ILE A C 1
ATOM 2857 O O . ILE A 1 361 ? 25.701 -11.189 -22.691 1.00 86.44 361 ILE A O 1
ATOM 2861 N N . ARG A 1 362 ? 26.652 -10.484 -24.606 1.00 88.19 362 ARG A N 1
ATOM 2862 C CA . ARG A 1 362 ? 27.517 -9.464 -23.996 1.00 88.19 362 ARG A CA 1
ATOM 2863 C C . ARG A 1 362 ? 26.752 -8.159 -23.819 1.00 88.19 362 ARG A C 1
ATOM 2865 O O . ARG A 1 362 ? 26.251 -7.606 -24.795 1.00 88.19 362 ARG A O 1
ATOM 2872 N N . VAL A 1 363 ? 26.724 -7.655 -22.594 1.00 85.38 363 VAL A N 1
ATOM 2873 C CA . VAL A 1 363 ? 26.076 -6.400 -22.228 1.00 85.38 363 VAL A CA 1
ATOM 2874 C C . VAL A 1 363 ? 27.151 -5.419 -21.747 1.00 85.38 363 VAL A C 1
ATOM 2876 O O . VAL A 1 363 ? 27.867 -5.731 -20.793 1.00 85.38 363 VAL A O 1
ATOM 2879 N N . PRO A 1 364 ? 27.305 -4.253 -22.395 1.00 82.00 364 PRO A N 1
ATOM 2880 C CA . PRO A 1 364 ? 28.342 -3.295 -22.029 1.00 82.00 364 PRO A CA 1
ATOM 2881 C C . PRO A 1 364 ? 28.000 -2.563 -20.727 1.00 82.00 364 PRO A C 1
ATOM 2883 O O . PRO A 1 364 ? 26.830 -2.450 -20.355 1.00 82.00 364 PRO A O 1
ATOM 2886 N N . LYS A 1 365 ? 29.016 -2.014 -20.062 1.00 80.62 365 LYS A N 1
ATOM 2887 C CA . LYS A 1 365 ? 28.898 -1.112 -18.915 1.00 80.62 365 LYS A CA 1
ATOM 2888 C C . LYS A 1 365 ? 28.002 0.084 -19.244 1.00 80.62 365 LYS A C 1
ATOM 2890 O O . LYS A 1 365 ? 28.153 0.717 -20.286 1.00 80.62 365 LYS A O 1
ATOM 2895 N N . GLY A 1 366 ? 27.109 0.431 -18.320 1.00 73.31 366 GLY A N 1
ATOM 2896 C CA . GLY A 1 366 ? 26.151 1.527 -18.470 1.00 73.31 366 GLY A CA 1
ATOM 2897 C C . GLY A 1 366 ? 24.936 1.192 -19.340 1.00 73.31 366 GLY A C 1
ATOM 2898 O O . GLY A 1 366 ? 24.086 2.056 -19.538 1.00 73.31 366 GLY A O 1
ATOM 2899 N N . CYS A 1 367 ? 24.822 -0.037 -19.851 1.00 77.00 367 CYS A N 1
ATOM 2900 C CA . CYS A 1 367 ? 23.633 -0.492 -20.563 1.00 77.00 367 CYS A CA 1
ATOM 2901 C C . CYS A 1 367 ? 22.464 -0.681 -19.588 1.00 77.00 367 CYS A C 1
ATOM 2903 O O . CYS A 1 367 ? 22.636 -1.236 -18.500 1.00 77.00 367 CYS A O 1
ATOM 2905 N N . VAL A 1 368 ? 21.273 -0.239 -19.997 1.00 75.94 368 VAL A N 1
ATOM 2906 C CA . VAL A 1 368 ? 20.026 -0.467 -19.263 1.00 75.94 368 VAL A CA 1
ATOM 2907 C C . VAL A 1 368 ? 19.374 -1.747 -19.773 1.00 75.94 368 VAL A C 1
ATOM 2909 O O . VAL A 1 368 ? 19.091 -1.889 -20.961 1.00 75.94 368 VAL A O 1
ATOM 2912 N N . ILE A 1 369 ? 19.115 -2.673 -18.859 1.00 77.69 369 ILE A N 1
ATOM 2913 C CA . ILE A 1 369 ? 18.374 -3.906 -19.096 1.00 77.69 369 ILE A CA 1
ATOM 2914 C C . ILE A 1 369 ? 16.945 -3.676 -18.625 1.00 77.69 369 ILE A C 1
ATOM 2916 O O . ILE A 1 369 ? 16.700 -3.515 -17.427 1.00 77.69 369 ILE A O 1
ATOM 2920 N N . GLY A 1 370 ? 16.018 -3.659 -19.577 1.00 75.56 370 GLY A N 1
ATOM 2921 C CA . GLY A 1 370 ? 14.588 -3.544 -19.321 1.00 75.56 370 GLY A CA 1
ATOM 2922 C C . GLY A 1 370 ? 13.914 -4.912 -19.226 1.00 75.56 370 GLY A C 1
ATOM 2923 O O . GLY A 1 370 ? 14.124 -5.775 -20.076 1.00 75.56 370 GLY A O 1
ATOM 2924 N N . ILE A 1 371 ? 13.069 -5.094 -18.217 1.00 79.06 371 ILE A N 1
ATOM 2925 C CA . ILE A 1 371 ? 12.200 -6.258 -18.031 1.00 79.06 371 ILE A CA 1
ATOM 2926 C C . ILE A 1 371 ? 10.769 -5.793 -18.326 1.00 79.06 371 ILE A C 1
ATOM 2928 O O . ILE A 1 371 ? 10.197 -5.053 -17.516 1.00 79.06 371 ILE A O 1
ATOM 2932 N N . PRO A 1 372 ? 10.186 -6.165 -19.481 1.00 77.75 372 PRO A N 1
ATOM 2933 C CA . PRO A 1 372 ? 8.888 -5.660 -19.916 1.00 77.75 372 PRO A CA 1
ATOM 2934 C C . PRO A 1 372 ? 7.746 -6.392 -19.197 1.00 77.75 372 PRO A C 1
ATOM 2936 O O . PRO A 1 372 ? 7.046 -7.211 -19.793 1.00 77.75 372 PRO A O 1
ATOM 2939 N N . VAL A 1 373 ? 7.553 -6.089 -17.909 1.00 75.50 373 VAL A N 1
ATOM 2940 C CA . VAL A 1 373 ? 6.572 -6.739 -17.020 1.00 75.50 373 VAL A CA 1
ATOM 2941 C C . VAL A 1 373 ? 5.174 -6.760 -17.635 1.00 75.50 373 VAL A C 1
ATOM 2943 O O . VAL A 1 373 ? 4.545 -7.813 -17.683 1.00 75.50 373 VAL A O 1
ATOM 2946 N N . TYR A 1 374 ? 4.705 -5.629 -18.175 1.00 77.94 374 TYR A N 1
ATOM 2947 C CA . TYR A 1 374 ? 3.373 -5.545 -18.786 1.00 77.94 374 TYR A CA 1
ATOM 2948 C C . TYR A 1 374 ? 3.178 -6.541 -19.938 1.00 77.94 374 TYR A C 1
ATOM 2950 O O . TYR A 1 374 ? 2.120 -7.166 -20.041 1.00 77.94 374 TYR A O 1
ATOM 2958 N N . SER A 1 375 ? 4.200 -6.696 -20.782 1.00 79.88 375 SER A N 1
ATOM 2959 C CA . SER A 1 375 ? 4.181 -7.618 -21.919 1.00 79.88 375 SER A CA 1
ATOM 2960 C C . SER A 1 375 ? 4.304 -9.067 -21.458 1.00 79.88 375 SER A C 1
ATOM 2962 O O . SER A 1 375 ? 3.543 -9.910 -21.914 1.00 79.88 375 SER A O 1
ATOM 2964 N N . MET A 1 376 ? 5.205 -9.350 -20.511 1.00 81.94 376 MET A N 1
ATOM 2965 C CA . MET A 1 376 ? 5.381 -10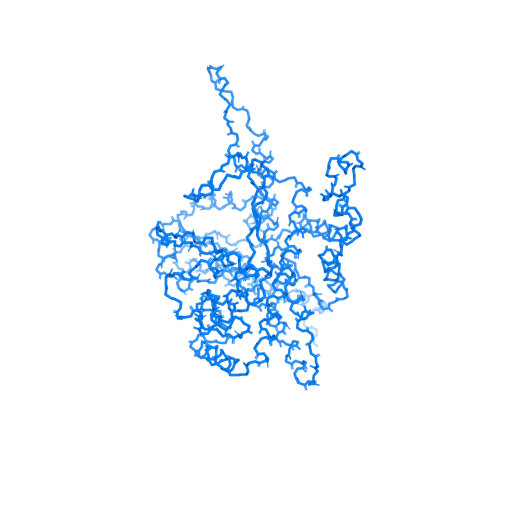.693 -19.942 1.00 81.94 376 MET A CA 1
ATOM 2966 C C . MET A 1 376 ? 4.098 -11.201 -19.279 1.00 81.94 376 MET A C 1
ATOM 2968 O O . MET A 1 376 ? 3.721 -12.354 -19.452 1.00 81.94 376 MET A O 1
ATOM 2972 N N . HIS A 1 377 ? 3.385 -10.328 -18.568 1.00 79.31 377 HIS A N 1
ATOM 2973 C CA . HIS A 1 377 ? 2.096 -10.638 -17.949 1.00 79.31 377 HIS A CA 1
ATOM 2974 C C . HIS A 1 377 ? 0.984 -10.960 -18.952 1.00 79.31 377 HIS A C 1
ATOM 2976 O O . HIS A 1 377 ? -0.044 -11.518 -18.560 1.00 79.31 377 HIS A O 1
ATOM 2982 N N . ARG A 1 378 ? 1.167 -10.596 -20.225 1.00 81.75 378 ARG A N 1
ATOM 2983 C CA . ARG A 1 378 ? 0.218 -10.824 -21.320 1.00 81.75 378 ARG A CA 1
ATOM 2984 C C . ARG A 1 378 ? 0.697 -11.838 -22.345 1.00 81.75 378 ARG A C 1
ATOM 2986 O O . ARG A 1 378 ? 0.021 -12.051 -23.348 1.00 81.75 378 ARG A O 1
ATOM 2993 N N . ASP A 1 379 ? 1.840 -12.461 -22.107 1.00 80.06 379 ASP A N 1
ATOM 2994 C CA . ASP A 1 379 ? 2.357 -13.468 -23.011 1.00 80.06 379 ASP A CA 1
ATOM 2995 C C . ASP A 1 379 ? 1.478 -14.729 -22.927 1.00 80.06 379 ASP A C 1
ATOM 2997 O O . ASP A 1 379 ? 1.379 -15.320 -21.848 1.00 80.06 379 ASP A O 1
ATOM 3001 N N . PRO A 1 380 ? 0.823 -15.160 -24.022 1.00 81.69 380 PRO A N 1
ATOM 3002 C CA . PRO A 1 380 ? -0.014 -16.355 -24.015 1.00 81.69 380 PRO A CA 1
ATOM 3003 C C . PRO A 1 380 ? 0.773 -17.646 -23.753 1.00 81.69 380 PRO A C 1
ATOM 3005 O O . PRO A 1 380 ? 0.157 -18.649 -23.393 1.00 81.69 380 PRO A O 1
ATOM 3008 N N . GLU A 1 381 ? 2.101 -17.636 -23.919 1.00 78.81 381 GLU A N 1
ATOM 3009 C CA . GLU A 1 381 ? 2.972 -18.766 -23.581 1.00 78.81 381 GLU A CA 1
ATOM 3010 C C . GLU A 1 381 ? 3.053 -18.977 -22.063 1.00 78.81 381 GLU A C 1
ATOM 3012 O O . GLU A 1 381 ? 3.019 -20.113 -21.591 1.00 78.81 381 GLU A O 1
ATOM 3017 N N . PHE A 1 382 ? 3.080 -17.885 -21.291 1.00 74.12 382 PHE A N 1
ATOM 3018 C CA . PHE A 1 382 ? 3.108 -17.930 -19.826 1.00 74.12 382 PHE A CA 1
ATOM 3019 C C . PHE A 1 382 ? 1.705 -17.870 -19.204 1.00 74.12 382 PHE A C 1
ATOM 3021 O O . PHE A 1 382 ? 1.461 -18.474 -18.160 1.00 74.12 382 PHE A O 1
ATOM 3028 N N . PHE A 1 383 ? 0.767 -17.168 -19.844 1.00 79.19 383 PHE A N 1
ATOM 3029 C CA . PHE A 1 383 ? -0.579 -16.916 -19.337 1.00 79.19 383 PHE A CA 1
ATOM 3030 C C . PHE A 1 383 ? -1.644 -17.256 -20.384 1.00 79.19 383 PHE A C 1
ATOM 3032 O O . PHE A 1 383 ? -2.022 -16.397 -21.181 1.00 79.19 383 PHE A O 1
ATOM 3039 N N . PRO A 1 384 ? -2.218 -18.474 -20.355 1.00 83.00 384 PRO A N 1
ATOM 3040 C CA . PRO A 1 384 ? -3.335 -18.823 -21.224 1.00 83.00 384 PRO A CA 1
ATOM 3041 C C . PRO A 1 384 ? -4.510 -17.854 -21.037 1.00 83.00 384 PRO A C 1
ATOM 3043 O O . PRO A 1 384 ? -4.914 -17.562 -19.904 1.00 83.00 384 PRO A O 1
ATOM 3046 N N . ASN A 1 385 ? -5.064 -17.378 -22.158 1.00 88.00 385 ASN A N 1
ATOM 3047 C CA . ASN A 1 385 ? -6.091 -16.329 -22.215 1.00 88.00 385 ASN A CA 1
ATOM 3048 C C . ASN A 1 385 ? -5.710 -15.089 -21.375 1.00 88.00 385 ASN A C 1
ATOM 3050 O O . ASN A 1 385 ? -6.398 -14.775 -20.400 1.00 88.00 385 ASN A O 1
ATOM 3054 N N . PRO A 1 386 ? -4.620 -14.385 -21.732 1.00 85.81 386 PRO A N 1
ATOM 3055 C CA . PRO A 1 386 ? -4.001 -13.374 -20.871 1.00 85.81 386 PRO A CA 1
ATOM 3056 C C . PRO A 1 386 ? -4.884 -12.145 -20.616 1.00 85.81 386 PRO A C 1
ATOM 3058 O O . PRO A 1 386 ? -4.725 -11.473 -19.597 1.00 85.81 386 PRO A O 1
ATOM 3061 N N . GLU A 1 387 ? -5.831 -11.860 -21.507 1.00 90.88 387 GLU A N 1
ATOM 3062 C CA . GLU A 1 387 ? -6.759 -10.728 -21.385 1.00 90.88 387 GLU A CA 1
ATOM 3063 C C . GLU A 1 387 ? -7.984 -11.036 -20.507 1.00 90.88 387 GLU A C 1
ATOM 3065 O O . GLU A 1 387 ? -8.753 -10.135 -20.177 1.00 90.88 387 GLU A O 1
ATOM 3070 N N . LYS A 1 388 ? -8.186 -12.299 -20.104 1.00 93.38 388 LYS A N 1
ATOM 3071 C CA . LYS A 1 388 ? -9.282 -12.687 -19.211 1.00 93.38 388 LYS A CA 1
ATOM 3072 C C . LYS A 1 388 ? -8.841 -12.568 -17.751 1.00 93.38 388 LYS A C 1
ATOM 3074 O O . LYS A 1 388 ? -7.840 -13.172 -17.365 1.00 93.38 388 LYS A O 1
ATOM 3079 N N . PHE A 1 389 ? -9.633 -11.858 -16.945 1.00 94.38 389 PHE A N 1
ATOM 3080 C CA . PHE A 1 389 ? -9.472 -11.807 -15.491 1.00 94.38 389 PHE A CA 1
ATOM 3081 C C . PHE A 1 389 ? -9.881 -13.149 -14.874 1.00 94.38 389 PHE A C 1
ATOM 3083 O O . PHE A 1 389 ? -11.064 -13.486 -14.839 1.00 94.38 389 PHE A O 1
ATOM 3090 N N . ASP A 1 390 ? -8.902 -13.932 -14.423 1.00 92.12 390 ASP A N 1
ATOM 3091 C CA . ASP A 1 390 ? -9.132 -15.255 -13.834 1.00 92.12 390 ASP A CA 1
ATOM 3092 C C . ASP A 1 390 ? -8.274 -15.455 -12.575 1.00 92.12 390 ASP A C 1
ATOM 3094 O O . ASP A 1 390 ? -7.135 -15.916 -12.674 1.00 92.12 390 ASP A O 1
ATOM 3098 N N . PRO A 1 391 ? -8.793 -15.125 -11.376 1.00 91.12 391 PRO A N 1
ATOM 3099 C CA . PRO A 1 391 ? -8.045 -15.289 -10.131 1.00 91.12 391 PRO A CA 1
ATOM 3100 C C . PRO A 1 391 ? -7.656 -16.735 -9.809 1.00 91.12 391 PRO A C 1
ATOM 3102 O O . PRO A 1 391 ? -6.659 -16.959 -9.125 1.00 91.12 391 PRO A O 1
ATOM 3105 N N . ASP A 1 392 ? -8.401 -17.738 -10.289 1.00 87.75 392 ASP A N 1
ATOM 3106 C CA . ASP A 1 392 ? -8.080 -19.138 -9.993 1.00 87.75 392 ASP A CA 1
ATOM 3107 C C . ASP A 1 392 ? -6.776 -19.591 -10.676 1.00 87.75 392 ASP A C 1
ATOM 3109 O O . ASP A 1 392 ? -6.185 -20.586 -10.241 1.00 87.75 392 ASP A O 1
ATOM 3113 N N . ARG A 1 393 ? -6.256 -18.835 -11.661 1.00 81.88 393 ARG A N 1
ATOM 3114 C CA . ARG A 1 393 ? -4.956 -19.123 -12.291 1.00 81.88 393 ARG A CA 1
ATOM 3115 C C . ARG A 1 393 ? -3.815 -19.180 -11.283 1.00 81.88 393 ARG A C 1
ATOM 3117 O O . ARG A 1 393 ? -2.942 -20.028 -11.406 1.00 81.88 393 ARG A O 1
ATOM 3124 N N . THR A 1 394 ? -3.858 -18.325 -10.261 1.00 71.56 394 THR A N 1
ATOM 3125 C CA . THR A 1 394 ? -2.825 -18.214 -9.221 1.00 71.56 394 THR A CA 1
ATOM 3126 C C . THR A 1 394 ? -2.771 -19.464 -8.339 1.00 71.56 394 THR A C 1
ATOM 3128 O O . THR A 1 394 ? -1.729 -19.790 -7.786 1.00 71.56 394 THR A O 1
ATOM 3131 N N . ARG A 1 395 ? -3.880 -20.210 -8.231 1.00 68.00 395 ARG A N 1
ATOM 3132 C CA . ARG A 1 395 ? -3.957 -21.454 -7.443 1.00 68.00 395 ARG A CA 1
ATOM 3133 C C . ARG A 1 395 ? -3.436 -22.675 -8.190 1.00 68.00 395 ARG A C 1
ATOM 3135 O O . ARG A 1 395 ? -2.958 -23.613 -7.566 1.00 68.00 395 ARG A O 1
ATOM 3142 N N . GLN A 1 396 ? -3.594 -22.688 -9.511 1.00 55.78 396 GLN A N 1
ATOM 3143 C CA . GLN A 1 396 ? -3.190 -23.804 -10.384 1.00 55.78 396 GLN A CA 1
ATOM 3144 C C . GLN A 1 396 ? -1.712 -23.771 -10.742 1.00 55.78 396 GLN A C 1
ATOM 3146 O O . GLN A 1 396 ? -1.183 -24.648 -11.420 1.00 55.78 396 GLN A O 1
ATOM 3151 N N . ALA A 1 397 ? -1.064 -22.714 -10.314 1.00 54.19 397 ALA A N 1
ATOM 3152 C CA . ALA A 1 397 ? 0.273 -22.411 -10.662 1.00 54.19 397 ALA A CA 1
ATOM 3153 C C . ALA A 1 397 ? 1.170 -23.422 -9.884 1.00 54.19 397 ALA A C 1
ATOM 3155 O O . ALA A 1 397 ? 1.337 -23.357 -8.668 1.00 54.19 397 ALA A O 1
ATOM 3156 N N . THR A 1 398 ? 1.765 -24.396 -10.594 1.00 41.88 398 THR A N 1
ATOM 3157 C CA . THR A 1 398 ? 2.776 -25.376 -10.115 1.00 41.88 398 THR A CA 1
ATOM 3158 C C . THR A 1 398 ? 4.217 -24.976 -10.477 1.00 41.88 398 THR A C 1
ATOM 3160 O O . THR A 1 398 ? 4.499 -24.921 -11.662 1.00 41.88 398 THR A O 1
ATOM 3163 N N . GLU A 1 399 ? 5.086 -24.665 -9.496 1.00 41.06 399 GLU A N 1
ATOM 3164 C CA . GLU A 1 399 ? 6.548 -24.332 -9.517 1.00 41.06 399 GLU A CA 1
ATOM 3165 C C . GLU A 1 399 ? 7.213 -23.548 -10.695 1.00 41.06 399 GLU A C 1
ATOM 3167 O O . GLU A 1 399 ? 8.132 -22.772 -10.448 1.00 41.06 399 GLU A O 1
ATOM 3172 N N . SER A 1 400 ? 6.807 -23.678 -11.961 1.00 38.12 400 SER A N 1
ATOM 3173 C CA . SER A 1 400 ? 7.431 -23.057 -13.146 1.00 38.12 400 SER A CA 1
ATOM 3174 C C . SER A 1 400 ? 6.971 -21.624 -13.461 1.00 38.12 400 SER A C 1
ATOM 3176 O O . SER A 1 400 ? 7.614 -20.915 -14.227 1.00 38.12 400 SER A O 1
ATOM 3178 N N . TRP A 1 401 ? 5.848 -21.199 -12.890 1.00 43.19 401 TRP A N 1
ATOM 3179 C CA . TRP A 1 401 ? 5.165 -19.908 -13.094 1.00 43.19 401 TRP A CA 1
ATOM 3180 C C . TRP A 1 401 ? 5.498 -18.885 -12.002 1.00 43.19 401 TRP A C 1
ATOM 3182 O O . TRP A 1 401 ? 5.017 -17.761 -12.076 1.00 43.19 401 TRP A O 1
ATOM 3192 N N . ALA A 1 402 ? 6.264 -19.261 -10.971 1.00 41.06 402 ALA A N 1
ATOM 3193 C CA . ALA A 1 402 ? 6.601 -18.378 -9.847 1.00 41.06 402 ALA A CA 1
ATOM 3194 C C . ALA A 1 402 ? 7.347 -17.107 -10.316 1.00 41.06 402 ALA A C 1
ATOM 3196 O O . ALA A 1 402 ? 7.424 -16.099 -9.627 1.00 41.06 402 ALA A O 1
ATOM 3197 N N . VAL A 1 403 ? 7.864 -17.123 -11.547 1.00 43.06 403 VAL A N 1
ATOM 3198 C CA . VAL A 1 403 ? 8.739 -16.088 -12.089 1.00 43.06 403 VAL A CA 1
ATOM 3199 C C . VAL A 1 403 ? 8.030 -14.770 -12.458 1.00 43.06 403 VAL A C 1
ATOM 3201 O O . VAL A 1 403 ? 8.673 -13.749 -12.284 1.00 43.06 403 VAL A O 1
ATOM 3204 N N . PRO A 1 404 ? 6.768 -14.679 -12.932 1.00 45.75 404 PRO A N 1
ATOM 3205 C CA . PRO A 1 404 ? 6.171 -13.357 -13.181 1.00 45.75 404 PRO A CA 1
ATOM 3206 C C . PRO A 1 404 ? 5.287 -12.834 -12.034 1.00 45.75 404 PRO A C 1
ATOM 3208 O O . PRO A 1 404 ? 5.247 -11.626 -11.821 1.00 45.75 404 PRO A O 1
ATOM 3211 N N . LEU A 1 405 ? 4.610 -13.701 -11.265 1.00 42.09 405 LEU A N 1
ATOM 3212 C CA . LEU A 1 405 ? 3.742 -13.250 -10.161 1.00 42.09 405 LEU A CA 1
ATOM 3213 C C . LEU A 1 405 ? 4.560 -12.752 -8.953 1.00 42.09 405 LEU A C 1
ATOM 3215 O O . LEU A 1 405 ? 4.266 -11.684 -8.411 1.00 42.09 405 LEU A O 1
ATOM 3219 N N . ASP A 1 406 ? 5.639 -13.464 -8.602 1.00 43.31 406 ASP A N 1
ATOM 3220 C CA . ASP A 1 406 ? 6.486 -13.126 -7.446 1.00 43.31 406 ASP A CA 1
ATOM 3221 C C . ASP A 1 406 ? 7.473 -11.983 -7.737 1.00 43.31 406 ASP A C 1
ATOM 3223 O O . ASP A 1 406 ? 8.127 -11.469 -6.831 1.00 43.31 406 ASP A O 1
ATOM 3227 N N . PHE A 1 407 ? 7.582 -11.529 -8.991 1.00 42.25 407 PHE A N 1
ATOM 3228 C CA . PHE A 1 407 ? 8.374 -10.338 -9.323 1.00 42.25 407 PHE A CA 1
ATOM 3229 C C . PHE A 1 407 ? 7.694 -9.034 -8.886 1.00 42.25 407 PHE A C 1
ATOM 3231 O O . PHE A 1 407 ? 8.371 -8.011 -8.762 1.00 42.25 407 PHE A O 1
ATOM 3238 N N . VAL A 1 408 ? 6.376 -9.055 -8.650 1.00 41.81 408 VAL A N 1
ATOM 3239 C CA . VAL A 1 408 ? 5.588 -7.862 -8.291 1.00 41.81 408 VAL A CA 1
ATOM 3240 C C . VAL A 1 408 ? 5.179 -7.855 -6.814 1.00 41.81 408 VAL A C 1
ATOM 3242 O O . VAL A 1 408 ? 5.055 -6.784 -6.223 1.00 41.81 408 VAL A O 1
ATOM 3245 N N . THR A 1 409 ? 5.044 -9.018 -6.173 1.00 39.03 409 THR A N 1
ATOM 3246 C CA . THR A 1 409 ? 4.908 -9.131 -4.712 1.00 39.03 409 THR A CA 1
ATOM 3247 C C . THR A 1 409 ? 6.276 -9.430 -4.111 1.00 39.03 409 THR A C 1
ATOM 3249 O O . THR A 1 409 ? 6.840 -10.476 -4.392 1.00 39.03 409 THR A O 1
ATOM 3252 N N . SER A 1 410 ? 6.833 -8.529 -3.305 1.00 31.31 410 SER A N 1
ATOM 3253 C CA . SER A 1 410 ? 8.198 -8.573 -2.751 1.00 31.31 410 SER A CA 1
ATOM 3254 C C . SER A 1 410 ? 8.492 -9.735 -1.774 1.00 31.31 410 SER A C 1
ATOM 3256 O O . SER A 1 410 ? 8.961 -9.509 -0.657 1.00 31.31 410 SER A O 1
ATOM 3258 N N . THR A 1 411 ? 8.221 -10.982 -2.147 1.00 30.75 411 THR A N 1
ATOM 3259 C CA . THR A 1 411 ? 8.317 -12.159 -1.281 1.00 30.75 411 THR A CA 1
ATOM 3260 C C . THR A 1 411 ? 8.988 -13.322 -2.009 1.00 30.75 411 THR A C 1
ATOM 3262 O O . THR A 1 411 ? 8.403 -13.930 -2.889 1.00 30.75 411 THR A O 1
ATOM 3265 N N . ASN A 1 412 ? 10.228 -13.604 -1.589 1.00 27.47 412 ASN A N 1
ATOM 3266 C CA . ASN A 1 412 ? 11.018 -14.836 -1.732 1.00 27.47 412 ASN A CA 1
ATOM 3267 C C . ASN A 1 412 ? 10.922 -15.638 -3.045 1.00 27.47 412 ASN A C 1
ATOM 3269 O O . ASN A 1 412 ? 10.090 -16.520 -3.212 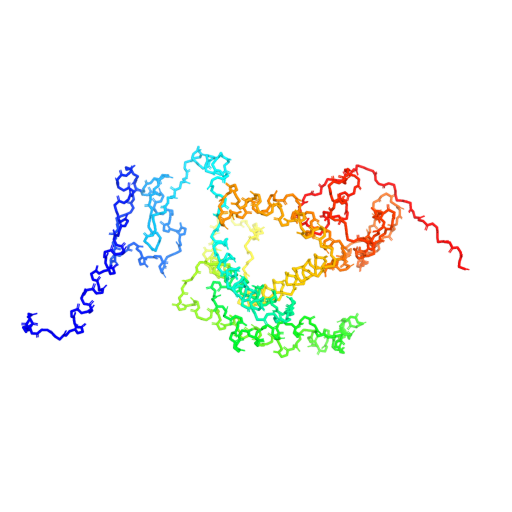1.00 27.47 412 ASN A O 1
ATOM 3273 N N . LEU A 1 413 ? 11.937 -15.432 -3.886 1.00 34.62 413 LEU A N 1
ATOM 3274 C CA . LEU A 1 413 ? 12.243 -16.189 -5.099 1.00 34.62 413 LEU A CA 1
ATOM 3275 C C . LEU A 1 413 ? 12.623 -17.651 -4.776 1.00 34.62 413 LEU A C 1
ATOM 3277 O O . LEU A 1 413 ? 13.533 -17.898 -3.981 1.00 34.62 413 LEU A O 1
ATOM 3281 N N . HIS A 1 414 ? 12.008 -18.624 -5.450 1.00 27.66 414 HIS A N 1
ATOM 3282 C CA . HIS A 1 414 ? 12.578 -19.962 -5.658 1.00 27.66 414 HIS A CA 1
ATOM 3283 C C . HIS A 1 414 ? 12.577 -20.262 -7.160 1.00 27.66 414 HIS A C 1
ATOM 3285 O O . HIS A 1 414 ? 11.541 -20.549 -7.749 1.00 27.66 414 HIS A O 1
ATOM 3291 N N . PHE A 1 415 ? 13.750 -20.167 -7.792 1.00 33.53 415 PHE A N 1
ATOM 3292 C CA . PHE A 1 415 ? 13.916 -20.483 -9.211 1.00 33.53 415 PHE A CA 1
ATOM 3293 C C . PHE A 1 415 ? 14.271 -21.966 -9.418 1.00 33.53 415 PHE A C 1
ATOM 3295 O O . PHE A 1 415 ? 15.107 -22.498 -8.678 1.00 33.53 415 PHE A O 1
ATOM 3302 N N . PRO A 1 416 ? 13.743 -22.631 -10.463 1.00 29.81 416 PRO A N 1
ATOM 3303 C CA . PRO A 1 416 ? 14.313 -23.881 -10.950 1.00 29.81 416 PRO A CA 1
ATOM 3304 C C . PRO A 1 416 ? 15.725 -23.642 -11.518 1.00 29.81 416 PRO A C 1
ATOM 3306 O O . PRO A 1 416 ? 15.989 -22.642 -12.183 1.00 29.81 416 PRO A O 1
ATOM 3309 N N . LYS A 1 417 ? 16.648 -24.578 -11.262 1.00 33.31 417 LYS A N 1
ATOM 3310 C CA . LYS A 1 417 ? 18.101 -24.453 -11.517 1.00 33.31 417 LYS A CA 1
ATOM 3311 C C . LYS A 1 417 ? 18.528 -24.372 -12.995 1.00 33.31 417 LYS A C 1
ATOM 3313 O O . LYS A 1 417 ? 19.722 -24.300 -13.262 1.00 33.31 417 LYS A O 1
ATOM 3318 N N . SER A 1 418 ? 17.605 -24.389 -13.952 1.00 31.38 418 SER A N 1
ATOM 3319 C CA . SER A 1 418 ? 17.940 -24.302 -15.376 1.00 31.38 418 SER A CA 1
ATOM 3320 C C . SER A 1 418 ? 16.748 -23.803 -16.190 1.00 31.38 418 SER A C 1
ATOM 3322 O O . SER A 1 418 ? 15.788 -24.545 -16.397 1.00 31.38 418 SER A O 1
ATOM 3324 N N . VAL A 1 419 ? 16.820 -22.562 -16.673 1.00 36.94 419 VAL A N 1
ATOM 3325 C CA . VAL A 1 419 ? 15.918 -22.040 -17.708 1.00 36.94 419 VAL A CA 1
ATOM 3326 C C . VAL A 1 419 ? 16.721 -21.956 -19.000 1.00 36.94 419 VAL A C 1
ATOM 3328 O O . VAL A 1 419 ? 17.653 -21.163 -19.112 1.00 36.94 419 VAL A O 1
ATOM 3331 N N . THR A 1 420 ? 16.396 -22.809 -19.970 1.00 35.66 420 THR A N 1
ATOM 3332 C CA . THR A 1 420 ? 16.983 -22.742 -21.311 1.00 35.66 420 THR A CA 1
ATOM 3333 C C . THR A 1 420 ? 16.346 -21.570 -22.053 1.00 35.66 420 THR A C 1
ATOM 3335 O O . THR A 1 420 ? 15.151 -21.585 -22.333 1.00 35.66 420 THR A O 1
ATOM 3338 N N . VAL A 1 421 ? 17.132 -20.534 -22.349 1.00 42.22 421 VAL A N 1
ATOM 3339 C CA . VAL A 1 421 ? 16.668 -19.358 -23.096 1.00 42.22 421 VAL A CA 1
ATOM 3340 C C . VAL A 1 421 ? 16.528 -19.732 -24.572 1.00 42.22 421 VAL A C 1
ATOM 3342 O O . VAL A 1 421 ? 17.517 -19.820 -25.296 1.00 42.22 421 VAL A O 1
ATOM 3345 N N . GLY A 1 422 ? 15.297 -19.962 -25.026 1.00 45.00 422 GLY A N 1
ATOM 3346 C CA . GLY A 1 422 ? 14.977 -20.039 -26.449 1.00 45.00 422 GLY A CA 1
ATOM 3347 C C . GLY A 1 422 ? 14.763 -18.634 -27.001 1.00 45.00 422 GLY A C 1
ATOM 3348 O O . GLY A 1 422 ? 13.711 -18.042 -26.783 1.00 45.00 422 GLY A O 1
ATOM 3349 N N . ILE A 1 423 ? 15.745 -18.075 -27.712 1.00 45.88 423 ILE A N 1
ATOM 3350 C CA . ILE A 1 423 ? 15.516 -16.861 -28.506 1.00 45.88 423 ILE A CA 1
ATOM 3351 C C . ILE A 1 423 ? 14.620 -17.277 -29.674 1.00 45.88 423 ILE A C 1
ATOM 3353 O O . ILE A 1 423 ? 15.069 -17.964 -30.589 1.00 45.88 423 ILE A O 1
ATOM 3357 N N . ARG A 1 424 ? 13.336 -16.917 -29.621 1.00 45.50 424 ARG A N 1
ATOM 3358 C CA . ARG A 1 424 ? 12.390 -17.204 -30.701 1.00 45.50 424 ARG A CA 1
ATOM 3359 C C . ARG A 1 424 ? 12.828 -16.436 -31.950 1.00 45.50 424 ARG A C 1
ATOM 3361 O O . ARG A 1 424 ? 12.893 -15.206 -31.922 1.00 45.50 424 ARG A O 1
ATOM 3368 N N . GLU A 1 425 ? 13.142 -17.149 -33.030 1.00 41.38 425 GLU A N 1
ATOM 3369 C CA . GLU A 1 425 ? 13.388 -16.518 -34.327 1.00 41.38 425 GLU A CA 1
ATOM 3370 C C . GLU A 1 425 ? 12.129 -15.744 -34.740 1.00 41.38 425 GLU A C 1
ATOM 3372 O O . GLU A 1 425 ? 11.003 -16.246 -34.654 1.00 41.38 425 GLU A O 1
ATOM 3377 N N . ARG A 1 426 ? 12.315 -14.475 -35.114 1.00 35.12 426 ARG A N 1
ATOM 3378 C CA . ARG A 1 426 ? 11.230 -13.621 -35.602 1.00 35.12 426 ARG A CA 1
ATOM 3379 C C . ARG A 1 426 ? 10.639 -14.288 -36.849 1.00 35.12 426 ARG A C 1
ATOM 3381 O O . ARG A 1 426 ? 11.420 -14.596 -37.746 1.00 35.12 426 ARG A O 1
ATOM 3388 N N . PRO A 1 427 ? 9.313 -14.477 -36.956 1.00 41.28 427 PRO A N 1
ATOM 3389 C CA . PRO A 1 427 ? 8.733 -14.817 -38.246 1.00 41.28 427 PRO A CA 1
ATOM 3390 C C . PRO A 1 427 ? 9.079 -13.691 -39.227 1.00 41.28 427 PRO A C 1
ATOM 3392 O O . PRO A 1 427 ? 8.922 -12.512 -38.891 1.00 41.28 427 PRO A O 1
ATOM 3395 N N . GLU A 1 428 ? 9.634 -14.056 -40.383 1.00 45.56 428 GLU A N 1
ATOM 3396 C CA . GLU A 1 428 ? 9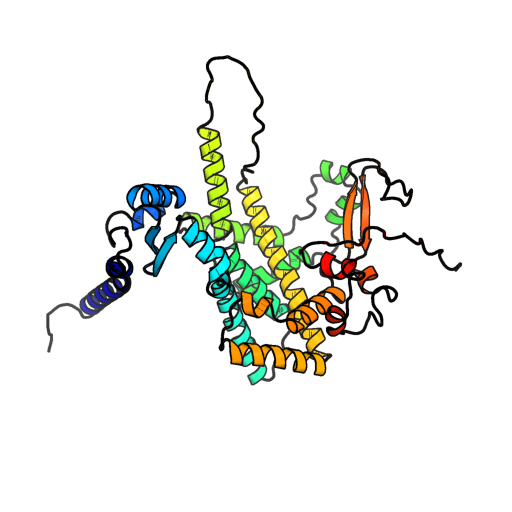.929 -13.112 -41.461 1.00 45.56 428 GLU A CA 1
ATOM 3397 C C . GLU A 1 428 ? 8.640 -12.353 -41.819 1.00 45.56 428 GLU A C 1
ATOM 3399 O O . GLU A 1 428 ? 7.580 -12.964 -41.975 1.00 45.56 428 GLU A O 1
ATOM 3404 N N . LEU A 1 429 ? 8.738 -11.019 -41.825 1.00 41.56 429 LEU A N 1
ATOM 3405 C CA . LEU A 1 429 ? 7.634 -10.086 -42.078 1.00 41.56 429 LEU A CA 1
ATOM 3406 C C . LEU A 1 429 ? 7.189 -10.097 -43.540 1.00 41.56 429 LEU A C 1
ATOM 3408 O O . LEU A 1 429 ? 8.085 -10.103 -44.415 1.00 41.56 429 LEU A O 1
#

InterPro domains:
  IPR001128 Cytochrome P450 [PF00067] (102-393)
  IPR002401 Cytochrome P450, E-class, group I [PR00463] (64-83)
  IPR002401 Cytochrome P450, E-class, group I [PR00463] (266-283)
  IPR002401 Cytochrome P450, E-class, group I [PR00463] (286-312)
  IPR002401 Cytochrome P450, E-class, group I [PR00463] (372-396)
  IPR036396 Cytochrome P450 superfamily [G3DSA:1.10.630.10] (19-412)
  IPR036396 Cytochrome P450 superfamily [SSF48264] (27-426)
  IPR050476 Insect Cytochrome P450 Detoxification [PTHR24292] (103-400)

pLDDT: mean 72.16, std 17.78, range [25.22, 97.94]

Mean predicted aligned error: 15.92 Å

Radius of gyration: 28.07 Å; Cα contacts (8 Å, |Δi|>4): 384; chains: 1; bounding box: 80×55×91 Å

Foldseek 3Di:
DPPDPDPVVVVVVVVVVVVVVCQLCVCQCVCVVVVFAEDHDDPDDDLVVVVVVPPPVVSVVVCCVVRHQWHWYADSSRIDIHHRDVVVVCCCVPVCCVVVVFDPLQVQLVVLVVVLVVVVVVCVVVVHDDDLLLSVLLSLLQSLCCAAQVDRPNCVDPVVVVLSVLLCCLVPVPCDPLLVCCVVPVVVCVVVVRDNRDDPSLVVLLVVLVVSVVVCVVPPDDHNLNVLVVLLVVVVVVVVPDDDDDPPPDDDPPPPPDSDNQDPVNSSVVSSVSSNVSRNLRSVLRSLLVVLCVVPVVLVVVVVVLVVVLCVVQNPDRHPVSVVPSLSVVLSSLLSCLQVPPDQKDKDFAQAFDADPPPRDIDGHRDIDIDRLNVVSQPCVLPPVSNDRDSCVVVVDDQANCPNSCVRVVDDDDHDPDDDDDPDDDDDD